Protein AF-A0A1Q7KC51-F1 (afdb_monomer)

Secondary structure (DSSP, 8-state):
-HHHHHHHHTT-S-HHHHHHHHHHHS-SSSS-SSSSHHHHHHHHHHHTT-S-TT-SS--TTSHHHHHHHHHHHHHHHHHHHTT--GGGT--HHHHHHHHHHHHHHT--SHHHHHHHHHHHHHT----GGGGHHHHHH--B-B-BTTTSSB-HHHHHHTTHHHHHHHHHGGGS-TT-B-TTSSBHHHHHTT---S-TTTB--TTS-SBSS-S-EEEEETTEEEEEEE-GGGS-GGGSEEEEEEEEESSHHHHHHHTT-TT----TTSEEEE-S-STTTTTS--SB-SPPPPHHHHHTT----EEEESS-B-TT--SSEEEEEES-GGGT-GGGG--PPP---GGGTTS----PPP-------SS-----EEEEE--SS-S------------TTTTTS--S-----

Radius of gyration: 24.47 Å; Cα contacts (8 Å, |Δi|>4): 737; chains: 1; bounding box: 83×43×61 Å

Mean predicted aligned error: 9.71 Å

pLDDT: mean 83.63, std 23.63, range [21.94, 98.75]

Sequence (405 aa):
MWKFWDEQGAGRLGDCEWQELEGCYARSTGHCNTMGTASTMTSLAEALGLMLPGTASVPAPDSRRLAAAEATGRRIVEMVQEDFRPSRILTPDAFENAIKVLLALGGSTNAVIHLIAIAGRRGIALPLKKFDDPSRKVPVVVNLQPSGKYLMEDFFHAGGVPAVLKETLPLLEGNALTVTGKTLGENVRGTGCYNRDVIRPLGEPLQSEGALAILYGNLAPNGAVIKTFAATPRLVQHTGRAIVFESYEEMLGRVDDPNLEVEASDVLVLKNAGSVGVPGMPEWGMIPIPSKLLKQGVGDIVRISDSRMSRTSFGTVVLHISPEAAVGGPLAAVQTAAACSKRARLRGWGRPKPMGIAPLNPNGPIANVVALHFDLATPNFLIQEDRLGDVPWRFDVVKTNVRSE

Nearest PDB structures (foldseek):
  8epz-assembly1_B  TM=9.869E-01  e=5.871E-40  Paralcaligenes ureilyticus
  5j84-assembly2_H  TM=9.850E-01  e=1.917E-39  Rhizobium leguminosarum bv. trifolii WSM2304
  9evv-assembly1_D  TM=9.863E-01  e=4.658E-39  Rhizobium leguminosarum bv. trifolii
  5j85-assembly1_A  TM=9.509E-01  e=3.266E-39  Rhizobium leguminosarum bv. trifolii
  6ovt-assembly1_A  TM=9.339E-01  e=1.055E-29  Mycobacterium tuberculosis

Foldseek 3Di:
DQVVVLCVLLVNADPVNVVVCVVPVQDDDDDFFFLWAQLLVLLLCVLLQNAQPLQSLDGPPDPVVVVRVVVVVVLVVVCVVVVPDSLLSRDPQSLLSSLLLCQQALHFPVVLVVSCVVCVVSVHHDAPVSNAVSQFARFHFAQTPPLHDDTSVVCSVQQHSLQSCQLCVVVGDQQRAHSNRGGNVVSSVPTGGNDCSRGPHLVGGPGRGTQKHWDDALQFPSIWMWRNSQADVVPLFAKAFEDEDAAPVSLVVALQPPPRPDDQRHEYEYALQACRSVNPQEQCQCRDHHSVVSNVVNPEHHTEACHHHTRNDGYHTIYNRPPGLVVPRSSVLEDGADDPPPVVPPDDDDDDDDDDDDDDDPVDDRPRMDGNGDDDDDDDDYPDDDDDDDDPCPPPPDPDDDDDD

Structure (mmCIF, N/CA/C/O backbone):
data_AF-A0A1Q7KC51-F1
#
_entry.id   AF-A0A1Q7KC51-F1
#
loop_
_atom_site.group_PDB
_atom_site.id
_atom_site.type_symbol
_atom_site.label_atom_id
_atom_site.label_alt_id
_atom_site.label_comp_id
_atom_site.label_asym_id
_atom_site.label_entity_id
_atom_site.label_seq_id
_atom_site.pdbx_PDB_ins_code
_atom_site.Cartn_x
_atom_site.Cartn_y
_atom_site.Cartn_z
_atom_site.occupancy
_atom_site.B_iso_or_equiv
_atom_site.auth_seq_id
_atom_site.auth_comp_id
_atom_site.auth_asym_id
_atom_site.auth_atom_id
_atom_site.pdbx_PDB_model_num
ATOM 1 N N . MET A 1 1 ? -6.810 2.541 -15.387 1.00 81.69 1 MET A N 1
ATOM 2 C CA . MET A 1 1 ? -6.017 3.520 -16.157 1.00 81.69 1 MET A CA 1
ATOM 3 C C . MET A 1 1 ? -4.775 2.879 -16.766 1.00 81.69 1 MET A C 1
ATOM 5 O O . MET A 1 1 ? -4.800 2.690 -17.965 1.00 81.69 1 MET A O 1
ATOM 9 N N . TRP A 1 2 ? -3.771 2.437 -15.990 1.00 84.88 2 TRP A N 1
ATOM 10 C CA . TRP A 1 2 ? -2.517 1.849 -16.520 1.00 84.88 2 TRP A CA 1
ATOM 11 C C . TRP A 1 2 ? -2.701 0.763 -17.585 1.00 84.88 2 TRP A C 1
ATOM 13 O O . TRP A 1 2 ? -2.115 0.856 -18.649 1.00 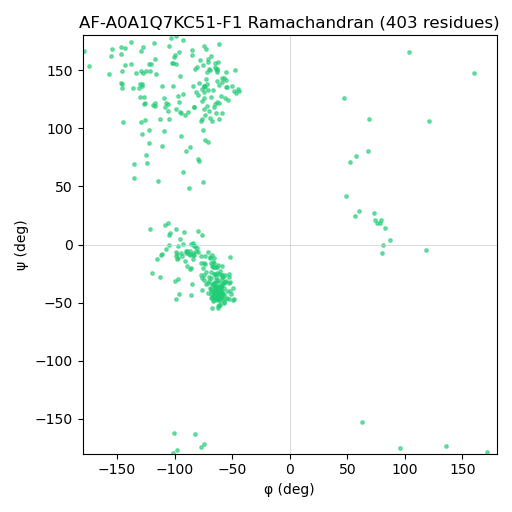84.88 2 TRP A O 1
ATOM 23 N N . LYS A 1 3 ? -3.599 -0.202 -17.351 1.00 87.31 3 LYS A N 1
ATOM 24 C CA . LYS A 1 3 ? -3.929 -1.222 -18.357 1.00 87.31 3 LYS A CA 1
ATOM 25 C C . LYS A 1 3 ? -4.395 -0.598 -19.678 1.00 87.31 3 LYS A C 1
ATOM 27 O O . LYS A 1 3 ? -3.938 -0.997 -20.732 1.00 87.31 3 LYS A O 1
ATOM 32 N N . PHE A 1 4 ? -5.305 0.372 -19.621 1.00 89.56 4 PHE A N 1
ATOM 33 C CA . PHE A 1 4 ? -5.832 1.034 -20.817 1.00 89.56 4 PHE A CA 1
ATOM 34 C C . PHE A 1 4 ? -4.785 1.921 -21.495 1.00 89.56 4 PHE A C 1
ATOM 36 O O . PHE A 1 4 ? -4.789 2.020 -22.713 1.00 89.56 4 PHE A O 1
ATOM 43 N N . TRP A 1 5 ? -3.871 2.513 -20.721 1.00 87.88 5 TRP A N 1
ATOM 44 C CA . TRP A 1 5 ? -2.719 3.239 -21.256 1.00 87.88 5 TRP A CA 1
ATOM 45 C C . TRP A 1 5 ? -1.812 2.304 -22.065 1.00 87.88 5 TRP A C 1
ATOM 47 O O . TRP A 1 5 ? -1.437 2.626 -23.188 1.00 87.88 5 TRP A O 1
ATOM 57 N N . ASP A 1 6 ? -1.524 1.109 -21.539 1.00 89.50 6 ASP A N 1
ATOM 58 C CA . ASP A 1 6 ? -0.755 0.087 -22.257 1.00 89.50 6 ASP A CA 1
ATOM 59 C C . ASP A 1 6 ? -1.497 -0.405 -23.516 1.00 89.50 6 ASP A C 1
ATOM 61 O O . ASP A 1 6 ? -0.876 -0.618 -24.557 1.00 89.50 6 ASP A O 1
ATOM 65 N N . GLU A 1 7 ? -2.827 -0.553 -23.462 1.00 90.31 7 GLU A N 1
ATOM 66 C CA . GLU A 1 7 ? -3.647 -0.887 -24.638 1.00 90.31 7 GLU A CA 1
ATOM 67 C C . GLU A 1 7 ? -3.608 0.218 -25.707 1.00 90.31 7 GLU A C 1
ATOM 69 O O . GLU A 1 7 ? -3.492 -0.089 -26.896 1.00 90.31 7 GLU A O 1
ATOM 74 N N . GLN A 1 8 ? -3.641 1.492 -25.303 1.00 88.75 8 GLN A N 1
ATOM 75 C CA . GLN A 1 8 ? -3.506 2.631 -26.214 1.00 88.75 8 GLN A CA 1
ATOM 76 C C . GLN A 1 8 ? -2.103 2.680 -26.833 1.00 88.75 8 GLN A C 1
ATOM 78 O O . GLN A 1 8 ? -1.975 2.763 -28.053 1.00 88.75 8 GLN A O 1
ATOM 83 N N . GLY A 1 9 ? -1.044 2.517 -26.031 1.00 85.25 9 GLY A N 1
ATOM 84 C CA . GLY A 1 9 ? 0.342 2.437 -26.517 1.00 85.25 9 GLY A CA 1
ATOM 85 C C . GLY A 1 9 ? 0.590 1.242 -27.449 1.00 85.25 9 GLY A C 1
ATOM 86 O O . GLY A 1 9 ? 1.376 1.312 -28.401 1.00 85.25 9 GLY A O 1
ATOM 87 N N . ALA A 1 10 ? -0.144 0.147 -27.244 1.00 89.06 10 ALA A N 1
ATOM 88 C CA . ALA A 1 10 ? -0.145 -0.995 -28.147 1.00 89.06 10 ALA A CA 1
ATOM 89 C C . ALA A 1 10 ? -0.966 -0.781 -29.433 1.00 89.06 10 ALA A C 1
ATOM 91 O O . ALA A 1 10 ? -0.881 -1.612 -30.340 1.00 89.06 10 ALA A O 1
ATOM 92 N N . GLY A 1 11 ? -1.746 0.300 -29.529 1.00 89.25 11 GLY A N 1
ATOM 93 C CA . GLY A 1 11 ? -2.648 0.586 -30.646 1.00 89.25 11 GLY A CA 1
ATOM 94 C C . GLY A 1 11 ? -3.915 -0.276 -30.668 1.00 89.25 11 GLY A C 1
ATOM 95 O O . GLY A 1 11 ? -4.511 -0.442 -31.728 1.00 89.25 11 GLY A O 1
ATOM 96 N N . ARG A 1 12 ? -4.302 -0.864 -29.527 1.00 91.38 12 ARG A N 1
ATOM 97 C CA . ARG A 1 12 ? -5.514 -1.693 -29.370 1.00 91.38 12 ARG A CA 1
ATOM 98 C C . ARG A 1 12 ? -6.707 -0.928 -28.790 1.00 91.38 12 ARG A C 1
ATOM 100 O O . ARG A 1 12 ? -7.799 -1.482 -28.754 1.00 91.38 12 ARG A O 1
ATOM 107 N N . LEU A 1 13 ? -6.487 0.310 -28.352 1.00 91.88 13 LEU A N 1
ATOM 108 C CA . LEU A 1 13 ? -7.505 1.237 -27.865 1.00 91.88 13 LEU A CA 1
ATOM 109 C C . LEU A 1 13 ? -7.371 2.552 -28.641 1.00 91.88 13 LEU A C 1
ATOM 111 O O . LEU A 1 13 ? -6.293 3.149 -28.646 1.00 91.88 13 LEU A O 1
ATOM 115 N N . GLY A 1 14 ? -8.434 2.968 -29.328 1.00 93.81 14 GLY A N 1
ATOM 116 C CA . GLY A 1 14 ? -8.457 4.191 -30.132 1.00 93.81 14 GLY A CA 1
ATOM 117 C C . GLY A 1 14 ? -8.785 5.450 -29.325 1.00 93.81 14 GLY A C 1
ATOM 118 O O . GLY A 1 14 ? -9.273 5.380 -28.198 1.00 93.81 14 GLY A O 1
ATOM 119 N N . ASP A 1 15 ? -8.577 6.621 -29.929 1.00 91.94 15 ASP A N 1
ATOM 120 C CA . ASP A 1 15 ? -8.782 7.914 -29.257 1.00 91.94 15 ASP A CA 1
ATOM 121 C C . ASP A 1 15 ? -10.236 8.146 -28.815 1.00 91.94 15 ASP A C 1
ATOM 123 O O . ASP A 1 15 ? -10.472 8.706 -27.746 1.00 91.94 15 ASP A O 1
ATOM 127 N N . CYS A 1 16 ? -11.224 7.685 -29.593 1.00 93.62 16 CYS A N 1
ATOM 128 C CA . CYS A 1 16 ? -12.635 7.779 -29.202 1.00 93.62 16 CYS A CA 1
ATOM 129 C C . CYS A 1 16 ? -12.937 6.933 -27.956 1.00 93.62 16 CYS A C 1
ATOM 131 O O . CYS A 1 16 ? -13.567 7.418 -27.021 1.00 93.62 16 CYS A O 1
ATOM 133 N N . GLU A 1 17 ? -12.440 5.694 -27.913 1.00 93.12 17 GLU A N 1
ATOM 134 C CA . GLU A 1 17 ? -12.611 4.804 -26.758 1.00 93.12 17 GLU A CA 1
ATOM 135 C C . GLU A 1 17 ? -11.886 5.359 -25.522 1.00 93.12 17 GLU A C 1
ATOM 137 O O . GLU A 1 17 ? -12.384 5.250 -24.402 1.00 93.12 17 GLU A O 1
ATOM 142 N N . TRP A 1 18 ? -10.729 6.004 -25.718 1.00 92.38 18 TRP A N 1
ATOM 143 C CA . TRP A 1 18 ? -10.004 6.700 -24.657 1.00 92.38 18 TRP A CA 1
ATOM 144 C C . TRP A 1 18 ? -10.807 7.873 -24.076 1.00 92.38 18 TRP A C 1
ATOM 146 O O . TRP A 1 18 ? -10.932 7.990 -22.858 1.00 92.38 18 TRP A O 1
ATOM 156 N N . GLN A 1 19 ? -11.406 8.710 -24.927 1.00 92.25 19 GLN A N 1
ATOM 157 C CA . GLN A 1 19 ? -12.255 9.823 -24.484 1.00 92.25 19 GLN A CA 1
ATOM 158 C C . GLN A 1 19 ? -13.492 9.337 -23.713 1.00 92.25 19 GLN A C 1
ATOM 160 O O . GLN A 1 19 ? -13.849 9.903 -22.677 1.00 92.25 19 GLN A O 1
ATOM 165 N N . GLU A 1 20 ? -14.137 8.264 -24.175 1.00 92.69 20 GLU A N 1
ATOM 166 C CA . GLU A 1 20 ? -15.264 7.651 -23.462 1.00 92.69 20 GLU A CA 1
ATOM 167 C C . GLU A 1 20 ? -14.842 7.077 -22.103 1.00 92.69 20 GLU A C 1
ATOM 169 O O . GLU A 1 20 ? -15.544 7.258 -21.100 1.00 92.69 20 GLU A O 1
ATOM 174 N N . LEU A 1 21 ? -13.672 6.430 -22.042 1.00 91.75 21 LEU A N 1
ATOM 175 C CA . LEU A 1 21 ? -13.083 5.954 -20.794 1.00 91.75 21 LEU A CA 1
ATOM 176 C C . LEU A 1 21 ? -12.890 7.114 -19.811 1.00 91.75 21 LEU A C 1
ATOM 178 O O . LEU A 1 21 ? -13.321 7.002 -18.664 1.00 91.75 21 LEU A O 1
ATOM 182 N N . GLU A 1 22 ? -12.290 8.227 -20.240 1.00 90.81 22 GLU A N 1
ATOM 183 C CA . GLU A 1 22 ? -12.086 9.411 -19.394 1.00 90.81 22 GLU A CA 1
ATOM 184 C C . GLU A 1 22 ? -13.405 9.944 -18.819 1.00 90.81 22 GLU A C 1
ATOM 186 O O . GLU A 1 22 ? -13.487 10.222 -17.619 1.00 90.81 22 GLU A O 1
ATOM 191 N N . GLY A 1 23 ? -14.456 10.005 -19.642 1.00 90.81 23 GLY A N 1
ATOM 192 C CA . GLY A 1 23 ? -15.775 10.490 -19.235 1.00 90.81 23 GLY A CA 1
ATOM 193 C C . GLY A 1 23 ? -16.478 9.620 -18.187 1.00 90.81 23 GLY A C 1
ATOM 194 O O . GLY A 1 23 ? -17.305 10.126 -17.426 1.00 90.81 23 GLY A O 1
ATOM 195 N N . CYS A 1 24 ? -16.154 8.325 -18.105 1.00 90.00 24 CYS A N 1
ATOM 196 C CA . CYS A 1 24 ? -16.807 7.391 -17.181 1.00 90.00 24 CYS A CA 1
ATOM 197 C C . CYS A 1 24 ? -15.911 6.884 -16.037 1.00 90.00 24 CYS A C 1
ATOM 199 O O . CYS A 1 24 ? -16.416 6.251 -15.105 1.00 90.00 24 CYS A O 1
ATOM 201 N N . TYR A 1 25 ? -14.607 7.184 -16.057 1.00 89.00 25 TYR A N 1
ATOM 202 C CA . TYR A 1 25 ? -13.638 6.636 -15.102 1.00 89.00 25 TYR A CA 1
ATOM 203 C C . TYR A 1 25 ? -13.853 7.126 -13.660 1.00 89.00 25 TYR A C 1
ATOM 205 O O . TYR A 1 25 ? -13.743 6.347 -12.711 1.00 89.00 25 TYR A O 1
ATOM 213 N N . ALA A 1 26 ? -14.167 8.414 -13.485 1.00 92.62 26 ALA A N 1
ATOM 214 C CA . ALA A 1 26 ? -14.315 9.075 -12.185 1.00 92.62 26 ALA A CA 1
ATOM 215 C C . ALA A 1 26 ? -15.695 9.744 -12.059 1.00 92.62 26 ALA A C 1
ATOM 217 O O . ALA A 1 26 ? -15.851 10.953 -12.190 1.00 92.62 26 ALA A O 1
ATOM 218 N N . ARG A 1 27 ? -16.716 8.921 -11.808 1.00 94.12 27 ARG A N 1
ATOM 219 C CA . ARG A 1 27 ? -18.145 9.282 -11.902 1.00 94.12 27 ARG A CA 1
ATOM 220 C C . ARG A 1 27 ? -18.843 9.627 -10.578 1.00 94.12 27 ARG A C 1
ATOM 222 O O . ARG A 1 27 ? -20.068 9.657 -10.518 1.00 94.12 27 ARG A O 1
ATOM 229 N N . SER A 1 28 ? -18.096 9.848 -9.500 1.00 96.00 28 SER A N 1
ATOM 230 C CA . SER A 1 28 ? -18.634 10.314 -8.214 1.00 96.00 28 SER A CA 1
ATOM 231 C C . SER A 1 28 ? -17.567 11.051 -7.409 1.00 96.00 28 SER A C 1
ATOM 233 O O . SER A 1 28 ? -16.376 10.962 -7.705 1.00 96.00 28 SER A O 1
ATOM 235 N N . THR A 1 29 ? -17.980 11.728 -6.337 1.00 95.69 29 THR A N 1
ATOM 236 C CA . THR A 1 29 ? -17.039 12.196 -5.315 1.00 95.69 29 THR A CA 1
ATOM 237 C C . THR A 1 29 ? -16.381 11.005 -4.611 1.00 95.69 29 THR A C 1
ATOM 239 O O . THR A 1 29 ? -16.956 9.915 -4.534 1.00 95.69 29 THR A O 1
ATOM 242 N N . GLY A 1 30 ? -15.165 11.210 -4.104 1.00 95.88 30 GLY A N 1
ATOM 243 C CA . GLY A 1 30 ? -14.398 10.195 -3.384 1.00 95.88 30 GLY A CA 1
ATOM 244 C C . GLY A 1 30 ? -12.930 10.148 -3.801 1.00 95.88 30 GLY A C 1
ATOM 245 O O . GLY A 1 30 ? -12.451 10.988 -4.559 1.00 95.88 30 GLY A O 1
ATOM 246 N N . HIS A 1 31 ? -12.213 9.155 -3.277 1.00 95.19 31 HIS A N 1
ATOM 247 C CA . HIS A 1 31 ? -10.850 8.825 -3.693 1.00 95.19 31 HIS A CA 1
ATOM 248 C C . HIS A 1 31 ? -10.841 7.612 -4.638 1.00 95.19 31 HIS A C 1
ATOM 250 O O . HIS A 1 31 ? -11.885 7.029 -4.924 1.00 95.19 31 HIS A O 1
ATOM 256 N N . CYS A 1 32 ? -9.652 7.196 -5.095 1.00 94.50 32 CYS A N 1
ATOM 257 C CA . CYS A 1 32 ? -9.474 5.997 -5.924 1.00 94.50 32 CYS A CA 1
ATOM 258 C C . CYS A 1 32 ? -10.217 4.783 -5.334 1.00 94.50 32 CYS A C 1
ATOM 260 O O . CYS A 1 32 ? -10.068 4.489 -4.148 1.00 94.50 32 CYS A O 1
ATOM 262 N N . ASN A 1 33 ? -10.976 4.070 -6.166 1.00 95.25 33 ASN A N 1
ATOM 263 C CA . ASN A 1 33 ? -11.870 2.970 -5.777 1.00 95.25 33 ASN A CA 1
ATOM 264 C C . ASN A 1 33 ? -11.214 1.577 -5.823 1.00 95.25 33 ASN A C 1
ATOM 266 O O . ASN A 1 33 ? -11.898 0.565 -5.710 1.00 95.25 33 ASN A O 1
ATOM 270 N N . THR A 1 34 ? -9.897 1.512 -5.979 1.00 95.19 34 THR A N 1
ATOM 271 C CA . THR A 1 34 ? -9.095 0.286 -5.885 1.00 95.19 34 THR A CA 1
ATOM 272 C C . THR A 1 34 ? -8.438 0.186 -4.504 1.00 95.19 34 THR A C 1
ATOM 274 O O . THR A 1 34 ? -8.544 1.113 -3.693 1.00 95.19 34 THR A O 1
ATOM 277 N N . MET A 1 35 ? -7.679 -0.882 -4.233 1.00 95.62 35 MET A N 1
ATOM 278 C CA . MET A 1 35 ? -6.778 -0.961 -3.072 1.00 95.62 35 MET A CA 1
ATOM 279 C C . MET A 1 35 ? -5.502 -0.117 -3.292 1.00 95.62 35 MET A C 1
ATOM 281 O O . MET A 1 35 ? -4.363 -0.582 -3.216 1.00 95.62 35 MET A O 1
ATOM 285 N N . GLY A 1 36 ? -5.718 1.160 -3.622 1.00 93.62 36 GLY A N 1
ATOM 286 C CA . GLY A 1 36 ? -4.700 2.190 -3.782 1.00 93.62 36 GLY A CA 1
ATOM 287 C C . GLY A 1 36 ? -4.181 2.726 -2.444 1.00 93.62 36 GLY A C 1
ATOM 288 O O . GLY A 1 36 ? -4.569 2.259 -1.372 1.00 93.62 36 GLY A O 1
ATOM 289 N N . THR A 1 37 ? -3.330 3.757 -2.480 1.00 95.06 37 THR A N 1
ATOM 290 C CA . THR A 1 37 ? -2.774 4.370 -1.257 1.00 95.06 37 THR A CA 1
ATOM 291 C C . THR A 1 37 ? -3.858 4.968 -0.361 1.00 95.06 37 THR A C 1
ATOM 293 O O . THR A 1 37 ? -3.803 4.755 0.843 1.00 95.06 37 THR A O 1
ATOM 296 N N . ALA A 1 38 ? -4.877 5.631 -0.919 1.00 96.38 38 ALA A N 1
ATOM 297 C CA . ALA A 1 38 ? -5.979 6.191 -0.130 1.00 96.38 38 ALA A CA 1
ATOM 298 C C . ALA A 1 38 ? -6.759 5.105 0.638 1.00 96.38 38 ALA A C 1
ATOM 300 O O . ALA A 1 38 ? -6.875 5.174 1.861 1.00 96.38 38 ALA A O 1
ATOM 301 N N . SER A 1 39 ? -7.213 4.059 -0.057 1.00 97.50 39 SER A N 1
ATOM 302 C CA . SER A 1 39 ? -7.925 2.920 0.542 1.00 97.50 39 SER A CA 1
ATOM 303 C C . SER A 1 39 ? -7.056 2.134 1.523 1.00 97.50 39 SER A C 1
ATOM 305 O O . SER A 1 39 ? -7.530 1.713 2.575 1.00 97.50 39 SER A O 1
ATOM 307 N N . THR A 1 40 ? -5.761 1.980 1.221 1.00 98.00 40 THR A N 1
ATOM 308 C CA . THR A 1 40 ? -4.809 1.356 2.148 1.00 98.00 40 THR A CA 1
ATOM 309 C C . THR A 1 40 ? -4.698 2.187 3.421 1.00 98.00 40 THR A C 1
ATOM 311 O O . THR A 1 40 ? -4.908 1.665 4.505 1.00 98.00 40 THR A O 1
ATOM 314 N N . MET A 1 41 ? -4.386 3.481 3.315 1.00 98.38 41 MET A N 1
ATOM 315 C CA . MET A 1 41 ? -4.123 4.320 4.486 1.00 98.38 41 MET A CA 1
ATOM 316 C C . MET A 1 41 ? -5.367 4.548 5.345 1.00 98.38 41 MET A C 1
ATOM 318 O O . MET A 1 41 ? -5.242 4.587 6.563 1.00 98.38 41 MET A O 1
ATOM 322 N N . THR A 1 42 ? -6.557 4.638 4.749 1.00 97.56 42 THR A N 1
ATOM 323 C CA . THR A 1 42 ? -7.821 4.672 5.508 1.00 97.56 42 THR A CA 1
ATOM 324 C C . THR A 1 42 ? -8.071 3.349 6.231 1.00 97.56 42 THR A C 1
ATOM 326 O O . THR A 1 42 ? -8.371 3.356 7.422 1.00 97.56 42 THR A O 1
ATOM 329 N N . SER A 1 43 ? -7.846 2.208 5.572 1.00 98.50 43 SER A N 1
ATOM 330 C CA . SER A 1 43 ? -7.957 0.893 6.220 1.00 98.50 43 SER A CA 1
ATOM 331 C C . SER A 1 43 ? -6.946 0.715 7.353 1.00 98.50 43 SER A C 1
ATOM 333 O O . SER A 1 43 ? -7.278 0.178 8.406 1.00 98.50 43 SER A O 1
ATOM 335 N N . LEU A 1 44 ? -5.719 1.207 7.170 1.00 98.62 44 LEU A N 1
ATOM 336 C CA . LEU A 1 44 ? -4.688 1.182 8.203 1.00 98.62 44 LEU A CA 1
ATOM 337 C C . LEU A 1 44 ? -4.977 2.146 9.348 1.00 98.62 44 LEU A C 1
ATOM 339 O O . LEU A 1 44 ? -4.654 1.822 10.482 1.00 98.62 44 LEU A O 1
ATOM 343 N N . ALA A 1 45 ? -5.599 3.297 9.095 1.00 98.56 45 ALA A N 1
ATOM 344 C CA . ALA A 1 45 ? -6.040 4.186 10.163 1.00 98.56 45 ALA A CA 1
ATOM 345 C C . ALA A 1 45 ? -7.101 3.509 11.047 1.00 98.56 45 ALA A C 1
ATOM 347 O O . ALA A 1 45 ? -7.045 3.633 12.268 1.00 98.56 45 ALA A O 1
ATOM 348 N N . GLU A 1 46 ? -8.015 2.730 10.464 1.00 98.50 46 GLU A N 1
ATOM 349 C CA . GLU A 1 46 ? -8.953 1.908 11.234 1.00 98.50 46 GLU A CA 1
ATOM 350 C C . GLU A 1 46 ? -8.252 0.750 11.967 1.00 98.50 46 GLU A C 1
ATOM 352 O O . GLU A 1 46 ? -8.503 0.547 13.152 1.00 98.50 46 GLU A O 1
ATOM 357 N N . ALA A 1 47 ? -7.305 0.057 11.324 1.00 98.38 47 ALA A N 1
ATOM 358 C CA . ALA A 1 47 ? -6.520 -1.020 11.944 1.00 98.38 47 ALA A CA 1
ATOM 359 C C . ALA A 1 47 ? -5.614 -0.545 13.096 1.00 98.38 47 ALA A C 1
ATOM 361 O O . ALA A 1 47 ? -5.453 -1.250 14.089 1.00 98.38 47 ALA A O 1
ATOM 362 N N . LEU A 1 48 ? -5.055 0.665 12.984 1.00 98.50 48 LEU A N 1
ATOM 363 C CA . LEU A 1 48 ? -4.336 1.361 14.056 1.00 98.50 48 LEU A CA 1
ATOM 364 C C . LEU A 1 48 ? -5.266 1.773 15.203 1.00 98.50 48 LEU A C 1
ATOM 366 O O . LEU A 1 48 ? -4.789 2.256 16.223 1.00 98.50 48 LEU A O 1
ATOM 370 N N . GLY A 1 49 ? -6.582 1.643 15.026 1.00 98.19 49 GLY A N 1
ATOM 371 C CA . GLY A 1 49 ? -7.576 2.044 16.004 1.00 98.19 49 GLY A CA 1
ATOM 372 C C . GLY A 1 49 ? -7.843 3.545 16.027 1.00 98.19 49 GLY A C 1
ATOM 373 O O . GLY A 1 49 ? -8.376 4.013 17.020 1.00 98.19 49 GLY A O 1
ATOM 374 N N . LEU A 1 50 ? -7.490 4.309 14.986 1.00 98.25 50 LEU A N 1
ATOM 375 C CA . LEU A 1 50 ? -7.705 5.764 14.902 1.00 98.25 50 LEU A CA 1
ATOM 376 C C . LEU A 1 50 ? -9.049 6.168 14.275 1.00 98.25 50 LEU A C 1
ATOM 378 O O . LEU A 1 50 ? -9.390 7.350 14.273 1.00 98.25 50 LEU A O 1
ATOM 382 N N . MET A 1 51 ? -9.806 5.214 13.735 1.00 97.88 51 MET A N 1
ATOM 383 C CA . MET A 1 51 ? -11.127 5.445 13.146 1.00 97.88 51 MET A CA 1
ATOM 384 C C . MET A 1 51 ? -12.191 4.621 13.866 1.00 97.88 51 MET A C 1
ATOM 386 O O . MET A 1 51 ? -11.897 3.574 14.444 1.00 97.88 51 MET A O 1
ATOM 390 N N . LEU A 1 52 ? -13.442 5.084 13.812 1.00 98.38 52 LEU A N 1
ATOM 391 C CA . LEU A 1 52 ? -14.571 4.268 14.251 1.00 98.38 52 LEU A CA 1
ATOM 392 C C . LEU A 1 52 ? -14.693 3.019 13.352 1.00 98.38 52 LEU A C 1
ATOM 394 O O . LEU A 1 52 ? -14.510 3.144 12.134 1.00 98.38 52 LEU A O 1
ATOM 398 N N . PRO A 1 53 ? -15.021 1.839 13.912 1.00 97.75 53 PRO A N 1
ATOM 399 C CA . PRO A 1 53 ? -15.119 0.601 13.143 1.00 97.75 53 PRO A CA 1
ATOM 400 C C . PRO A 1 53 ? -16.091 0.706 11.961 1.00 97.75 53 PRO A C 1
ATOM 402 O O . PRO A 1 53 ? -17.201 1.221 12.093 1.00 97.75 53 PRO A O 1
ATOM 405 N N . GLY A 1 54 ? -15.677 0.195 10.804 1.00 96.75 54 GLY A N 1
ATOM 406 C CA . GLY A 1 54 ? -16.461 0.130 9.572 1.00 96.75 54 GLY A CA 1
ATOM 407 C C . GLY A 1 54 ? -16.493 1.417 8.760 1.00 96.75 54 GLY A C 1
ATOM 408 O O . GLY A 1 54 ? -17.116 1.439 7.699 1.00 96.75 54 GLY A O 1
ATOM 409 N N . THR A 1 55 ? -15.831 2.483 9.215 1.00 97.75 55 THR A N 1
ATOM 410 C CA . THR A 1 55 ? -15.905 3.795 8.561 1.00 97.75 55 THR A CA 1
ATOM 411 C C . THR A 1 55 ? -14.851 3.998 7.477 1.00 97.75 55 THR A C 1
ATOM 413 O O . THR A 1 55 ? -15.042 4.859 6.615 1.00 97.75 55 THR A O 1
ATOM 416 N N . ALA A 1 56 ? -13.767 3.216 7.440 1.00 97.25 56 ALA A N 1
ATOM 417 C CA . ALA A 1 56 ? -12.752 3.338 6.393 1.00 97.25 56 ALA A CA 1
ATOM 418 C C . ALA A 1 56 ? -13.303 2.978 5.007 1.00 97.25 56 ALA A C 1
ATOM 420 O O . ALA A 1 56 ? -13.051 3.690 4.039 1.00 97.25 56 ALA A O 1
ATOM 421 N N . SER A 1 57 ? -14.115 1.923 4.916 1.00 96.75 57 SER A N 1
ATOM 422 C CA . SER A 1 57 ? -14.596 1.380 3.640 1.00 96.75 57 SER A CA 1
ATOM 423 C C . SER A 1 57 ? -15.864 2.035 3.082 1.00 96.75 57 SER A C 1
ATOM 425 O O . SER A 1 57 ? -16.218 1.739 1.951 1.00 96.75 57 SER A O 1
ATOM 427 N N . VAL A 1 58 ? -16.560 2.910 3.819 1.00 98.12 58 VAL A N 1
ATOM 428 C CA . VAL A 1 58 ? -17.841 3.488 3.358 1.00 98.12 58 VAL A CA 1
ATOM 429 C C . VAL A 1 58 ? -17.639 4.332 2.084 1.00 98.12 58 VAL A C 1
ATOM 431 O O . VAL A 1 58 ? -16.875 5.300 2.131 1.00 98.12 58 VAL A O 1
ATOM 434 N N . PRO A 1 59 ? -18.314 4.054 0.956 1.00 98.19 59 PRO A N 1
ATOM 435 C CA . PRO A 1 59 ? -18.226 4.900 -0.229 1.00 98.19 59 PRO A CA 1
ATOM 436 C C . PRO A 1 59 ? -18.587 6.354 0.093 1.00 98.19 59 PRO A C 1
ATOM 438 O O . PRO A 1 59 ? -19.486 6.621 0.887 1.00 98.19 59 PRO A O 1
ATOM 441 N N . ALA A 1 60 ? -17.886 7.310 -0.514 1.00 97.81 60 ALA A N 1
ATOM 442 C CA . ALA A 1 60 ? -18.133 8.732 -0.273 1.00 97.81 60 ALA A CA 1
ATOM 443 C C . ALA A 1 60 ? -19.596 9.181 -0.507 1.00 97.81 60 ALA A C 1
ATOM 445 O O . ALA A 1 60 ? -20.080 9.955 0.318 1.00 97.81 60 ALA A O 1
ATOM 446 N N . PRO A 1 61 ? -20.317 8.709 -1.549 1.00 97.38 61 PRO A N 1
ATOM 447 C CA . PRO A 1 61 ? -21.717 9.089 -1.755 1.00 97.38 61 PRO A CA 1
ATOM 448 C C . PRO A 1 61 ? -22.723 8.303 -0.892 1.00 97.38 61 PRO A C 1
ATOM 450 O O . PRO A 1 61 ? -23.917 8.581 -0.961 1.00 97.38 61 PRO A O 1
ATOM 453 N N . ASP A 1 62 ? -22.287 7.322 -0.092 1.00 98.50 62 ASP A N 1
ATOM 454 C CA . ASP A 1 62 ? -23.185 6.545 0.768 1.00 98.50 62 ASP A CA 1
ATOM 455 C C . ASP A 1 62 ? -23.639 7.379 1.980 1.00 98.50 62 ASP A C 1
ATOM 457 O O . ASP A 1 62 ? -22.832 8.032 2.645 1.00 98.50 62 ASP A O 1
ATOM 461 N N . SER A 1 63 ? -24.930 7.330 2.320 1.00 98.00 63 SER A N 1
ATOM 462 C CA . SER A 1 63 ? -25.504 8.096 3.439 1.00 98.00 63 SER A CA 1
ATOM 463 C C . SER A 1 63 ? -24.846 7.780 4.787 1.00 98.00 63 SER A C 1
ATOM 465 O O . SER A 1 63 ? -24.731 8.657 5.650 1.00 98.00 63 SER A O 1
ATOM 467 N N . ARG A 1 64 ? -24.324 6.559 4.963 1.00 98.12 64 ARG A N 1
ATOM 468 C CA . ARG A 1 64 ? -23.590 6.150 6.169 1.00 98.12 64 ARG A CA 1
ATOM 469 C C . ARG A 1 64 ? -22.281 6.911 6.342 1.00 98.12 64 ARG A C 1
ATOM 471 O O . ARG A 1 64 ? -21.783 6.967 7.462 1.00 98.12 64 ARG A O 1
ATOM 478 N N . ARG A 1 65 ? -21.728 7.535 5.293 1.00 98.06 65 ARG A N 1
ATOM 479 C CA . ARG A 1 65 ? -20.530 8.379 5.411 1.00 98.06 65 ARG A CA 1
ATOM 480 C C . ARG A 1 65 ? -20.817 9.625 6.250 1.00 98.06 65 ARG A C 1
ATOM 482 O O . ARG A 1 65 ? -19.989 9.986 7.083 1.00 98.06 65 ARG A O 1
ATOM 489 N N . LEU A 1 66 ? -21.994 10.234 6.084 1.00 98.00 66 LEU A N 1
ATOM 490 C CA . LEU A 1 66 ? -22.429 11.373 6.901 1.00 98.00 66 LEU A CA 1
ATOM 491 C C . LEU A 1 66 ? -22.754 10.941 8.335 1.00 98.00 66 LEU A C 1
ATOM 493 O O . LEU A 1 66 ? -22.312 11.591 9.280 1.00 98.00 66 LEU A O 1
ATOM 497 N N . ALA A 1 67 ? -23.425 9.798 8.508 1.00 98.25 67 ALA A N 1
ATOM 498 C CA . ALA A 1 67 ? -23.675 9.234 9.838 1.00 98.25 67 ALA A CA 1
ATOM 499 C C . ALA A 1 67 ? -22.365 8.913 10.589 1.00 98.25 67 ALA A C 1
ATOM 501 O O . ALA A 1 67 ? -22.237 9.196 11.779 1.00 98.25 67 ALA A O 1
ATOM 502 N N . ALA A 1 68 ? -21.360 8.375 9.890 1.00 98.19 68 ALA A N 1
ATOM 503 C CA . ALA A 1 68 ? -20.031 8.128 10.443 1.00 98.19 68 ALA A CA 1
ATOM 504 C C . ALA A 1 68 ? -19.320 9.427 10.856 1.00 98.19 68 ALA A C 1
ATOM 506 O O . ALA A 1 68 ? -18.651 9.455 11.892 1.00 98.19 68 ALA A O 1
ATOM 507 N N . ALA A 1 69 ? -19.473 10.505 10.080 1.00 98.44 69 ALA A N 1
ATOM 508 C CA . ALA A 1 69 ? -18.921 11.814 10.420 1.00 98.44 69 ALA A CA 1
ATOM 509 C C . ALA A 1 69 ? -19.566 12.384 11.694 1.00 98.44 69 ALA A C 1
ATOM 511 O O . ALA A 1 69 ? -18.854 12.825 12.596 1.00 98.44 69 ALA A O 1
ATOM 512 N N . GLU A 1 70 ? -20.892 12.297 11.817 1.00 98.75 70 GLU A N 1
ATOM 513 C CA . GLU A 1 70 ? -21.610 12.719 13.024 1.00 98.75 70 GLU A CA 1
ATOM 514 C C . GLU A 1 70 ? -21.191 11.897 14.254 1.00 98.75 70 GLU A C 1
ATOM 516 O O . GLU A 1 70 ? -20.865 12.460 15.301 1.00 98.75 70 GLU A O 1
ATOM 521 N N . ALA A 1 71 ? -21.124 10.568 14.124 1.00 98.56 71 ALA A N 1
ATOM 522 C CA . ALA A 1 71 ? -20.673 9.683 15.198 1.00 98.56 71 ALA A CA 1
ATOM 523 C C . ALA A 1 71 ? -19.226 9.980 15.625 1.00 98.56 71 ALA A C 1
ATOM 525 O O . ALA A 1 71 ? -18.919 9.982 16.817 1.00 98.56 71 ALA A O 1
ATOM 526 N N . THR A 1 72 ? -18.347 10.291 14.667 1.00 98.69 72 THR A N 1
ATOM 527 C CA . THR A 1 72 ? -16.970 10.725 14.950 1.00 98.69 72 THR A CA 1
ATOM 528 C C . THR A 1 72 ? -16.962 12.033 15.743 1.00 98.69 72 THR A C 1
ATOM 530 O O . THR A 1 72 ? -16.208 12.150 16.707 1.00 98.69 72 THR A O 1
ATOM 533 N N . GLY A 1 73 ? -17.839 12.982 15.395 1.00 98.69 73 GLY A N 1
ATOM 534 C CA . GLY A 1 73 ? -18.020 14.241 16.124 1.00 98.69 73 GLY A CA 1
ATOM 535 C C . GLY A 1 73 ? -18.470 14.045 17.574 1.00 98.69 73 GLY A C 1
ATOM 536 O O . GLY A 1 73 ? -17.970 14.720 18.471 1.00 98.69 73 GLY A O 1
ATOM 537 N N . ARG A 1 74 ? -19.355 13.076 17.834 1.00 98.69 74 ARG A N 1
ATOM 538 C CA . ARG A 1 74 ? -19.732 12.704 19.208 1.00 98.69 74 ARG A CA 1
ATOM 539 C C . ARG A 1 74 ? -18.553 12.078 19.950 1.00 98.69 74 ARG A C 1
ATOM 541 O O . ARG A 1 74 ? -18.218 12.518 21.047 1.00 98.69 74 ARG A O 1
ATOM 548 N N . ARG A 1 75 ? -17.870 11.111 19.324 1.00 98.50 75 ARG A N 1
ATOM 549 C CA . ARG A 1 75 ? -16.783 10.381 19.986 1.00 98.50 75 ARG A CA 1
ATOM 550 C C . ARG A 1 75 ? -15.598 11.276 20.346 1.00 98.50 75 ARG A C 1
ATOM 552 O O . ARG A 1 75 ? -15.003 11.093 21.403 1.00 98.50 75 ARG A O 1
ATOM 559 N N . ILE A 1 76 ? -15.249 12.253 19.509 1.00 98.56 76 ILE A N 1
ATOM 560 C CA . ILE A 1 76 ? -14.114 13.132 19.815 1.00 98.56 76 ILE A CA 1
ATOM 561 C C . ILE A 1 76 ? -14.367 14.007 21.054 1.00 98.56 76 ILE A C 1
ATOM 563 O O . ILE A 1 76 ? -13.429 14.255 21.808 1.00 98.56 76 ILE A O 1
ATOM 567 N N . VAL A 1 77 ? -15.614 14.423 21.317 1.00 98.69 77 VAL A N 1
ATOM 568 C CA . VAL A 1 77 ? -15.967 15.171 22.540 1.00 98.69 77 VAL A CA 1
ATOM 569 C C . VAL A 1 77 ? -15.727 14.315 23.785 1.00 98.69 77 VAL A C 1
ATOM 571 O O . VAL A 1 77 ? -15.108 14.785 24.738 1.00 98.69 77 VAL A O 1
ATOM 574 N N . GLU A 1 78 ? -16.147 13.049 23.754 1.00 98.44 78 GLU A N 1
ATOM 575 C CA . GLU A 1 78 ? -15.904 12.092 24.842 1.00 98.44 78 GLU A CA 1
ATOM 576 C C . GLU A 1 78 ? -14.400 11.863 25.054 1.00 98.44 78 GLU A C 1
ATOM 578 O O . GLU A 1 78 ? -13.905 11.954 26.173 1.00 98.44 78 GLU A O 1
ATOM 583 N N . MET A 1 79 ? -13.635 11.666 23.973 1.00 98.50 79 MET A N 1
ATOM 584 C CA . MET A 1 79 ? -12.180 11.485 24.058 1.00 98.50 79 MET A CA 1
ATOM 585 C C . MET A 1 79 ? -11.463 12.687 24.687 1.00 98.50 79 MET A C 1
ATOM 587 O O . MET A 1 79 ? -10.481 12.500 25.405 1.00 98.50 79 MET A O 1
ATOM 591 N N . VAL A 1 80 ? -11.933 13.915 24.435 1.00 98.56 80 VAL A N 1
ATOM 592 C CA . VAL A 1 80 ? -11.392 15.123 25.082 1.00 98.56 80 VAL A CA 1
ATOM 593 C C . VAL A 1 80 ? -11.671 15.104 26.585 1.00 98.56 80 VAL A C 1
ATOM 595 O O . VAL A 1 80 ? -10.775 15.413 27.366 1.00 98.56 80 VAL A O 1
ATOM 598 N N . GLN A 1 81 ? -12.875 14.705 27.000 1.00 98.25 81 GLN A N 1
ATOM 599 C CA . GLN A 1 81 ? -13.241 14.596 28.418 1.00 98.25 81 GLN A CA 1
ATOM 600 C C . GLN A 1 81 ? -12.452 13.492 29.143 1.00 98.25 81 GLN A C 1
ATOM 602 O O . GLN A 1 81 ? -12.090 13.656 30.304 1.00 98.25 81 GLN A O 1
ATOM 607 N N . GLU A 1 82 ? -12.146 12.394 28.450 1.00 97.88 82 GLU A N 1
ATOM 608 C CA . GLU A 1 82 ? -11.369 11.253 28.957 1.00 97.88 82 GLU A CA 1
ATOM 609 C C . GLU A 1 82 ? -9.839 11.485 28.961 1.00 97.88 82 GLU A C 1
ATOM 611 O O . GLU A 1 82 ? -9.088 10.627 29.434 1.00 97.88 82 GLU A O 1
ATOM 616 N N . ASP A 1 83 ? -9.351 12.599 28.394 1.00 97.31 83 ASP A N 1
ATOM 617 C CA . ASP A 1 83 ? -7.935 12.803 28.029 1.00 97.31 83 ASP A CA 1
ATOM 618 C C . ASP A 1 83 ? -7.365 11.602 27.232 1.00 97.31 83 ASP A C 1
ATOM 620 O O . ASP A 1 83 ? -6.243 11.115 27.445 1.00 97.31 83 ASP A O 1
ATOM 624 N N . PHE A 1 84 ? -8.173 11.075 26.304 1.00 97.75 84 PHE A N 1
ATOM 625 C CA . PHE A 1 84 ? -7.870 9.870 25.538 1.00 97.75 84 PHE A CA 1
ATOM 626 C C . PHE A 1 84 ? -7.058 10.197 24.281 1.00 97.75 84 PHE A C 1
ATOM 628 O O . PHE A 1 84 ? -7.565 10.393 23.177 1.00 97.75 84 PHE A O 1
ATOM 635 N N . ARG A 1 85 ? -5.742 10.299 24.476 1.00 96.62 85 ARG A N 1
ATOM 636 C CA . ARG A 1 85 ? -4.791 10.763 23.456 1.00 96.62 85 ARG A CA 1
ATOM 637 C C . ARG A 1 85 ? -4.404 9.667 22.454 1.00 96.62 85 ARG A C 1
ATOM 639 O O . ARG A 1 85 ? -4.273 8.507 22.852 1.00 96.62 85 ARG A O 1
ATOM 646 N N . PRO A 1 86 ? -4.028 10.029 21.207 1.00 96.19 86 PRO A N 1
ATOM 647 C CA . PRO A 1 86 ? -3.463 9.087 20.234 1.00 96.19 86 PRO A CA 1
ATOM 648 C C . PRO A 1 86 ? -2.272 8.288 20.771 1.00 96.19 86 PRO A C 1
ATOM 650 O O . PRO A 1 86 ? -2.046 7.159 20.358 1.00 96.19 86 PRO A O 1
ATOM 653 N N . SER A 1 87 ? -1.522 8.840 21.728 1.00 96.25 87 SER A N 1
ATOM 654 C CA . SER A 1 87 ? -0.391 8.173 22.371 1.00 96.25 87 SER A CA 1
ATOM 655 C C . SER A 1 87 ? -0.748 6.910 23.161 1.00 96.25 87 SER A C 1
ATOM 657 O O . SER A 1 87 ? 0.169 6.127 23.414 1.00 96.25 87 SER A O 1
ATOM 659 N N . ARG A 1 88 ? -2.025 6.732 23.537 1.00 96.69 88 ARG A N 1
ATOM 660 C CA . ARG A 1 88 ? -2.573 5.523 24.177 1.00 96.69 88 ARG A CA 1
ATOM 661 C C . ARG A 1 88 ? -3.010 4.453 23.168 1.00 96.69 88 ARG A C 1
ATOM 663 O O . ARG A 1 88 ? -3.147 3.298 23.544 1.00 96.69 88 ARG A O 1
ATOM 670 N N . ILE A 1 89 ? -3.237 4.849 21.916 1.00 98.00 89 ILE A N 1
ATOM 671 C CA . ILE A 1 89 ? -3.732 3.996 20.823 1.00 98.00 89 ILE A CA 1
ATOM 672 C C . ILE A 1 89 ? -2.560 3.536 19.945 1.00 98.00 89 ILE A C 1
ATOM 674 O O . ILE A 1 89 ? -2.411 2.358 19.645 1.00 98.00 89 ILE A O 1
ATOM 678 N N . LEU A 1 90 ? -1.681 4.470 19.574 1.00 98.19 90 LEU A N 1
ATOM 679 C CA . LEU A 1 90 ? -0.511 4.240 18.727 1.00 98.19 90 LEU A CA 1
ATOM 680 C C . LEU A 1 90 ? 0.640 3.623 19.529 1.00 98.19 90 LEU A C 1
ATOM 682 O O . LEU A 1 90 ? 1.618 4.297 19.866 1.00 98.19 90 LEU A O 1
ATOM 686 N N . THR A 1 91 ? 0.494 2.341 19.851 1.00 98.06 91 THR A N 1
ATOM 687 C CA . THR A 1 91 ? 1.493 1.495 20.518 1.00 98.06 91 THR A CA 1
ATOM 688 C C . THR A 1 91 ? 2.299 0.681 19.497 1.00 98.06 91 THR A C 1
ATOM 690 O O . THR A 1 91 ? 1.885 0.573 18.340 1.00 98.06 91 THR A O 1
ATOM 693 N N . PRO A 1 92 ? 3.442 0.078 19.886 1.00 97.69 92 PRO A N 1
ATOM 694 C CA . PRO A 1 92 ? 4.155 -0.865 19.024 1.00 97.69 92 PRO A CA 1
ATOM 695 C C . PRO A 1 92 ? 3.247 -1.969 18.459 1.00 97.69 92 PRO A C 1
ATOM 697 O O . PRO A 1 92 ? 3.292 -2.217 17.256 1.00 97.69 92 PRO A O 1
ATOM 700 N N . ASP A 1 93 ? 2.358 -2.532 19.281 1.00 97.31 93 ASP A N 1
ATOM 701 C CA . ASP A 1 93 ? 1.420 -3.586 18.870 1.00 97.31 93 ASP A CA 1
ATOM 702 C C . ASP A 1 93 ? 0.426 -3.099 17.807 1.00 97.31 93 ASP A C 1
ATOM 704 O O . ASP A 1 93 ? 0.139 -3.812 16.846 1.00 97.31 93 ASP A O 1
ATOM 708 N N . ALA A 1 94 ? -0.053 -1.854 17.915 1.00 98.25 94 ALA A N 1
ATOM 709 C CA . ALA A 1 94 ? -0.922 -1.259 16.901 1.00 98.25 94 ALA A CA 1
ATOM 710 C C . ALA A 1 94 ? -0.205 -1.129 15.545 1.00 98.25 94 ALA A C 1
ATOM 712 O O . ALA A 1 94 ? -0.794 -1.413 14.500 1.00 98.25 94 ALA A O 1
ATOM 713 N N . PHE A 1 95 ? 1.081 -0.756 15.541 1.00 98.50 95 PHE A N 1
ATOM 714 C CA . PHE A 1 95 ? 1.876 -0.719 14.310 1.00 98.50 95 PHE A CA 1
ATOM 715 C C . PHE A 1 95 ? 2.155 -2.117 13.751 1.00 98.50 95 PHE A C 1
ATOM 717 O O . PHE A 1 95 ? 2.117 -2.295 12.535 1.00 98.50 95 PHE A O 1
ATOM 724 N N . GLU A 1 96 ? 2.390 -3.117 14.601 1.00 97.81 96 GLU A N 1
ATOM 725 C CA . GLU A 1 96 ? 2.541 -4.506 14.152 1.00 97.81 96 GLU A CA 1
ATOM 726 C C . GLU A 1 96 ? 1.239 -5.050 13.549 1.00 97.81 96 GLU A C 1
ATOM 728 O O . GLU A 1 96 ? 1.274 -5.691 12.495 1.00 97.81 96 GLU A O 1
ATOM 733 N N . ASN A 1 97 ? 0.086 -4.710 14.131 1.00 98.44 97 ASN A N 1
ATOM 734 C CA . ASN A 1 97 ? -1.219 -4.987 13.533 1.00 98.44 97 ASN A CA 1
ATOM 735 C C . ASN A 1 97 ? -1.371 -4.302 12.174 1.00 98.44 97 ASN A C 1
ATOM 737 O O . ASN A 1 97 ? -1.752 -4.951 11.202 1.00 98.44 97 ASN A O 1
ATOM 741 N N . ALA A 1 98 ? -1.019 -3.019 12.071 1.00 98.50 98 ALA A N 1
ATOM 742 C CA . ALA A 1 98 ? -1.099 -2.279 10.815 1.00 98.50 98 ALA A CA 1
ATOM 743 C C . ALA A 1 98 ? -0.218 -2.894 9.712 1.00 98.50 98 ALA A C 1
ATOM 745 O O . ALA A 1 98 ? -0.649 -2.964 8.564 1.00 98.50 98 ALA A O 1
ATOM 746 N N . ILE A 1 99 ? 0.978 -3.398 10.038 1.00 98.38 99 ILE A N 1
ATOM 747 C CA . ILE A 1 99 ? 1.839 -4.109 9.076 1.00 98.38 99 ILE A CA 1
ATOM 748 C C . ILE A 1 99 ? 1.159 -5.388 8.576 1.00 98.38 99 ILE A C 1
ATOM 750 O O . ILE A 1 99 ? 1.105 -5.631 7.371 1.00 98.38 99 ILE A O 1
ATOM 754 N N . LYS A 1 100 ? 0.620 -6.207 9.482 1.00 98.31 100 LYS A N 1
ATOM 755 C CA . LYS A 1 100 ? -0.053 -7.460 9.109 1.00 98.31 100 LYS A CA 1
ATOM 756 C C . LYS A 1 100 ? -1.297 -7.179 8.264 1.00 98.31 100 LYS A C 1
ATOM 758 O O . LYS A 1 100 ? -1.483 -7.790 7.217 1.00 98.31 100 LYS A O 1
ATOM 763 N N . VAL A 1 101 ? -2.097 -6.187 8.644 1.00 98.38 101 VAL A N 1
ATOM 764 C CA . VAL A 1 101 ? -3.271 -5.771 7.867 1.00 98.38 101 VAL A CA 1
ATOM 765 C C . VAL A 1 101 ? -2.865 -5.227 6.497 1.00 98.38 101 VAL A C 1
ATOM 767 O O . VAL A 1 101 ? -3.479 -5.595 5.501 1.00 98.38 101 VAL A O 1
ATOM 770 N N . LEU A 1 102 ? -1.798 -4.427 6.399 1.00 98.06 102 LEU A N 1
ATOM 771 C CA . LEU A 1 102 ? -1.271 -3.947 5.116 1.00 98.06 102 LEU A CA 1
ATOM 772 C C . LEU A 1 102 ? -1.007 -5.105 4.140 1.00 98.06 102 LEU A C 1
ATOM 774 O O . LEU A 1 102 ? -1.400 -5.039 2.971 1.00 98.06 102 LEU A O 1
ATOM 778 N N . LEU A 1 103 ? -0.356 -6.159 4.630 1.00 96.69 103 LEU A N 1
ATOM 779 C CA . LEU A 1 103 ? -0.027 -7.346 3.846 1.00 96.69 103 LEU A CA 1
ATOM 780 C C . LEU A 1 103 ? -1.284 -8.131 3.461 1.00 96.69 103 LEU A C 1
ATOM 782 O O . LEU A 1 103 ? -1.444 -8.463 2.287 1.00 96.69 103 LEU A O 1
ATOM 786 N N . ALA A 1 104 ? -2.199 -8.341 4.410 1.00 97.38 104 ALA A N 1
ATOM 787 C CA . ALA A 1 104 ? -3.446 -9.069 4.190 1.00 97.38 104 ALA A CA 1
ATOM 788 C C . ALA A 1 104 ? -4.382 -8.387 3.177 1.00 97.38 104 ALA A C 1
ATOM 790 O O . ALA A 1 104 ? -5.095 -9.058 2.428 1.00 97.38 104 ALA A O 1
ATOM 791 N N . LEU A 1 105 ? -4.359 -7.052 3.123 1.00 96.81 105 LEU A N 1
ATOM 792 C CA . LEU A 1 105 ? -5.148 -6.256 2.183 1.00 96.81 105 LEU A CA 1
ATOM 793 C C . LEU A 1 105 ? -4.607 -6.278 0.749 1.00 96.81 105 LEU A C 1
ATOM 795 O O . LEU A 1 105 ? -5.325 -5.894 -0.171 1.00 96.81 105 LEU A O 1
ATOM 799 N N . GLY A 1 106 ? -3.337 -6.625 0.531 1.00 93.44 106 GLY A N 1
ATOM 800 C CA . GLY A 1 106 ? -2.702 -6.318 -0.753 1.00 93.44 106 GLY A CA 1
ATOM 801 C C . GLY A 1 106 ? -2.376 -4.831 -0.936 1.00 93.44 106 GLY A C 1
ATOM 802 O O . GLY A 1 106 ? -2.360 -4.337 -2.070 1.00 93.44 106 GLY A O 1
ATOM 803 N N . GLY A 1 107 ? -2.163 -4.109 0.169 1.00 93.25 107 GLY A N 1
ATOM 804 C CA . GLY A 1 107 ? -2.132 -2.649 0.203 1.00 93.25 107 GLY A CA 1
ATOM 805 C C . GLY A 1 107 ? -0.875 -1.990 -0.375 1.00 93.25 107 GLY A C 1
ATOM 806 O O . GLY A 1 107 ? -0.022 -2.605 -1.014 1.00 93.25 107 GLY A O 1
ATOM 807 N N . SER A 1 108 ? -0.778 -0.677 -0.178 1.00 94.94 108 SER A N 1
ATOM 808 C CA . SER A 1 108 ? 0.251 0.225 -0.713 1.00 94.94 108 SER A CA 1
ATOM 809 C C . SER A 1 108 ? 1.685 0.050 -0.144 1.00 94.94 108 SER A C 1
ATOM 811 O O . SER A 1 108 ? 1.879 -0.266 1.012 1.00 94.94 108 SER A O 1
ATOM 813 N N . THR A 1 109 ? 2.718 0.339 -0.935 1.00 94.94 109 THR A N 1
ATOM 814 C CA . THR A 1 109 ? 4.159 0.343 -0.641 1.00 94.94 109 THR A CA 1
ATOM 815 C C . THR A 1 109 ? 4.462 1.693 -0.049 1.00 94.94 109 THR A C 1
ATOM 817 O O . THR A 1 109 ? 5.222 1.779 0.901 1.00 94.94 109 THR A O 1
ATOM 820 N N . ASN A 1 110 ? 3.761 2.735 -0.512 1.00 96.31 110 ASN A N 1
ATOM 821 C CA . ASN A 1 110 ? 3.761 4.035 0.137 1.00 96.31 110 ASN A CA 1
ATOM 822 C C . ASN A 1 110 ? 3.284 3.913 1.593 1.00 96.31 110 ASN A C 1
ATOM 824 O O . ASN A 1 110 ? 3.721 4.693 2.431 1.00 96.31 110 ASN A O 1
ATOM 828 N N . ALA A 1 111 ? 2.448 2.918 1.932 1.00 96.88 111 ALA A N 1
ATOM 829 C CA . ALA A 1 111 ? 2.073 2.683 3.325 1.00 96.88 111 ALA A CA 1
ATOM 830 C C . ALA A 1 111 ? 3.266 2.276 4.201 1.00 96.88 111 ALA A C 1
ATOM 832 O O . ALA A 1 111 ? 3.263 2.605 5.380 1.00 96.88 111 ALA A O 1
ATOM 833 N N . VAL A 1 112 ? 4.310 1.648 3.645 1.00 96.81 112 VAL A N 1
ATOM 834 C CA . VAL A 1 112 ? 5.568 1.397 4.367 1.00 96.81 112 VAL A CA 1
ATOM 835 C C . VAL A 1 112 ? 6.191 2.729 4.787 1.00 96.81 112 VAL A C 1
ATOM 837 O O . VAL A 1 112 ? 6.428 2.945 5.972 1.00 96.81 112 VAL A O 1
ATOM 840 N N . ILE A 1 113 ? 6.357 3.667 3.849 1.00 97.00 113 ILE A N 1
ATOM 841 C CA . ILE A 1 113 ? 6.889 5.013 4.130 1.00 97.00 113 ILE A CA 1
ATOM 842 C C . ILE A 1 113 ? 6.009 5.739 5.159 1.00 97.00 113 ILE A C 1
ATOM 844 O O . ILE A 1 113 ? 6.516 6.299 6.132 1.00 97.00 113 ILE A O 1
ATOM 848 N N . HIS A 1 114 ? 4.685 5.706 4.983 1.00 98.06 114 HIS A N 1
ATOM 849 C CA . HIS A 1 114 ? 3.754 6.393 5.878 1.00 98.06 114 HIS A CA 1
ATOM 850 C C . HIS A 1 114 ? 3.738 5.803 7.292 1.00 98.06 114 HIS A C 1
ATOM 852 O O . HIS A 1 114 ? 3.781 6.566 8.253 1.00 98.06 114 HIS A O 1
ATOM 858 N N . LEU A 1 115 ? 3.718 4.476 7.448 1.00 98.31 115 LEU A N 1
ATOM 859 C CA . LEU A 1 115 ? 3.750 3.836 8.765 1.00 98.31 115 LEU A CA 1
ATOM 860 C C . LEU A 1 115 ? 5.051 4.152 9.506 1.00 98.31 115 LEU A C 1
ATOM 862 O O . LEU A 1 115 ? 4.998 4.503 10.683 1.00 98.31 115 LEU A O 1
ATOM 866 N N . ILE A 1 116 ? 6.197 4.102 8.816 1.00 97.81 116 ILE A N 1
ATOM 867 C CA . ILE A 1 116 ? 7.497 4.472 9.395 1.00 97.81 116 ILE A CA 1
ATOM 868 C C . ILE A 1 116 ? 7.482 5.936 9.851 1.00 97.81 116 ILE A C 1
ATOM 870 O O . ILE A 1 116 ? 7.894 6.238 10.972 1.00 97.81 116 ILE A O 1
ATOM 874 N N . ALA A 1 117 ? 6.953 6.846 9.029 1.00 97.88 117 ALA A N 1
ATOM 875 C CA . ALA A 1 117 ? 6.857 8.261 9.375 1.00 97.88 117 ALA A CA 1
ATOM 876 C C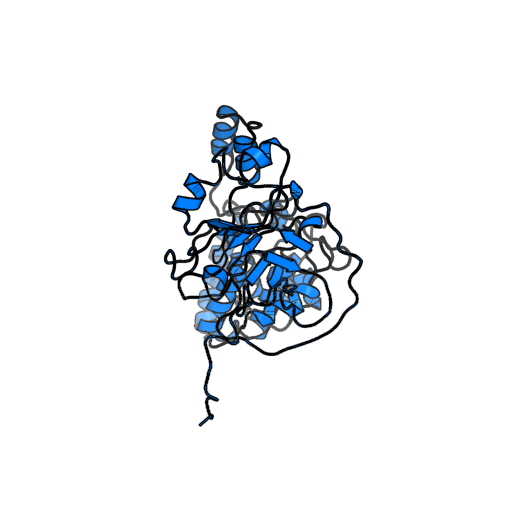 . ALA A 1 117 ? 5.938 8.512 10.586 1.00 97.88 117 ALA A C 1
ATOM 878 O O . ALA A 1 117 ? 6.317 9.244 11.502 1.00 97.88 117 ALA A O 1
ATOM 879 N N . ILE A 1 118 ? 4.751 7.893 10.624 1.00 98.31 118 ILE A N 1
ATOM 880 C CA . ILE A 1 118 ? 3.789 8.037 11.730 1.00 98.31 118 ILE A CA 1
ATOM 881 C C . ILE A 1 118 ? 4.378 7.459 13.027 1.00 98.31 118 ILE A C 1
ATOM 883 O O . ILE A 1 118 ? 4.315 8.114 14.069 1.00 98.31 118 ILE A O 1
ATOM 887 N N . ALA A 1 119 ? 5.009 6.282 12.968 1.00 98.06 119 ALA A N 1
ATOM 888 C CA . ALA A 1 119 ? 5.701 5.680 14.109 1.00 98.06 119 ALA A CA 1
ATOM 889 C C . ALA A 1 119 ? 6.834 6.581 14.625 1.00 98.06 119 ALA A C 1
ATOM 891 O O . ALA A 1 119 ? 6.927 6.833 15.829 1.00 98.06 119 ALA A O 1
ATOM 892 N N . GLY A 1 120 ? 7.626 7.161 13.716 1.00 97.81 120 GLY A N 1
ATOM 893 C CA . GLY A 1 120 ? 8.696 8.101 14.046 1.00 97.81 120 GLY A CA 1
ATOM 894 C C . GLY A 1 120 ? 8.201 9.338 14.801 1.00 97.81 120 GLY A C 1
ATOM 895 O O . GLY A 1 120 ? 8.813 9.732 15.792 1.00 97.81 120 GLY A O 1
ATOM 896 N N . ARG A 1 121 ? 7.038 9.901 14.433 1.00 97.69 121 ARG A N 1
ATOM 897 C CA . ARG A 1 121 ? 6.410 11.008 15.189 1.00 97.69 121 ARG A CA 1
ATOM 898 C C . ARG A 1 121 ? 6.008 10.617 16.608 1.00 97.69 121 ARG A C 1
ATOM 900 O O . ARG A 1 121 ? 5.916 11.486 17.471 1.00 97.69 121 ARG A O 1
ATOM 907 N N . ARG A 1 122 ? 5.775 9.327 16.856 1.00 96.56 122 ARG A N 1
ATOM 908 C CA . ARG A 1 122 ? 5.458 8.792 18.182 1.00 96.56 122 ARG A CA 1
ATOM 909 C C . ARG A 1 122 ? 6.699 8.370 18.979 1.00 96.56 122 ARG A C 1
ATOM 911 O O . ARG A 1 122 ? 6.558 8.040 20.157 1.00 96.56 122 ARG A O 1
ATOM 918 N N . GLY A 1 123 ? 7.886 8.417 18.367 1.00 96.94 123 GLY A N 1
ATOM 919 C CA . GLY A 1 123 ? 9.134 7.913 18.943 1.00 96.94 123 GLY A CA 1
ATOM 920 C C . GLY A 1 123 ? 9.245 6.386 18.908 1.00 96.94 123 GLY A C 1
ATOM 921 O O . GLY A 1 123 ? 10.018 5.814 19.669 1.00 96.94 123 GLY A O 1
ATOM 922 N N . ILE A 1 124 ? 8.457 5.714 18.062 1.00 97.44 124 ILE A N 1
ATOM 923 C CA . ILE A 1 124 ? 8.473 4.257 17.908 1.00 97.44 124 ILE A CA 1
ATOM 924 C C . ILE A 1 124 ? 9.371 3.901 16.724 1.00 97.44 124 ILE A C 1
ATOM 926 O O . ILE A 1 124 ? 9.137 4.332 15.595 1.00 97.44 124 ILE A O 1
ATOM 930 N N . ALA A 1 125 ? 10.395 3.085 16.977 1.00 96.75 125 ALA A N 1
ATOM 931 C CA . ALA A 1 125 ? 11.265 2.571 15.929 1.00 96.75 125 ALA A CA 1
ATOM 932 C C . ALA A 1 125 ? 10.545 1.479 15.121 1.00 96.75 125 ALA A C 1
ATOM 934 O O . ALA A 1 125 ? 10.220 0.410 15.640 1.00 96.75 125 ALA A O 1
ATOM 935 N N . LEU A 1 126 ? 10.339 1.741 13.831 1.00 96.81 126 LEU A N 1
ATOM 936 C CA . LEU A 1 126 ? 9.730 0.808 12.885 1.00 96.81 126 LEU A CA 1
ATOM 937 C C . LEU A 1 126 ? 10.681 0.592 11.695 1.00 96.81 126 LEU A C 1
ATOM 939 O O . LEU A 1 126 ? 10.431 1.106 10.611 1.00 96.81 126 LEU A O 1
ATOM 943 N N . PRO A 1 127 ? 11.828 -0.091 11.877 1.00 94.94 127 PRO A N 1
ATOM 944 C CA . PRO A 1 127 ? 12.775 -0.290 10.784 1.00 94.94 127 PRO A CA 1
ATOM 945 C C . PRO A 1 127 ? 12.143 -1.135 9.672 1.00 94.94 127 PRO A C 1
ATOM 947 O O . PRO A 1 127 ? 11.329 -2.013 9.951 1.00 94.94 127 PRO A O 1
ATOM 950 N N . LEU A 1 128 ? 12.576 -0.938 8.423 1.00 92.12 128 LEU A N 1
ATOM 951 C CA . LEU A 1 128 ? 12.047 -1.659 7.255 1.00 92.12 128 LEU A CA 1
ATOM 952 C C . LEU A 1 128 ? 12.072 -3.191 7.431 1.00 92.12 128 LEU A C 1
ATOM 954 O O . LEU A 1 128 ? 11.152 -3.887 7.014 1.00 92.12 128 LEU A O 1
ATOM 958 N N . LYS A 1 129 ? 13.070 -3.714 8.153 1.00 89.94 129 LYS A N 1
ATOM 959 C CA . LYS A 1 129 ? 13.189 -5.140 8.487 1.00 89.94 129 LYS A CA 1
ATOM 960 C C . LYS A 1 129 ? 11.985 -5.697 9.266 1.00 89.94 129 LYS A C 1
ATOM 962 O O . LYS A 1 129 ? 11.705 -6.884 9.158 1.00 89.94 129 LYS A O 1
ATOM 967 N N . LYS A 1 130 ? 11.236 -4.872 10.015 1.00 93.75 130 LYS A N 1
ATOM 968 C CA . LYS A 1 130 ? 10.010 -5.313 10.712 1.00 93.75 130 LYS A CA 1
ATOM 969 C C . LYS A 1 130 ? 8.883 -5.732 9.758 1.00 93.75 130 LYS A C 1
ATOM 971 O O . LYS A 1 130 ? 7.951 -6.395 10.198 1.00 93.75 130 LYS A O 1
ATOM 976 N N . PHE A 1 131 ? 8.963 -5.379 8.476 1.00 93.25 131 PHE A N 1
ATOM 977 C CA . PHE A 1 131 ? 7.993 -5.790 7.461 1.00 93.25 131 PHE A CA 1
ATOM 978 C C . PHE A 1 131 ? 8.332 -7.154 6.833 1.00 93.25 131 PHE A C 1
ATOM 980 O O . PHE A 1 131 ? 7.436 -7.801 6.298 1.00 93.25 131 PHE A O 1
ATOM 987 N N . ASP A 1 132 ? 9.591 -7.606 6.914 1.00 85.44 132 ASP A N 1
ATOM 988 C CA . ASP A 1 132 ? 10.066 -8.828 6.243 1.00 85.44 132 ASP A CA 1
ATOM 989 C C . ASP A 1 132 ? 9.436 -10.102 6.832 1.00 85.44 132 ASP A C 1
ATOM 991 O O . ASP A 1 132 ? 8.792 -10.854 6.106 1.00 85.44 132 ASP A O 1
ATOM 995 N N . ASP A 1 133 ? 9.524 -10.338 8.145 1.00 85.81 133 ASP A N 1
ATOM 996 C CA . ASP A 1 133 ? 8.960 -11.566 8.737 1.00 85.81 133 ASP A CA 1
ATOM 997 C C . ASP A 1 133 ? 7.430 -11.698 8.543 1.00 85.81 133 ASP A C 1
ATOM 999 O O . ASP A 1 133 ? 6.983 -12.746 8.066 1.00 85.81 133 ASP A O 1
ATOM 1003 N N . PRO A 1 134 ? 6.610 -10.650 8.783 1.00 89.75 134 PRO A N 1
ATOM 1004 C CA . PRO A 1 134 ? 5.186 -10.697 8.462 1.00 89.75 134 PRO A CA 1
ATOM 1005 C C . PRO A 1 134 ? 4.910 -10.930 6.975 1.00 89.75 134 PRO A C 1
ATOM 1007 O O . PRO A 1 134 ? 3.965 -11.648 6.648 1.00 89.75 134 PRO A O 1
ATOM 1010 N N . SER A 1 135 ? 5.733 -10.383 6.069 1.00 87.81 135 SER A N 1
ATOM 1011 C CA . SER A 1 135 ? 5.529 -10.566 4.628 1.00 87.81 135 SER A CA 1
ATOM 1012 C C . SER A 1 135 ? 5.581 -12.016 4.164 1.00 87.81 135 SER A C 1
ATOM 1014 O O . SER A 1 135 ? 4.971 -12.348 3.159 1.00 87.81 135 SER A O 1
ATOM 1016 N N . ARG A 1 136 ? 6.230 -12.903 4.918 1.00 85.12 136 ARG A N 1
ATOM 1017 C CA . ARG A 1 136 ? 6.318 -14.336 4.596 1.00 85.12 136 ARG A CA 1
ATOM 1018 C C . ARG A 1 136 ? 5.193 -15.168 5.209 1.00 85.12 136 ARG A C 1
ATOM 1020 O O . ARG A 1 136 ? 5.035 -16.329 4.858 1.00 85.12 136 ARG A O 1
ATOM 1027 N N . LYS A 1 137 ? 4.450 -14.606 6.166 1.00 87.94 137 LYS A N 1
ATOM 1028 C CA . LYS A 1 137 ? 3.517 -15.356 7.027 1.00 87.94 137 LYS A CA 1
ATOM 1029 C C . LYS A 1 137 ? 2.070 -14.903 6.914 1.00 87.94 137 LYS A C 1
ATOM 1031 O O . LYS A 1 137 ? 1.174 -15.666 7.261 1.00 87.94 137 LYS A O 1
ATOM 1036 N N . VAL A 1 138 ? 1.837 -13.656 6.512 1.00 93.88 138 VAL A N 1
ATOM 1037 C CA . VAL A 1 138 ? 0.490 -13.088 6.456 1.00 93.88 138 VAL A CA 1
ATOM 1038 C C . VAL A 1 138 ? -0.075 -13.255 5.050 1.00 93.88 138 VAL A C 1
ATOM 1040 O O . VAL A 1 138 ? 0.427 -12.603 4.140 1.00 93.88 138 VAL A O 1
ATOM 1043 N N . PRO A 1 139 ? -1.119 -14.070 4.852 1.00 95.44 139 PRO A N 1
ATOM 1044 C CA . PRO A 1 139 ? -1.684 -14.297 3.532 1.00 95.44 139 PRO A CA 1
ATOM 1045 C C . PRO A 1 139 ? -2.519 -13.107 3.047 1.00 95.44 139 PRO A C 1
ATOM 1047 O O . PRO A 1 139 ? -3.098 -12.367 3.845 1.00 95.44 139 PRO A O 1
ATOM 1050 N N . VAL A 1 140 ? -2.644 -12.958 1.728 1.00 96.31 140 VAL A N 1
ATOM 1051 C CA . VAL A 1 140 ? -3.504 -11.942 1.102 1.00 96.31 140 VAL A CA 1
ATOM 1052 C C . VAL A 1 140 ? -4.940 -12.450 1.025 1.00 96.31 140 VAL A C 1
ATOM 1054 O O . VAL A 1 140 ? -5.222 -13.434 0.342 1.00 96.31 140 VAL A O 1
ATOM 1057 N N . VAL A 1 141 ? -5.865 -11.754 1.684 1.00 97.88 141 VAL A N 1
ATOM 1058 C CA . VAL A 1 141 ? -7.273 -12.174 1.794 1.00 97.88 141 VAL A CA 1
ATOM 1059 C C . VAL A 1 141 ? -8.251 -11.269 1.048 1.00 97.88 141 VAL A C 1
ATOM 1061 O O . VAL A 1 141 ? -9.420 -11.613 0.922 1.00 97.88 141 VAL A O 1
ATOM 1064 N N . VAL A 1 142 ? -7.813 -10.121 0.529 1.00 98.12 142 VAL A N 1
ATOM 1065 C CA . VAL A 1 142 ? -8.706 -9.145 -0.115 1.00 98.12 142 VAL A CA 1
ATOM 1066 C C . VAL A 1 142 ? -8.560 -9.144 -1.635 1.00 98.12 142 VAL A C 1
ATOM 1068 O O . VAL A 1 142 ? -7.492 -8.865 -2.176 1.00 98.12 142 VAL A O 1
ATOM 1071 N N . ASN A 1 143 ? -9.662 -9.418 -2.337 1.00 97.75 143 ASN A N 1
ATOM 1072 C CA . ASN A 1 143 ? -9.706 -9.596 -3.790 1.00 97.75 143 ASN A CA 1
ATOM 1073 C C . ASN A 1 143 ? -10.023 -8.294 -4.529 1.00 97.75 143 ASN A C 1
ATOM 1075 O O . ASN A 1 143 ? -11.036 -8.182 -5.219 1.00 97.75 143 ASN A O 1
ATOM 1079 N N . LEU A 1 144 ? -9.149 -7.298 -4.387 1.00 96.88 144 LEU A N 1
ATOM 1080 C CA . LEU A 1 144 ? -9.337 -5.980 -4.991 1.00 96.88 144 LEU A CA 1
ATOM 1081 C C . LEU A 1 144 ? -8.274 -5.635 -6.022 1.00 96.88 144 LEU A C 1
ATOM 1083 O O . LEU A 1 144 ? -7.095 -5.971 -5.883 1.00 96.88 144 LEU A O 1
ATOM 1087 N N . GLN A 1 145 ? -8.691 -4.886 -7.038 1.00 94.81 145 GLN A N 1
ATOM 1088 C CA . GLN A 1 145 ? -7.777 -4.274 -7.994 1.00 94.81 145 GLN A CA 1
ATOM 1089 C C . GLN A 1 145 ? -6.720 -3.411 -7.270 1.00 94.81 145 GLN A C 1
ATOM 1091 O O . GLN A 1 145 ? -7.013 -2.827 -6.221 1.00 94.81 145 GLN A O 1
ATOM 1096 N N . PRO A 1 146 ? -5.488 -3.305 -7.805 1.00 88.50 146 PRO A N 1
ATOM 1097 C CA . PRO A 1 146 ? -5.071 -3.717 -9.155 1.00 88.50 146 PRO A CA 1
ATOM 1098 C C . PRO A 1 146 ? -4.701 -5.201 -9.322 1.00 88.50 146 PRO A C 1
ATOM 1100 O O . PRO A 1 146 ? -4.498 -5.631 -10.449 1.00 88.50 146 PRO A O 1
ATOM 1103 N N . SER A 1 147 ? -4.593 -5.969 -8.235 1.00 85.19 147 SER A N 1
ATOM 1104 C CA . SER A 1 147 ? -4.138 -7.371 -8.279 1.00 85.19 147 SER A CA 1
ATOM 1105 C C . SER A 1 147 ? -5.288 -8.383 -8.298 1.00 85.19 147 SER A C 1
ATOM 1107 O O . SER A 1 147 ? -5.143 -9.475 -8.834 1.00 85.19 147 SER A O 1
ATOM 1109 N N . GLY A 1 148 ? -6.421 -8.028 -7.692 1.00 92.31 148 GLY A N 1
ATOM 1110 C CA . GLY A 1 148 ? -7.643 -8.824 -7.670 1.00 92.31 148 GLY A CA 1
ATOM 1111 C C . GLY A 1 148 ? -8.692 -8.344 -8.672 1.00 92.31 148 GLY A C 1
ATOM 1112 O O . GLY A 1 148 ? -8.411 -7.587 -9.601 1.00 92.31 148 GLY A O 1
ATOM 1113 N N . LYS A 1 149 ? -9.932 -8.781 -8.454 1.00 95.88 149 LYS A N 1
ATOM 1114 C CA . LYS A 1 149 ? -11.063 -8.601 -9.374 1.00 95.88 149 LYS A CA 1
ATOM 1115 C C . LYS A 1 149 ? -11.944 -7.393 -9.039 1.00 95.88 149 LYS A C 1
ATOM 1117 O O . LYS A 1 149 ? -12.349 -6.668 -9.947 1.00 95.88 149 LYS A O 1
ATOM 1122 N N . TYR A 1 150 ? -12.239 -7.187 -7.758 1.00 98.06 150 TYR A N 1
ATOM 1123 C CA . TYR A 1 150 ? -13.296 -6.284 -7.290 1.00 98.06 150 TYR A CA 1
ATOM 1124 C C . TYR A 1 150 ? -12.800 -4.859 -6.980 1.00 98.06 150 TYR A C 1
ATOM 1126 O O . TYR A 1 150 ? -11.599 -4.571 -7.051 1.00 98.06 150 TYR A O 1
ATOM 1134 N N . LEU A 1 151 ? -13.729 -3.963 -6.627 1.00 97.56 151 LEU A N 1
ATOM 1135 C CA . LEU A 1 151 ? -13.469 -2.577 -6.219 1.00 97.56 151 LEU A CA 1
ATOM 1136 C C . LEU A 1 151 ? -13.923 -2.310 -4.770 1.00 97.56 151 LEU A C 1
ATOM 1138 O O . LEU A 1 151 ? -14.522 -3.149 -4.102 1.00 97.56 151 LEU A O 1
ATOM 1142 N N . MET A 1 152 ? -13.605 -1.125 -4.249 1.00 98.12 152 MET A N 1
ATOM 1143 C CA . MET A 1 152 ? -13.859 -0.750 -2.851 1.00 98.12 152 MET A CA 1
ATOM 1144 C C . MET A 1 152 ? -15.344 -0.749 -2.458 1.00 98.12 152 MET A C 1
ATOM 1146 O O . MET A 1 152 ? -15.653 -0.927 -1.282 1.00 98.12 152 MET A O 1
ATOM 1150 N N . GLU A 1 153 ? -16.261 -0.569 -3.410 1.00 98.06 153 GLU A N 1
ATOM 1151 C CA . GLU A 1 153 ? -17.704 -0.674 -3.153 1.00 98.06 153 GLU A CA 1
ATOM 1152 C C . GLU A 1 153 ? -18.101 -2.123 -2.832 1.00 98.06 153 GLU A C 1
ATOM 1154 O O . GLU A 1 153 ? -18.736 -2.377 -1.807 1.00 98.06 153 GLU A O 1
ATOM 1159 N N . ASP A 1 154 ? -17.614 -3.093 -3.613 1.00 98.56 154 ASP A N 1
ATOM 1160 C CA . ASP A 1 154 ? -17.789 -4.520 -3.318 1.00 98.56 154 ASP A CA 1
ATOM 1161 C C . ASP A 1 154 ? -17.186 -4.881 -1.955 1.00 98.56 154 ASP A C 1
ATOM 1163 O O . ASP A 1 154 ? -17.787 -5.619 -1.174 1.00 98.56 154 ASP A O 1
ATOM 1167 N N . PHE A 1 155 ? -16.006 -4.331 -1.645 1.00 98.62 155 PHE A N 1
ATOM 1168 C CA . PHE A 1 155 ? -15.328 -4.532 -0.363 1.00 98.62 155 PHE A CA 1
ATOM 1169 C C . PHE A 1 155 ? -16.160 -4.049 0.815 1.00 98.62 155 PHE A C 1
ATOM 1171 O O . PHE A 1 155 ? -16.301 -4.761 1.809 1.00 98.62 155 PHE A O 1
ATOM 1178 N N . PHE A 1 156 ? -16.745 -2.861 0.697 1.00 98.50 156 PHE A N 1
ATOM 1179 C CA . PHE A 1 156 ? -17.644 -2.331 1.705 1.00 98.50 156 PHE A CA 1
ATOM 1180 C C . PHE A 1 156 ? -18.862 -3.231 1.915 1.00 98.50 156 PHE A C 1
ATOM 1182 O O . PHE A 1 156 ? -19.163 -3.599 3.052 1.00 98.50 156 PHE A O 1
ATOM 1189 N N . HIS A 1 157 ? -19.526 -3.638 0.831 1.00 98.38 157 HIS A N 1
ATOM 1190 C CA . HIS A 1 157 ? -20.685 -4.526 0.898 1.00 98.38 157 HIS A CA 1
ATOM 1191 C C . HIS A 1 157 ? -20.341 -5.913 1.455 1.00 98.38 157 HIS A C 1
ATOM 1193 O O . HIS A 1 157 ? -21.159 -6.515 2.149 1.00 98.38 157 HIS A O 1
ATOM 1199 N N . ALA A 1 158 ? -19.118 -6.398 1.231 1.00 98.56 158 ALA A N 1
ATOM 1200 C CA . ALA A 1 158 ? -18.626 -7.652 1.789 1.00 98.56 158 ALA A CA 1
ATOM 1201 C C . ALA A 1 158 ? -18.399 -7.610 3.312 1.00 98.56 158 ALA A C 1
ATOM 1203 O O . ALA A 1 158 ? -18.227 -8.666 3.916 1.00 98.56 158 ALA A O 1
ATOM 1204 N N . GLY A 1 159 ? -18.423 -6.431 3.943 1.00 98.06 159 GLY A N 1
ATOM 1205 C CA . GLY A 1 159 ? -18.168 -6.235 5.376 1.00 98.06 159 GLY A CA 1
ATOM 1206 C C . GLY A 1 159 ? -16.955 -5.346 5.678 1.00 98.06 159 GLY A C 1
ATOM 1207 O O . GLY A 1 159 ? -16.715 -5.012 6.838 1.00 98.06 159 GLY A O 1
ATOM 1208 N N . GLY A 1 160 ? -16.215 -4.931 4.647 1.00 98.25 160 GLY A N 1
ATOM 1209 C CA . GLY A 1 160 ? -15.171 -3.917 4.728 1.00 98.25 160 GLY A CA 1
ATOM 1210 C C . GLY A 1 160 ? -13.996 -4.275 5.633 1.00 98.25 160 GLY A C 1
ATOM 1211 O O . GLY A 1 160 ? -13.663 -5.441 5.859 1.00 98.25 160 GLY A O 1
ATOM 1212 N N . VAL A 1 161 ? -13.357 -3.235 6.168 1.00 98.44 161 VAL A N 1
ATOM 1213 C CA . VAL A 1 161 ? -12.184 -3.368 7.043 1.00 98.44 161 VAL A CA 1
ATOM 1214 C C . VAL A 1 161 ? -12.475 -4.202 8.298 1.00 98.44 161 VAL A C 1
ATOM 1216 O O . VAL A 1 161 ? -11.668 -5.087 8.588 1.00 98.44 161 VAL A O 1
ATOM 1219 N N . PRO A 1 162 ? -13.620 -4.055 8.996 1.00 98.50 162 PRO A N 1
ATOM 1220 C CA . PRO A 1 162 ? -13.940 -4.903 10.143 1.00 98.50 162 PRO A CA 1
ATOM 1221 C C . PRO A 1 162 ? -13.943 -6.399 9.821 1.00 98.50 162 PRO A C 1
ATOM 1223 O O . PRO A 1 162 ? -13.502 -7.201 10.644 1.00 98.50 162 PRO A O 1
ATOM 1226 N N . ALA A 1 163 ? -14.420 -6.794 8.635 1.00 98.56 163 ALA A N 1
ATOM 1227 C CA . ALA A 1 163 ? -14.453 -8.200 8.240 1.00 98.56 163 ALA A CA 1
ATOM 1228 C C . ALA A 1 163 ? -13.035 -8.750 8.025 1.00 98.56 163 ALA A C 1
ATOM 1230 O O . ALA A 1 163 ? -12.739 -9.855 8.476 1.00 98.56 163 ALA A O 1
ATOM 1231 N N . VAL A 1 164 ? -12.135 -7.954 7.436 1.00 98.38 164 VAL A N 1
ATOM 1232 C CA . VAL A 1 164 ? -10.708 -8.305 7.308 1.00 98.38 164 VAL A CA 1
ATOM 1233 C C . VAL A 1 164 ? -10.035 -8.392 8.673 1.00 98.38 164 VAL A C 1
ATOM 1235 O O . VAL A 1 164 ? -9.310 -9.347 8.938 1.00 98.38 164 VAL A O 1
ATOM 1238 N N . LEU A 1 165 ? -10.274 -7.419 9.554 1.00 98.56 165 LEU A N 1
ATOM 1239 C CA . LEU A 1 165 ? -9.701 -7.404 10.900 1.00 98.56 165 LEU A CA 1
ATOM 1240 C C . LEU A 1 165 ? -10.172 -8.607 11.719 1.00 98.56 165 LEU A C 1
ATOM 1242 O O . LEU A 1 165 ? -9.377 -9.194 12.443 1.00 98.56 165 LEU A O 1
ATOM 1246 N N . LYS A 1 166 ? -11.439 -9.013 11.574 1.00 98.31 166 LYS A N 1
ATOM 1247 C CA . LYS A 1 166 ? -11.968 -10.223 12.210 1.00 98.31 166 LYS A CA 1
ATOM 1248 C C . LYS A 1 166 ? -11.313 -11.486 11.659 1.00 98.31 166 LYS A C 1
ATOM 1250 O O . LYS A 1 166 ? -10.910 -12.341 12.439 1.00 98.31 166 LYS A O 1
ATOM 1255 N N . GLU A 1 167 ? -11.219 -11.601 10.337 1.00 98.06 167 GLU A N 1
ATOM 1256 C CA . GLU A 1 167 ? -10.620 -12.759 9.668 1.00 98.06 167 GLU A CA 1
ATOM 1257 C C . GLU A 1 167 ? -9.135 -12.904 10.028 1.00 98.06 167 GLU A C 1
ATOM 1259 O O . GLU A 1 167 ? -8.668 -14.002 10.304 1.00 98.06 167 GLU A O 1
ATOM 1264 N N . THR A 1 168 ? -8.408 -11.788 10.103 1.00 97.50 168 THR A N 1
ATOM 1265 C CA . THR A 1 168 ? -6.973 -11.763 10.423 1.00 97.50 168 THR A CA 1
ATOM 1266 C C . THR A 1 168 ? -6.677 -11.720 11.921 1.00 97.50 168 THR A C 1
ATOM 1268 O O . THR A 1 168 ? -5.518 -11.878 12.292 1.00 97.50 168 THR A O 1
ATOM 1271 N N . LEU A 1 169 ? -7.689 -11.588 12.791 1.00 97.81 169 LEU A N 1
ATOM 1272 C CA . LEU A 1 169 ? -7.538 -11.462 14.248 1.00 97.81 169 LEU A CA 1
ATOM 1273 C C . LEU A 1 169 ? -6.624 -12.523 14.894 1.00 97.81 169 LEU A C 1
ATOM 1275 O O . LEU A 1 169 ? -5.858 -12.136 15.770 1.00 97.81 169 LEU A O 1
ATOM 1279 N N . PRO A 1 170 ? -6.610 -13.809 14.472 1.00 97.38 170 PRO A N 1
ATOM 1280 C CA . PRO A 1 170 ? -5.665 -14.801 15.004 1.00 97.38 170 PRO A CA 1
ATOM 1281 C C . PRO A 1 170 ? -4.181 -14.449 14.808 1.00 97.38 170 PRO A C 1
ATOM 1283 O O . PRO A 1 170 ? -3.321 -15.017 15.474 1.00 97.38 170 PRO A O 1
ATOM 1286 N N . LEU A 1 171 ? -3.871 -13.536 13.883 1.00 96.94 171 LEU A N 1
ATOM 1287 C CA . LEU A 1 171 ? -2.525 -13.035 13.611 1.00 96.94 171 LEU A CA 1
ATOM 1288 C C . LEU A 1 171 ? -2.249 -11.694 14.310 1.00 96.94 171 LEU A C 1
ATOM 1290 O O . LEU A 1 171 ? -1.097 -11.255 14.332 1.00 96.94 171 LEU A O 1
ATOM 1294 N N . LEU A 1 172 ? -3.273 -11.020 14.837 1.00 97.94 172 LEU A N 1
ATOM 1295 C CA . LEU A 1 172 ? -3.207 -9.659 15.376 1.00 97.94 172 LEU A CA 1
ATOM 1296 C C . LEU A 1 172 ? -3.176 -9.656 16.911 1.00 97.94 172 LEU A C 1
ATOM 1298 O O . LEU A 1 172 ? -3.687 -10.561 17.563 1.00 97.94 172 LEU A O 1
ATOM 1302 N N . GLU A 1 173 ? -2.636 -8.587 17.492 1.00 97.94 173 GLU A N 1
ATOM 1303 C CA . GLU A 1 173 ? -2.817 -8.278 18.908 1.00 97.94 173 GLU A CA 1
ATOM 1304 C C . GLU A 1 173 ? -4.233 -7.732 19.128 1.00 97.94 173 GLU A C 1
ATOM 1306 O O . GLU A 1 173 ? -4.524 -6.561 18.863 1.00 97.94 173 GLU A O 1
ATOM 1311 N N . GLY A 1 174 ? -5.134 -8.607 19.575 1.00 97.50 174 GLY A N 1
ATOM 1312 C CA . GLY A 1 174 ? -6.549 -8.295 19.748 1.00 97.50 174 GLY A CA 1
ATOM 1313 C C . GLY A 1 174 ? -6.842 -7.294 20.866 1.00 97.50 174 GLY A C 1
ATOM 1314 O O . GLY A 1 174 ? -7.874 -6.629 20.792 1.00 97.50 174 GLY A O 1
ATOM 1315 N N . ASN A 1 175 ? -5.957 -7.148 21.862 1.00 98.12 175 ASN A N 1
ATOM 1316 C CA . ASN A 1 175 ? -6.151 -6.238 22.997 1.00 98.12 175 ASN A CA 1
ATOM 1317 C C . ASN A 1 175 ? -5.692 -4.800 22.717 1.00 98.12 175 ASN A C 1
ATOM 1319 O O . ASN A 1 175 ? -5.818 -3.940 23.590 1.00 98.12 175 ASN A O 1
ATOM 1323 N N . ALA A 1 176 ? -5.181 -4.512 21.516 1.00 98.00 176 ALA A N 1
ATOM 1324 C CA . ALA A 1 176 ? -4.819 -3.155 21.124 1.00 98.00 176 ALA A CA 1
ATOM 1325 C C . ALA A 1 176 ? -6.029 -2.213 21.268 1.00 98.00 176 ALA A C 1
ATOM 1327 O O . ALA A 1 176 ? -7.109 -2.487 20.739 1.00 98.00 176 ALA A O 1
ATOM 1328 N N . LEU A 1 177 ? -5.856 -1.113 22.006 1.00 98.12 177 LEU A N 1
ATOM 1329 C CA . LEU A 1 177 ? -6.908 -0.120 22.225 1.00 98.12 177 LEU A CA 1
ATOM 1330 C C . LEU A 1 177 ? -7.212 0.661 20.945 1.00 98.12 177 LEU A C 1
ATOM 1332 O O . LEU A 1 177 ? -6.342 0.893 20.111 1.00 98.12 177 LEU A O 1
ATOM 1336 N N . THR A 1 178 ? -8.452 1.125 20.825 1.00 98.62 178 THR A N 1
ATOM 1337 C CA . THR A 1 178 ? -8.928 1.941 19.699 1.00 98.62 178 THR A CA 1
ATOM 1338 C C . THR A 1 178 ? -9.592 3.220 20.198 1.00 98.62 178 THR A C 1
ATOM 1340 O O . THR A 1 178 ? -9.921 3.326 21.380 1.00 98.62 178 THR A O 1
ATOM 1343 N N . VAL A 1 179 ? -9.886 4.166 19.299 1.00 98.38 179 VAL A N 1
ATOM 1344 C CA . VAL A 1 179 ? -10.602 5.419 19.599 1.00 98.38 179 VAL A CA 1
ATOM 1345 C C . VAL A 1 179 ? -11.927 5.194 20.312 1.00 98.38 179 VAL A C 1
ATOM 1347 O O . VAL A 1 179 ? -12.348 6.071 21.048 1.00 98.38 179 VAL A O 1
ATOM 1350 N N . THR A 1 180 ? -12.561 4.029 20.158 1.00 97.88 180 THR A N 1
ATOM 1351 C CA . THR A 1 180 ? -13.822 3.677 20.837 1.00 97.88 180 THR A CA 1
ATOM 1352 C C . THR A 1 180 ? -13.686 3.458 22.349 1.00 97.88 180 THR A C 1
ATOM 1354 O O . THR A 1 180 ? -14.697 3.286 23.021 1.00 97.88 180 THR A O 1
ATOM 1357 N N . GLY A 1 181 ? -12.459 3.386 22.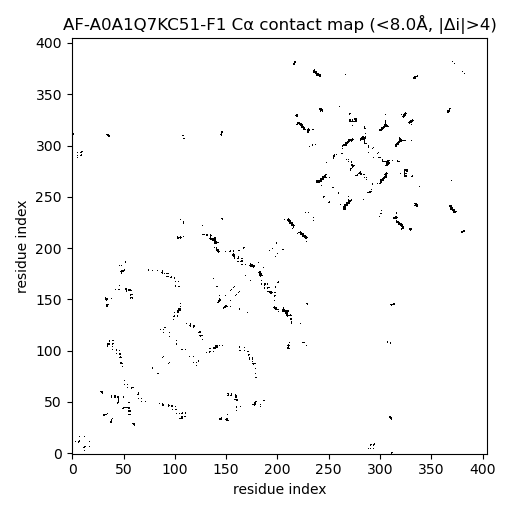877 1.00 96.56 181 GLY A N 1
ATOM 1358 C CA . GLY A 1 181 ? -12.182 2.958 24.252 1.00 96.56 181 GLY A CA 1
ATOM 1359 C C . GLY A 1 181 ? -12.187 1.434 24.446 1.00 96.56 181 GLY A C 1
ATOM 1360 O O . GLY A 1 181 ? -11.792 0.958 25.505 1.00 96.56 181 GLY A O 1
ATOM 1361 N N . LYS A 1 182 ? -12.584 0.663 23.425 1.00 98.25 182 LYS A N 1
ATOM 1362 C CA . LYS A 1 182 ? -12.556 -0.807 23.407 1.00 98.25 182 LYS A CA 1
ATOM 1363 C C . LYS A 1 182 ? -11.339 -1.336 22.658 1.00 98.25 182 LYS A C 1
ATOM 1365 O O . LYS A 1 182 ? -10.717 -0.622 21.859 1.00 98.25 182 LYS A O 1
ATOM 1370 N N . THR A 1 183 ? -11.038 -2.608 22.887 1.00 98.56 183 THR A N 1
ATOM 1371 C CA . THR A 1 183 ? -9.999 -3.337 22.159 1.00 98.56 183 THR A CA 1
ATOM 1372 C C . THR A 1 183 ? -10.408 -3.625 20.709 1.00 98.56 183 THR A C 1
ATOM 1374 O O . THR A 1 183 ? -11.595 -3.680 20.366 1.00 98.56 183 THR A O 1
ATOM 1377 N N . LEU A 1 184 ? -9.419 -3.842 19.841 1.00 98.44 184 LEU A N 1
ATOM 1378 C CA . LEU A 1 184 ? -9.620 -4.225 18.443 1.00 98.44 184 LEU A CA 1
ATOM 1379 C C . LEU A 1 184 ? -10.506 -5.478 18.325 1.00 98.44 184 LEU A C 1
ATOM 1381 O O . LEU A 1 184 ? -11.460 -5.491 17.546 1.00 98.44 184 LEU A O 1
ATOM 1385 N N . GLY A 1 185 ? -10.234 -6.502 19.138 1.00 98.38 185 GLY A N 1
ATOM 1386 C CA . GLY A 1 185 ? -10.980 -7.761 19.151 1.00 98.38 185 GLY A CA 1
ATOM 1387 C C . GLY A 1 185 ? -12.440 -7.601 19.585 1.00 98.38 185 GLY A C 1
ATOM 1388 O O . GLY A 1 185 ? -13.331 -8.247 19.028 1.00 98.38 185 GLY A O 1
ATOM 1389 N N . GLU A 1 186 ? -12.724 -6.717 20.545 1.00 98.50 186 GLU A N 1
ATOM 1390 C CA . GLU A 1 186 ? -14.100 -6.403 20.949 1.00 98.50 186 GLU A CA 1
ATOM 1391 C C . GLU A 1 186 ? -14.886 -5.723 19.831 1.00 98.50 186 GLU A C 1
ATOM 1393 O O . GLU A 1 186 ? -16.029 -6.106 19.576 1.00 98.50 186 GLU A O 1
ATOM 1398 N N . ASN A 1 187 ? -14.267 -4.768 19.134 1.00 98.25 187 ASN A N 1
ATOM 1399 C CA . ASN A 1 187 ? -14.916 -4.032 18.052 1.00 98.25 187 ASN A CA 1
ATOM 1400 C C . ASN A 1 187 ? -15.339 -4.933 16.892 1.00 98.25 187 ASN A C 1
ATOM 1402 O O . ASN A 1 187 ? -16.396 -4.723 16.300 1.00 98.25 187 ASN A O 1
ATOM 1406 N N . VAL A 1 188 ? -14.540 -5.953 16.571 1.00 97.94 188 VAL A N 1
ATOM 1407 C CA . VAL A 1 188 ? -14.795 -6.802 15.400 1.00 97.94 188 VAL A CA 1
ATOM 1408 C C . VAL A 1 188 ? -15.605 -8.058 15.718 1.00 97.94 188 VAL A C 1
ATOM 1410 O O . VAL A 1 188 ? -16.085 -8.711 14.794 1.00 97.94 188 VAL A O 1
ATOM 1413 N N . ARG A 1 189 ? -15.835 -8.388 16.997 1.00 96.56 189 ARG A N 1
ATOM 1414 C CA . ARG A 1 189 ? -16.489 -9.638 17.437 1.00 96.56 189 ARG A CA 1
ATOM 1415 C C . ARG A 1 189 ? -17.798 -9.938 16.697 1.00 96.56 189 ARG A C 1
ATOM 1417 O O . ARG A 1 189 ? -17.985 -11.048 16.195 1.00 96.56 189 ARG A O 1
ATOM 1424 N N . GLY A 1 190 ? -18.676 -8.941 16.585 1.00 94.12 190 GLY A N 1
ATOM 1425 C CA . GLY A 1 190 ? -19.990 -9.054 15.936 1.00 94.12 190 GLY A CA 1
ATOM 1426 C C . GLY A 1 190 ? -19.983 -8.914 14.410 1.00 94.12 190 GLY A C 1
ATOM 1427 O O . GLY A 1 190 ? -21.035 -9.017 13.790 1.00 94.12 190 GLY A O 1
ATOM 1428 N N . THR A 1 191 ? -18.827 -8.680 13.789 1.00 95.50 191 THR A N 1
ATOM 1429 C CA . THR A 1 191 ? -18.750 -8.400 12.350 1.00 95.50 191 THR A CA 1
ATOM 1430 C C . THR A 1 191 ? -18.973 -9.661 11.514 1.00 95.50 191 THR A C 1
ATOM 1432 O O . THR A 1 191 ? -18.416 -10.718 11.815 1.00 95.50 191 THR A O 1
ATOM 1435 N N . GLY A 1 192 ? -19.763 -9.552 10.446 1.00 94.69 192 GLY A N 1
ATOM 1436 C CA . GLY A 1 192 ? -19.926 -10.589 9.426 1.00 94.69 192 GLY A CA 1
ATOM 1437 C C . GLY A 1 192 ? -19.117 -10.296 8.160 1.00 94.69 192 GLY A C 1
ATOM 1438 O O . GLY A 1 192 ? -18.820 -9.141 7.863 1.00 94.69 192 GLY A O 1
ATOM 1439 N N . CYS A 1 193 ? -18.796 -11.348 7.406 1.00 97.94 193 CYS A N 1
ATOM 1440 C CA . CYS A 1 193 ? -18.332 -11.244 6.025 1.00 97.94 193 CYS A CA 1
ATOM 1441 C C . CYS A 1 193 ? -19.447 -11.745 5.102 1.00 97.94 193 CYS A C 1
ATOM 1443 O O . CYS A 1 193 ? -19.827 -12.913 5.180 1.00 97.94 193 CYS A O 1
ATOM 1445 N N . TYR A 1 194 ? -19.958 -10.877 4.233 1.00 98.06 194 TYR A N 1
ATOM 1446 C CA . TYR A 1 194 ? -21.141 -11.136 3.405 1.00 98.06 194 TYR A CA 1
ATOM 1447 C C . TYR A 1 194 ? -20.809 -11.562 1.972 1.00 98.06 194 TYR A C 1
ATOM 1449 O O . TYR A 1 194 ? -21.689 -12.017 1.248 1.00 98.06 194 TYR A O 1
ATOM 1457 N N . ASN A 1 195 ? -19.542 -11.454 1.561 1.00 98.38 195 ASN A N 1
ATOM 1458 C CA . ASN A 1 195 ? -19.080 -11.968 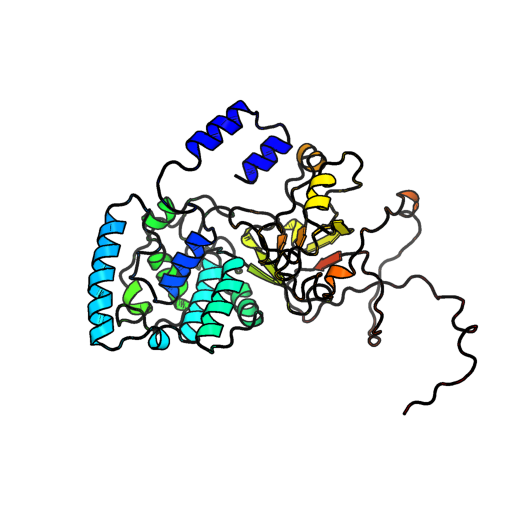0.276 1.00 98.38 195 ASN A CA 1
ATOM 1459 C C . ASN A 1 195 ? -17.651 -12.515 0.391 1.00 98.38 195 ASN A C 1
ATOM 1461 O O . ASN A 1 195 ? -16.679 -11.760 0.458 1.00 98.38 195 ASN A O 1
ATOM 1465 N N . ARG A 1 196 ? -17.534 -13.848 0.396 1.00 97.94 196 ARG A N 1
ATOM 1466 C CA . ARG A 1 196 ? -16.251 -14.545 0.544 1.00 97.94 196 ARG A CA 1
ATOM 1467 C C . ARG A 1 196 ? -15.373 -14.512 -0.704 1.00 97.94 196 ARG A C 1
ATOM 1469 O O . ARG A 1 196 ? -14.182 -14.743 -0.564 1.00 97.94 196 ARG A O 1
ATOM 1476 N N . ASP A 1 197 ? -15.899 -14.176 -1.883 1.00 98.00 197 ASP A N 1
ATOM 1477 C CA . ASP A 1 197 ? -15.051 -13.969 -3.070 1.00 98.00 197 ASP A CA 1
ATOM 1478 C C . ASP A 1 197 ? -14.289 -12.632 -2.992 1.00 98.00 197 ASP A C 1
ATOM 1480 O O . ASP A 1 197 ? -13.194 -12.493 -3.536 1.00 98.00 197 ASP A O 1
ATOM 1484 N N . VAL A 1 198 ? -14.834 -11.656 -2.253 1.00 98.56 198 VAL A N 1
ATOM 1485 C CA . VAL A 1 198 ? -14.196 -10.352 -2.014 1.00 98.56 198 VAL A CA 1
ATOM 1486 C C . VAL A 1 198 ? -13.241 -10.404 -0.817 1.00 98.56 198 VAL A C 1
ATOM 1488 O O . VAL A 1 198 ? -12.133 -9.874 -0.901 1.00 98.56 198 VAL A O 1
ATOM 1491 N N . ILE A 1 199 ? -13.652 -11.048 0.284 1.00 98.62 199 ILE A N 1
ATOM 1492 C CA . ILE A 1 199 ? -12.839 -11.234 1.498 1.00 98.62 199 ILE A CA 1
ATOM 1493 C C . ILE A 1 199 ? -12.706 -12.732 1.791 1.00 98.62 199 ILE A C 1
ATOM 1495 O O . ILE A 1 199 ? -13.595 -13.374 2.362 1.00 98.62 199 ILE A O 1
ATOM 1499 N N . ARG A 1 200 ? -11.570 -13.286 1.381 1.00 98.19 200 ARG A N 1
ATOM 1500 C CA . ARG A 1 200 ? -11.244 -14.707 1.449 1.00 98.19 200 ARG A CA 1
ATOM 1501 C C . ARG A 1 200 ? -10.984 -15.167 2.888 1.00 98.19 200 ARG A C 1
ATOM 1503 O O . ARG A 1 200 ? -10.469 -14.389 3.688 1.00 98.19 200 ARG A O 1
ATOM 1510 N N . PRO A 1 201 ? -11.303 -16.425 3.231 1.00 97.19 201 PRO A N 1
ATOM 1511 C CA . PRO A 1 201 ? -10.865 -17.020 4.491 1.00 97.19 201 PRO A CA 1
ATOM 1512 C C . PRO A 1 201 ? -9.335 -17.141 4.571 1.00 97.19 201 PRO A C 1
ATOM 1514 O O . PRO A 1 201 ? -8.691 -17.374 3.547 1.00 97.19 201 PRO A O 1
ATOM 1517 N N . LEU A 1 202 ? -8.755 -17.097 5.777 1.00 94.50 202 LEU A N 1
ATOM 1518 C CA . LEU A 1 202 ? -7.312 -17.327 5.987 1.00 94.50 202 LEU A CA 1
ATOM 1519 C C . LEU A 1 202 ? -6.833 -18.689 5.459 1.00 94.50 202 LEU A C 1
ATOM 1521 O O . LEU A 1 202 ? -5.688 -18.805 5.034 1.00 94.50 202 LEU A O 1
ATOM 1525 N N . GLY A 1 203 ? -7.695 -19.711 5.498 1.00 95.00 203 GLY A N 1
ATOM 1526 C CA . GLY A 1 203 ? -7.388 -21.055 4.994 1.00 95.00 203 GLY A CA 1
ATOM 1527 C C . GLY A 1 203 ? -7.449 -21.188 3.469 1.00 95.00 203 GLY A C 1
ATOM 1528 O O . GLY A 1 203 ? -6.916 -22.149 2.927 1.00 95.00 203 GLY A O 1
ATOM 1529 N N . GLU A 1 204 ? -8.063 -20.226 2.773 1.00 96.44 204 GLU A N 1
ATOM 1530 C CA . GLU A 1 204 ? -8.195 -20.216 1.309 1.00 96.44 204 GLU A CA 1
ATOM 1531 C C . GLU A 1 204 ? -7.883 -18.823 0.724 1.00 96.44 204 GLU A C 1
ATOM 1533 O O . GLU A 1 204 ? -8.738 -18.223 0.051 1.00 96.44 204 GLU A O 1
ATOM 1538 N N . PRO A 1 205 ? -6.680 -18.278 0.987 1.00 96.38 205 PRO A N 1
ATOM 1539 C CA . PRO A 1 205 ? -6.325 -16.922 0.597 1.00 96.38 205 PRO A CA 1
ATOM 1540 C C . PRO A 1 205 ? -6.054 -16.813 -0.910 1.00 96.38 205 PRO A C 1
ATOM 1542 O O . PRO A 1 205 ? -5.947 -17.811 -1.620 1.00 96.38 205 PRO A O 1
ATOM 1545 N N . LEU A 1 206 ? -5.904 -15.584 -1.407 1.00 93.25 206 LEU A N 1
ATOM 1546 C CA . LEU A 1 206 ? -5.479 -15.326 -2.791 1.00 93.25 206 LEU A CA 1
ATOM 1547 C C . LEU A 1 206 ? -3.999 -15.648 -2.998 1.00 93.25 206 LEU A C 1
ATOM 1549 O O . LEU A 1 206 ? -3.603 -16.091 -4.071 1.00 93.25 206 LEU A O 1
ATOM 1553 N N . GLN A 1 207 ? -3.195 -15.408 -1.965 1.00 89.38 207 GLN A N 1
ATOM 1554 C CA . GLN A 1 207 ? -1.773 -15.715 -1.915 1.00 89.38 207 GLN A CA 1
ATOM 1555 C C . GLN A 1 207 ? -1.419 -16.110 -0.479 1.00 89.38 207 GLN A C 1
ATOM 1557 O O . GLN A 1 207 ? -1.853 -15.449 0.464 1.00 89.38 207 GLN A O 1
ATOM 1562 N N . SER A 1 208 ? -0.657 -17.192 -0.310 1.00 87.19 208 SER A N 1
ATOM 1563 C CA . SER A 1 208 ? -0.257 -17.712 1.007 1.00 87.19 208 SER A CA 1
ATOM 1564 C C . SER A 1 208 ? 0.755 -16.818 1.723 1.00 87.19 208 SER A C 1
ATOM 1566 O O . SER A 1 208 ? 0.786 -16.778 2.948 1.00 87.19 208 SER A O 1
ATOM 1568 N N . GLU A 1 209 ? 1.561 -16.089 0.956 1.00 83.38 209 GLU A N 1
ATOM 1569 C CA . GLU A 1 209 ? 2.505 -15.089 1.449 1.00 83.38 209 GLU A CA 1
ATOM 1570 C C . GLU A 1 209 ? 1.944 -13.677 1.283 1.00 83.38 209 GLU A C 1
ATOM 1572 O O . GLU A 1 209 ? 1.045 -13.432 0.475 1.00 83.38 209 GLU A O 1
ATOM 1577 N N . GLY A 1 210 ? 2.519 -12.733 2.018 1.00 77.06 210 GLY A N 1
ATOM 1578 C CA . GLY A 1 210 ? 2.119 -11.338 2.028 1.00 77.06 210 GLY A CA 1
ATOM 1579 C C . GLY A 1 210 ? 2.341 -10.642 0.696 1.00 77.06 210 GLY A C 1
ATOM 1580 O O . GLY A 1 210 ? 3.172 -11.016 -0.129 1.00 77.06 210 GLY A O 1
ATOM 1581 N N . ALA A 1 211 ? 1.574 -9.574 0.491 1.00 84.00 211 ALA A N 1
ATOM 1582 C CA . ALA A 1 211 ? 1.531 -8.892 -0.795 1.00 84.00 211 ALA A CA 1
ATOM 1583 C C . ALA A 1 211 ? 2.760 -8.047 -1.142 1.00 84.00 211 ALA A C 1
ATOM 1585 O O . ALA A 1 211 ? 2.838 -7.526 -2.257 1.00 84.00 211 ALA A O 1
ATOM 1586 N N . LEU A 1 212 ? 3.665 -7.841 -0.187 1.00 89.25 212 LEU A N 1
ATOM 1587 C CA . LEU A 1 212 ? 4.875 -7.040 -0.329 1.00 89.25 212 LEU A CA 1
ATOM 1588 C C . LEU A 1 212 ? 6.072 -7.897 0.051 1.00 89.25 212 LEU A C 1
ATOM 1590 O O . LEU A 1 212 ? 5.934 -8.713 0.945 1.00 89.25 212 LEU A O 1
ATOM 1594 N N . ALA A 1 213 ? 7.238 -7.658 -0.536 1.00 89.56 213 ALA A N 1
ATOM 1595 C CA . ALA A 1 213 ? 8.497 -8.203 -0.035 1.00 89.56 213 ALA A CA 1
ATOM 1596 C C . ALA A 1 213 ? 9.517 -7.082 0.157 1.00 89.56 213 ALA A C 1
ATOM 1598 O O . ALA A 1 213 ? 9.519 -6.092 -0.584 1.00 89.56 213 ALA A O 1
ATOM 1599 N N . ILE A 1 214 ? 10.376 -7.253 1.162 1.00 89.62 214 ILE A N 1
ATOM 1600 C CA . ILE A 1 214 ? 11.501 -6.361 1.434 1.00 89.62 214 ILE A CA 1
ATOM 1601 C C . ILE A 1 214 ? 12.755 -6.965 0.819 1.00 89.62 214 ILE A C 1
ATOM 1603 O O . ILE A 1 214 ? 13.076 -8.127 1.061 1.00 89.62 214 ILE A O 1
ATOM 1607 N N . LEU A 1 215 ? 13.465 -6.171 0.027 1.00 88.25 215 LEU A N 1
ATOM 1608 C CA . LEU A 1 215 ? 14.644 -6.612 -0.707 1.00 88.25 215 LEU A CA 1
ATOM 1609 C C . LEU A 1 215 ? 15.880 -5.958 -0.134 1.00 88.25 215 LEU A C 1
ATOM 1611 O O . LEU A 1 215 ? 15.884 -4.753 0.092 1.00 88.25 215 LEU A O 1
ATOM 1615 N N . TYR A 1 216 ? 16.929 -6.751 0.029 1.00 85.44 216 TYR A N 1
ATOM 1616 C CA . TYR A 1 216 ? 18.252 -6.291 0.418 1.00 85.44 216 TYR A CA 1
ATOM 1617 C C . TYR A 1 216 ? 19.280 -6.848 -0.556 1.00 85.44 216 TYR A C 1
ATOM 1619 O O . TYR A 1 216 ? 19.121 -7.946 -1.088 1.00 85.44 216 TYR A O 1
ATOM 1627 N N . GLY A 1 217 ? 20.349 -6.094 -0.768 1.00 81.75 217 GLY A N 1
ATOM 1628 C CA . GLY A 1 217 ? 21.455 -6.494 -1.626 1.00 81.75 217 GLY A CA 1
ATOM 1629 C C . GLY A 1 217 ? 22.423 -5.341 -1.827 1.00 81.75 217 GLY A C 1
ATOM 1630 O O . GLY A 1 217 ? 22.214 -4.246 -1.306 1.00 81.75 217 GLY A O 1
ATOM 1631 N N . ASN A 1 218 ? 23.466 -5.569 -2.618 1.00 80.38 218 ASN A N 1
ATOM 1632 C CA . ASN A 1 218 ? 24.439 -4.528 -2.955 1.00 80.38 218 ASN A CA 1
ATOM 1633 C C . ASN A 1 218 ? 23.791 -3.296 -3.614 1.00 80.38 218 ASN A C 1
ATOM 1635 O O . ASN A 1 218 ? 24.250 -2.189 -3.371 1.00 80.38 218 ASN A O 1
ATOM 1639 N N . LEU A 1 219 ? 22.721 -3.473 -4.398 1.00 84.19 219 LEU A N 1
ATOM 1640 C CA . LEU A 1 219 ? 22.008 -2.373 -5.049 1.00 84.19 219 LEU A CA 1
ATOM 1641 C C . LEU A 1 219 ? 21.111 -1.575 -4.085 1.00 84.19 219 LEU A C 1
ATOM 1643 O O . LEU A 1 219 ? 20.889 -0.386 -4.291 1.00 84.19 219 LEU A O 1
ATOM 1647 N N . ALA A 1 220 ? 20.610 -2.223 -3.031 1.00 89.94 220 ALA A N 1
ATOM 1648 C CA . ALA A 1 220 ? 19.690 -1.650 -2.051 1.00 89.94 220 ALA A CA 1
ATOM 1649 C C . ALA A 1 220 ? 20.128 -2.020 -0.622 1.00 89.94 220 ALA A C 1
ATOM 1651 O O . ALA A 1 220 ? 19.467 -2.825 0.044 1.00 89.94 220 ALA A O 1
ATOM 1652 N N . PRO A 1 221 ? 21.258 -1.478 -0.130 1.00 88.00 221 PRO A N 1
ATOM 1653 C CA . PRO A 1 221 ? 21.822 -1.892 1.153 1.00 88.00 221 PRO A CA 1
ATOM 1654 C C . PRO A 1 221 ? 20.950 -1.473 2.345 1.00 88.00 221 PRO A C 1
ATOM 1656 O O . PRO A 1 221 ? 20.906 -2.192 3.341 1.00 88.00 221 PRO A O 1
ATOM 1659 N N . ASN A 1 222 ? 20.190 -0.375 2.230 1.00 92.19 222 ASN A N 1
ATOM 1660 C CA . ASN A 1 222 ? 19.198 0.028 3.240 1.00 92.19 222 ASN A CA 1
ATOM 1661 C C . ASN A 1 222 ? 17.793 -0.519 2.942 1.00 92.19 222 ASN A C 1
ATOM 1663 O O . ASN A 1 222 ? 16.855 -0.293 3.708 1.00 92.19 222 ASN A O 1
ATOM 1667 N N . GLY A 1 223 ? 17.669 -1.274 1.855 1.00 91.81 223 GLY A N 1
ATOM 1668 C CA . GLY A 1 223 ? 16.474 -1.984 1.454 1.00 91.81 223 GLY A CA 1
ATOM 1669 C C . GLY A 1 223 ? 15.699 -1.327 0.314 1.00 91.81 223 GLY A C 1
ATOM 1670 O O . GLY A 1 223 ? 15.926 -0.175 -0.059 1.00 91.81 223 GLY A O 1
ATOM 1671 N N . ALA A 1 224 ? 14.786 -2.110 -0.245 1.00 94.62 224 ALA A N 1
ATOM 1672 C CA . ALA A 1 224 ? 13.817 -1.733 -1.265 1.00 94.62 224 ALA A CA 1
ATOM 1673 C C . ALA A 1 224 ? 12.524 -2.533 -1.055 1.00 94.62 224 ALA A C 1
ATOM 1675 O O . ALA A 1 224 ? 12.490 -3.477 -0.260 1.00 94.62 224 ALA A O 1
ATOM 1676 N N . VAL A 1 225 ? 11.454 -2.175 -1.764 1.00 93.25 225 VAL A N 1
ATOM 1677 C CA . VAL A 1 225 ? 10.157 -2.853 -1.641 1.00 93.25 225 VAL A CA 1
ATOM 1678 C C . VAL A 1 225 ? 9.614 -3.231 -3.013 1.00 93.25 225 VAL A C 1
ATOM 1680 O O . VAL A 1 225 ? 9.642 -2.430 -3.944 1.00 93.25 225 VAL A O 1
ATOM 1683 N N . ILE A 1 226 ? 9.057 -4.434 -3.118 1.00 92.12 226 ILE A N 1
ATOM 1684 C CA . ILE A 1 226 ? 8.261 -4.889 -4.265 1.00 92.12 226 ILE A CA 1
ATOM 1685 C C . ILE A 1 226 ? 6.858 -5.282 -3.794 1.00 92.12 226 ILE A C 1
ATOM 1687 O O . ILE A 1 226 ? 6.685 -5.744 -2.667 1.00 92.12 226 ILE A O 1
ATOM 1691 N N . LYS A 1 227 ? 5.843 -5.118 -4.650 1.00 91.00 227 LYS A N 1
ATOM 1692 C CA . LYS A 1 227 ? 4.514 -5.713 -4.437 1.00 91.00 227 LYS A CA 1
ATOM 1693 C C . LYS A 1 227 ? 4.436 -7.052 -5.171 1.00 91.00 227 LYS A C 1
ATOM 1695 O O . LYS A 1 227 ? 4.088 -7.083 -6.347 1.00 91.00 227 LYS A O 1
ATOM 1700 N N . THR A 1 228 ? 4.745 -8.143 -4.477 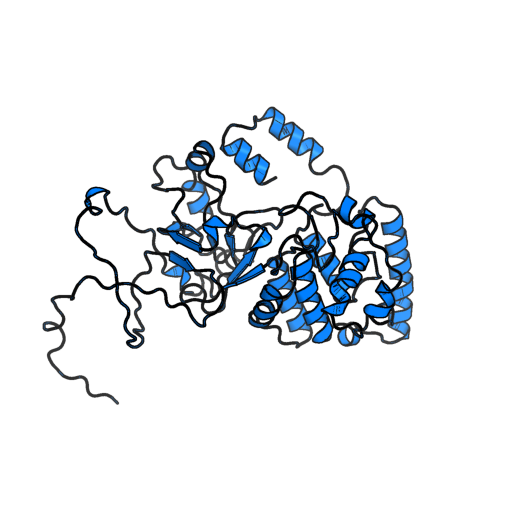1.00 87.38 228 THR A N 1
ATOM 1701 C CA . THR A 1 228 ? 4.747 -9.510 -5.030 1.00 87.38 228 THR A CA 1
ATOM 1702 C C . THR A 1 228 ? 3.375 -9.922 -5.557 1.00 87.38 228 THR A C 1
ATOM 1704 O O . THR A 1 228 ? 3.292 -10.508 -6.628 1.00 87.38 228 THR A O 1
ATOM 1707 N N . PHE A 1 229 ? 2.292 -9.501 -4.895 1.00 86.12 229 PHE A N 1
ATOM 1708 C CA . PHE A 1 229 ? 0.921 -9.807 -5.325 1.00 86.12 229 PHE A CA 1
ATOM 1709 C C . PHE A 1 229 ? 0.520 -9.153 -6.661 1.00 86.12 229 PHE A C 1
ATOM 1711 O O . PHE A 1 229 ? -0.507 -9.484 -7.245 1.00 86.12 229 PHE A O 1
ATOM 1718 N N . ALA A 1 230 ? 1.284 -8.171 -7.142 1.00 87.19 230 ALA A N 1
ATOM 1719 C CA . ALA A 1 230 ? 1.076 -7.560 -8.454 1.00 87.19 230 ALA A CA 1
ATOM 1720 C C . ALA A 1 230 ? 2.143 -7.974 -9.479 1.00 87.19 230 ALA A C 1
ATOM 1722 O O . ALA A 1 230 ? 2.046 -7.555 -10.630 1.00 87.19 230 ALA A O 1
ATOM 1723 N N . ALA A 1 231 ? 3.153 -8.748 -9.072 1.00 88.88 231 ALA A N 1
ATOM 1724 C CA . ALA A 1 231 ? 4.268 -9.142 -9.919 1.00 88.88 231 ALA A CA 1
ATOM 1725 C C . ALA A 1 231 ? 3.905 -10.345 -10.797 1.00 88.88 231 ALA A C 1
ATOM 1727 O O . ALA A 1 231 ? 3.105 -11.202 -10.419 1.00 88.88 231 ALA A O 1
ATOM 1728 N N . THR A 1 232 ? 4.531 -10.438 -11.968 1.00 90.00 232 THR A N 1
ATOM 1729 C CA . THR A 1 232 ? 4.374 -11.609 -12.832 1.00 90.00 232 THR A CA 1
ATOM 1730 C C . THR A 1 232 ? 5.211 -12.758 -12.259 1.00 90.00 232 THR A C 1
ATOM 1732 O O . THR A 1 232 ? 6.428 -12.599 -12.170 1.00 90.00 232 THR A O 1
ATOM 1735 N N . PRO A 1 233 ? 4.638 -13.941 -11.950 1.00 85.88 233 PRO A N 1
ATOM 1736 C CA . PRO A 1 233 ? 5.356 -15.015 -11.251 1.00 85.88 233 PRO A CA 1
ATOM 1737 C C . PRO A 1 233 ? 6.698 -15.411 -11.882 1.00 85.88 233 PRO A C 1
ATOM 1739 O O . PRO A 1 233 ? 7.687 -15.580 -11.181 1.00 85.88 233 PRO A O 1
ATOM 1742 N N . ARG A 1 234 ? 6.773 -15.477 -13.219 1.00 87.56 234 ARG A N 1
ATOM 1743 C CA . ARG A 1 234 ? 8.014 -15.827 -13.938 1.00 87.56 234 ARG A CA 1
ATOM 1744 C C . ARG A 1 234 ? 9.130 -14.778 -13.830 1.00 87.56 234 ARG A C 1
ATOM 1746 O O . ARG A 1 234 ? 10.261 -15.090 -14.165 1.00 87.56 234 ARG A O 1
ATOM 1753 N N . LEU A 1 235 ? 8.799 -13.541 -13.455 1.00 87.62 235 LEU A N 1
ATOM 1754 C CA . LEU A 1 235 ? 9.740 -12.425 -13.315 1.00 87.62 235 LEU A CA 1
ATOM 1755 C C . LEU A 1 235 ? 10.160 -12.201 -11.856 1.00 87.62 235 LEU A C 1
ATOM 1757 O O . LEU A 1 235 ? 11.050 -11.396 -11.595 1.00 87.62 235 LEU A O 1
ATOM 1761 N N . VAL A 1 236 ? 9.547 -12.925 -10.911 1.00 81.88 236 VAL A N 1
ATOM 1762 C CA . VAL A 1 236 ? 9.949 -12.912 -9.499 1.00 81.88 236 VAL A CA 1
ATOM 1763 C C . VAL A 1 236 ? 11.335 -13.529 -9.325 1.00 81.88 236 VAL A C 1
ATOM 1765 O O . VAL A 1 236 ? 12.008 -13.214 -8.369 1.00 81.88 236 VAL A O 1
ATOM 1768 N N . GLN A 1 237 ? 11.844 -14.326 -10.260 1.00 83.00 237 GLN A N 1
ATOM 1769 C CA . GLN A 1 237 ? 13.264 -14.667 -10.302 1.00 83.00 237 GLN A CA 1
ATOM 1770 C C . GLN A 1 237 ? 13.799 -14.315 -11.681 1.00 83.00 237 GLN A C 1
ATOM 1772 O O . GLN A 1 237 ? 13.482 -14.986 -12.662 1.00 83.00 237 GLN A O 1
ATOM 1777 N N . HIS A 1 238 ? 14.586 -13.243 -11.765 1.00 83.12 238 HIS A N 1
ATOM 1778 C CA . HIS A 1 238 ? 14.965 -12.674 -13.053 1.00 83.12 238 HIS A CA 1
ATOM 1779 C C . HIS A 1 238 ? 16.364 -12.068 -13.038 1.00 83.12 238 HIS A C 1
ATOM 1781 O O . HIS A 1 238 ? 16.749 -11.343 -12.120 1.00 83.12 238 HIS A O 1
ATOM 1787 N N . THR A 1 239 ? 17.096 -12.309 -14.121 1.00 85.25 239 THR A N 1
ATOM 1788 C CA . THR A 1 239 ? 18.385 -11.674 -14.392 1.00 85.25 239 THR A CA 1
ATOM 1789 C C . THR A 1 239 ? 18.347 -11.116 -15.799 1.00 85.25 239 THR A C 1
ATOM 1791 O O . THR A 1 239 ? 18.054 -11.838 -16.752 1.00 85.25 239 THR A O 1
ATOM 1794 N N . GLY A 1 240 ? 18.665 -9.832 -15.924 1.00 83.44 240 GLY A N 1
ATOM 1795 C CA . GLY A 1 240 ? 18.624 -9.127 -17.194 1.00 83.44 240 GLY A CA 1
ATOM 1796 C C . GLY A 1 240 ? 19.703 -8.065 -17.294 1.00 83.44 240 GLY A C 1
ATOM 1797 O O . GLY A 1 240 ? 20.313 -7.651 -16.303 1.00 83.44 240 GLY A O 1
ATOM 1798 N N . ARG A 1 241 ? 19.948 -7.619 -18.523 1.00 88.00 241 ARG A N 1
ATOM 1799 C CA . ARG A 1 241 ? 20.807 -6.466 -18.772 1.00 88.00 241 ARG A CA 1
ATOM 1800 C C . ARG A 1 241 ? 20.074 -5.198 -18.332 1.00 88.00 241 ARG A C 1
ATOM 1802 O O . ARG A 1 241 ? 18.885 -5.046 -18.595 1.00 88.00 241 ARG A O 1
ATOM 1809 N N . ALA A 1 242 ? 20.792 -4.290 -17.676 1.00 88.81 242 ALA A N 1
ATOM 1810 C CA . ALA A 1 242 ? 20.238 -3.005 -17.272 1.00 88.81 242 ALA A CA 1
ATOM 1811 C C . ALA A 1 242 ? 20.093 -2.065 -18.477 1.00 88.81 242 ALA A C 1
ATOM 1813 O O . ALA A 1 242 ? 21.045 -1.878 -19.237 1.00 88.81 242 ALA A O 1
ATOM 1814 N N . ILE A 1 243 ? 18.918 -1.452 -18.609 1.00 93.19 243 ILE A N 1
ATOM 1815 C CA . ILE A 1 243 ? 18.644 -0.313 -19.487 1.00 93.19 243 ILE A CA 1
ATOM 1816 C C . ILE A 1 243 ? 18.352 0.875 -18.579 1.00 93.19 243 ILE A C 1
ATOM 1818 O O . ILE A 1 243 ? 17.328 0.907 -17.896 1.00 93.19 243 ILE A O 1
ATOM 1822 N N . VAL A 1 244 ? 19.293 1.813 -18.527 1.00 92.50 244 VAL A N 1
ATOM 1823 C CA . VAL A 1 244 ? 19.308 2.891 -17.537 1.00 92.50 244 VAL A CA 1
ATOM 1824 C C . VAL A 1 244 ? 18.794 4.195 -18.138 1.00 92.50 244 VAL A C 1
ATOM 1826 O O . VAL A 1 244 ? 19.201 4.587 -19.238 1.00 92.50 244 VAL A O 1
ATOM 1829 N N . PHE A 1 245 ? 17.949 4.869 -17.363 1.00 96.12 245 PHE A N 1
ATOM 1830 C CA . PHE A 1 245 ? 17.530 6.252 -17.533 1.00 96.12 245 PHE A CA 1
ATOM 1831 C C . PHE A 1 245 ? 18.008 7.058 -16.312 1.00 96.12 245 PHE A C 1
ATOM 1833 O O . PHE A 1 245 ? 17.680 6.715 -15.171 1.00 96.12 245 PHE A O 1
ATOM 1840 N N . GLU A 1 246 ? 18.809 8.101 -16.534 1.00 94.00 246 GLU A N 1
ATOM 1841 C CA . GLU A 1 246 ? 19.383 8.947 -15.479 1.00 94.00 246 GLU A CA 1
ATOM 1842 C C . GLU A 1 246 ? 18.366 9.942 -14.912 1.00 94.00 246 GLU A C 1
ATOM 1844 O O . GLU A 1 246 ? 18.493 10.344 -13.755 1.00 94.00 246 GLU A O 1
ATOM 1849 N N . SER A 1 247 ? 17.358 10.330 -15.701 1.00 93.94 247 SER A N 1
ATOM 1850 C CA . SER A 1 247 ? 16.256 11.191 -15.263 1.00 93.94 247 SER A CA 1
ATOM 1851 C C . SER A 1 247 ? 14.917 10.790 -15.884 1.00 93.94 247 SER A C 1
ATOM 1853 O O . SER A 1 247 ? 14.838 9.976 -16.810 1.00 93.94 247 SER A O 1
ATOM 1855 N N . TYR A 1 248 ? 13.836 11.379 -15.372 1.00 94.19 248 TYR A N 1
ATOM 1856 C CA . TYR A 1 248 ? 12.495 11.160 -15.906 1.00 94.19 248 TYR A CA 1
ATOM 1857 C C . TYR A 1 248 ? 12.322 11.757 -17.307 1.00 94.19 248 TYR A C 1
ATOM 1859 O O . TYR A 1 248 ? 11.703 11.135 -18.166 1.00 94.19 248 TYR A O 1
ATOM 1867 N N . GLU A 1 249 ? 12.911 12.925 -17.566 1.00 94.69 249 GLU A N 1
ATOM 1868 C CA . GLU A 1 249 ? 12.906 13.560 -18.887 1.00 94.69 249 GLU A CA 1
ATOM 1869 C C . GLU A 1 249 ? 13.635 12.695 -19.918 1.00 94.69 249 GLU A C 1
ATOM 1871 O O . GLU A 1 249 ? 13.137 12.497 -21.026 1.00 94.69 249 GLU A O 1
ATOM 1876 N N . GLU A 1 250 ? 14.786 12.129 -19.542 1.00 95.44 250 GLU A N 1
ATOM 1877 C CA . GLU A 1 250 ? 15.506 11.183 -20.392 1.00 95.44 250 GLU A CA 1
ATOM 1878 C C . GLU A 1 250 ? 14.670 9.927 -20.663 1.00 95.44 250 GLU A C 1
ATOM 1880 O O . GLU A 1 250 ? 14.602 9.465 -21.804 1.00 95.44 250 GLU A O 1
ATOM 1885 N N . MET A 1 251 ? 14.021 9.381 -19.630 1.00 96.25 251 MET A N 1
ATOM 1886 C CA . MET A 1 251 ? 13.147 8.219 -19.769 1.00 96.25 251 MET A CA 1
ATOM 1887 C C . MET A 1 251 ? 12.031 8.488 -20.781 1.00 96.25 251 MET A C 1
ATOM 1889 O O . MET A 1 251 ? 11.890 7.720 -21.730 1.00 96.25 251 MET A O 1
ATOM 1893 N N . LEU A 1 252 ? 11.310 9.607 -20.652 1.00 94.12 252 LEU A N 1
ATOM 1894 C CA . LEU A 1 252 ? 10.253 9.983 -21.596 1.00 94.12 252 LEU A CA 1
ATOM 1895 C C . LEU A 1 252 ? 10.775 10.161 -23.028 1.00 94.12 252 LEU A C 1
ATOM 1897 O O . LEU A 1 252 ? 10.102 9.766 -23.976 1.00 94.12 252 LEU A O 1
ATOM 1901 N N . GLY A 1 253 ? 11.975 10.725 -23.194 1.00 95.25 253 GLY A N 1
ATOM 1902 C CA . GLY A 1 253 ? 12.584 10.925 -24.510 1.00 95.25 253 GLY A CA 1
ATOM 1903 C C . GLY A 1 253 ? 13.088 9.642 -25.180 1.00 95.25 253 GLY A C 1
ATOM 1904 O O . GLY A 1 253 ? 13.218 9.615 -26.402 1.00 95.25 253 GLY A O 1
ATOM 1905 N N . ARG A 1 254 ? 13.383 8.586 -24.407 1.00 95.31 254 ARG A N 1
ATOM 1906 C CA . ARG A 1 254 ? 14.036 7.362 -24.909 1.00 95.31 254 ARG A CA 1
ATOM 1907 C C . ARG A 1 254 ? 13.161 6.113 -24.884 1.00 95.31 254 ARG A C 1
ATOM 1909 O O . ARG A 1 254 ? 13.409 5.219 -25.687 1.00 95.31 254 ARG A O 1
ATOM 1916 N N . VAL A 1 255 ? 12.186 6.004 -23.978 1.00 94.62 255 VAL A N 1
ATOM 1917 C CA . VAL A 1 255 ? 11.446 4.747 -23.727 1.00 94.62 255 VAL A CA 1
ATOM 1918 C C . VAL A 1 255 ? 10.733 4.213 -24.973 1.00 94.62 255 VAL A C 1
ATOM 1920 O O . VAL A 1 255 ? 10.707 3.002 -25.190 1.00 94.62 255 VAL A O 1
ATOM 1923 N N . ASP A 1 256 ? 10.239 5.111 -25.827 1.00 94.50 256 ASP A N 1
ATOM 1924 C CA . ASP A 1 256 ? 9.556 4.783 -27.081 1.00 94.50 256 ASP A CA 1
ATOM 1925 C C . ASP A 1 256 ? 10.408 5.028 -28.339 1.00 94.50 256 ASP A C 1
ATOM 1927 O O . ASP A 1 256 ? 9.903 4.890 -29.455 1.00 94.50 256 ASP A O 1
ATOM 1931 N N . ASP A 1 257 ? 11.704 5.336 -28.194 1.00 94.56 257 ASP A N 1
ATOM 1932 C CA . ASP A 1 257 ? 12.616 5.437 -29.337 1.00 94.56 257 ASP A CA 1
ATOM 1933 C C . ASP A 1 257 ? 12.693 4.071 -30.054 1.00 94.56 257 ASP A C 1
ATOM 1935 O O . ASP A 1 257 ? 13.084 3.062 -29.445 1.00 94.56 257 ASP A O 1
ATOM 1939 N N . PRO A 1 258 ? 12.361 3.993 -31.359 1.00 91.62 258 PRO A N 1
ATOM 1940 C CA . PRO A 1 258 ? 12.494 2.763 -32.134 1.00 91.62 258 PRO A CA 1
ATOM 1941 C C . PRO A 1 258 ? 13.894 2.139 -32.036 1.00 91.62 258 PRO A C 1
ATOM 1943 O O . PRO A 1 258 ? 14.012 0.907 -32.016 1.00 91.62 258 PRO A O 1
ATOM 1946 N N . ASN A 1 259 ? 14.930 2.972 -31.895 1.00 93.31 259 ASN A N 1
ATOM 1947 C CA . ASN A 1 259 ? 16.335 2.578 -31.837 1.00 93.31 259 ASN A CA 1
ATOM 1948 C C . ASN A 1 259 ? 16.810 2.150 -30.441 1.00 93.31 259 ASN A C 1
ATOM 1950 O O . ASN A 1 259 ? 17.924 1.642 -30.322 1.00 93.31 259 ASN A O 1
ATOM 1954 N N . LEU A 1 260 ? 16.001 2.306 -29.385 1.00 93.44 260 LEU A N 1
ATOM 1955 C CA . LEU A 1 260 ? 16.373 1.858 -28.041 1.00 93.44 260 LEU A CA 1
ATOM 1956 C C . LEU A 1 260 ? 16.585 0.338 -28.033 1.00 93.44 260 LEU A C 1
ATOM 1958 O O . LEU A 1 260 ? 15.621 -0.411 -28.114 1.00 93.44 260 LEU A O 1
ATOM 1962 N N . GLU A 1 261 ? 17.805 -0.174 -27.920 1.00 91.94 261 GLU A N 1
ATOM 1963 C CA . GLU A 1 261 ? 18.036 -1.626 -27.895 1.00 91.94 261 GLU A CA 1
ATOM 1964 C C . GLU A 1 261 ? 17.549 -2.271 -26.585 1.00 91.94 261 GLU A C 1
ATOM 1966 O O . GLU A 1 261 ? 18.320 -2.434 -25.640 1.00 91.94 261 GLU A O 1
ATOM 1971 N N . VAL A 1 262 ? 16.276 -2.670 -26.542 1.00 92.75 262 VAL A N 1
ATOM 1972 C CA . VAL A 1 262 ? 15.610 -3.273 -25.379 1.00 92.75 262 VAL A CA 1
ATOM 1973 C C . VAL A 1 262 ? 14.868 -4.554 -25.762 1.00 92.75 262 VAL A C 1
ATOM 1975 O O . VAL A 1 262 ? 14.145 -4.597 -26.761 1.00 92.75 262 VAL A O 1
ATOM 1978 N N . GLU A 1 263 ? 15.042 -5.592 -24.949 1.00 93.62 263 GLU A N 1
ATOM 1979 C CA . GLU A 1 263 ? 14.372 -6.890 -25.044 1.00 93.62 263 GLU A CA 1
ATOM 1980 C C . GLU A 1 263 ? 13.506 -7.147 -23.795 1.00 93.62 263 GLU A C 1
ATOM 1982 O O . GLU A 1 263 ? 13.729 -6.576 -22.731 1.00 93.62 263 GLU A O 1
ATOM 1987 N N . ALA A 1 264 ? 12.527 -8.055 -23.887 1.00 93.62 264 ALA A N 1
ATOM 1988 C CA . ALA A 1 264 ? 11.628 -8.384 -22.769 1.00 93.62 264 ALA A CA 1
ATOM 1989 C C . ALA A 1 264 ? 12.340 -8.977 -21.534 1.00 93.62 264 ALA A C 1
ATOM 1991 O O . ALA A 1 264 ? 11.763 -9.019 -20.450 1.00 93.62 264 ALA A O 1
ATOM 1992 N N . SER A 1 265 ? 13.570 -9.471 -21.705 1.00 90.69 265 SER A N 1
ATOM 1993 C CA . SER A 1 265 ? 14.414 -9.985 -20.624 1.00 90.69 265 SER A CA 1
ATOM 1994 C C . SER A 1 265 ? 15.295 -8.923 -19.968 1.00 90.69 265 SER A C 1
ATOM 1996 O O . SER A 1 265 ? 15.988 -9.238 -19.004 1.00 90.69 265 SER A O 1
ATOM 1998 N N . ASP A 1 266 ? 15.331 -7.699 -20.489 1.00 92.62 266 ASP A N 1
ATOM 1999 C CA . ASP A 1 266 ? 16.109 -6.621 -19.885 1.00 92.62 266 ASP A CA 1
ATOM 2000 C C . ASP A 1 266 ? 15.447 -6.116 -18.585 1.00 92.62 266 ASP A C 1
ATOM 2002 O O . ASP A 1 266 ? 14.316 -6.471 -18.246 1.00 92.62 266 ASP A O 1
ATOM 2006 N N . VAL A 1 267 ? 16.182 -5.307 -17.825 1.00 93.94 267 VAL A N 1
ATOM 2007 C CA . VAL A 1 267 ? 15.719 -4.649 -16.598 1.00 93.94 267 VAL A CA 1
ATOM 2008 C C . VAL A 1 267 ? 15.755 -3.146 -16.825 1.00 93.94 267 VAL A C 1
ATOM 2010 O O . VAL A 1 267 ? 16.824 -2.584 -17.064 1.00 93.94 267 VAL A O 1
ATOM 2013 N N . LEU A 1 268 ? 14.604 -2.484 -16.734 1.00 95.94 268 LEU A N 1
ATOM 2014 C CA . LEU A 1 268 ? 14.539 -1.027 -16.845 1.00 95.94 268 LEU A CA 1
ATOM 2015 C C . LEU A 1 268 ? 14.899 -0.393 -15.500 1.00 95.94 268 LEU A C 1
ATOM 2017 O O . LEU A 1 268 ? 14.353 -0.779 -14.465 1.00 95.94 268 LEU A O 1
ATOM 2021 N N . VAL A 1 269 ? 15.794 0.589 -15.513 1.00 96.44 269 VAL A N 1
ATOM 2022 C CA . VAL A 1 269 ? 16.290 1.258 -14.307 1.00 96.44 269 VAL A CA 1
ATOM 2023 C C . VAL A 1 269 ? 16.098 2.763 -14.447 1.00 96.44 269 VAL A C 1
ATOM 2025 O O . VAL A 1 269 ? 16.640 3.361 -15.370 1.00 96.44 269 VAL A O 1
ATOM 2028 N N . LEU A 1 270 ? 15.360 3.375 -13.521 1.00 97.44 270 LEU A N 1
ATOM 2029 C CA . LEU A 1 270 ? 15.239 4.829 -13.395 1.00 97.44 270 LEU A CA 1
ATOM 2030 C C . LEU A 1 270 ? 15.976 5.287 -12.135 1.00 97.44 270 LEU A C 1
ATOM 2032 O O . LEU A 1 270 ? 15.704 4.791 -11.039 1.00 97.44 270 LEU A O 1
ATOM 2036 N N . LYS A 1 271 ? 16.894 6.235 -12.302 1.00 93.88 271 LYS A N 1
ATOM 2037 C CA . LYS A 1 271 ? 17.665 6.841 -11.214 1.00 93.88 271 LYS A CA 1
ATOM 2038 C C . LYS A 1 271 ? 17.175 8.247 -10.896 1.00 93.88 271 LYS A C 1
ATOM 2040 O O . LYS A 1 271 ? 16.397 8.834 -11.646 1.00 93.88 271 LYS A O 1
ATOM 2045 N N . ASN A 1 272 ? 17.701 8.793 -9.799 1.00 96.19 272 ASN A N 1
ATOM 2046 C CA . ASN A 1 272 ? 17.541 10.187 -9.393 1.00 96.19 272 ASN A CA 1
ATOM 2047 C C . ASN A 1 272 ? 16.072 10.594 -9.240 1.00 96.19 272 ASN A C 1
ATOM 2049 O O . ASN A 1 272 ? 15.751 11.771 -9.323 1.00 96.19 272 ASN A O 1
ATOM 2053 N N . ALA A 1 273 ? 15.181 9.638 -8.977 1.00 96.38 273 ALA A N 1
ATOM 2054 C CA . ALA A 1 273 ? 13.747 9.855 -8.815 1.00 96.38 273 ALA A CA 1
ATOM 2055 C C . ALA A 1 273 ? 13.309 9.691 -7.347 1.00 96.38 273 ALA A C 1
ATOM 2057 O O . ALA A 1 273 ? 12.120 9.504 -7.053 1.00 96.38 273 ALA A O 1
ATOM 2058 N N . GLY A 1 274 ? 14.289 9.742 -6.438 1.00 95.75 274 GLY A N 1
ATOM 2059 C CA . GLY A 1 274 ? 14.137 9.648 -4.997 1.00 95.75 274 GLY A CA 1
ATOM 2060 C C . GLY A 1 274 ? 13.749 10.965 -4.315 1.00 95.75 274 GLY A C 1
ATOM 2061 O O . GLY A 1 274 ? 13.228 11.899 -4.930 1.00 95.75 274 GLY A O 1
ATOM 2062 N N . SER A 1 275 ? 13.946 11.020 -2.997 1.00 94.88 275 SER A N 1
ATOM 2063 C CA . SER A 1 275 ? 13.506 12.146 -2.163 1.00 94.88 275 SER A CA 1
ATOM 2064 C C . SER A 1 275 ? 14.367 13.393 -2.337 1.00 94.88 275 SER A C 1
ATOM 2066 O O . SER A 1 275 ? 13.839 14.490 -2.179 1.00 94.88 275 SER A O 1
ATOM 2068 N N . VAL A 1 276 ? 15.655 13.228 -2.640 1.00 95.44 276 VAL A N 1
ATOM 2069 C CA . VAL A 1 276 ? 16.640 14.292 -2.877 1.00 95.44 276 VAL A CA 1
ATOM 2070 C C . VAL A 1 276 ? 16.852 14.529 -4.372 1.00 95.44 276 VAL A C 1
ATOM 2072 O O . VAL A 1 276 ? 17.116 15.662 -4.755 1.00 95.44 276 VAL A O 1
ATOM 2075 N N . GLY A 1 277 ? 16.718 13.500 -5.215 1.00 92.25 277 GLY A N 1
ATOM 2076 C CA . GLY A 1 277 ? 16.925 13.628 -6.663 1.00 92.25 277 GLY A CA 1
ATOM 2077 C C . GLY A 1 277 ? 15.947 14.585 -7.354 1.00 92.25 277 GLY A C 1
ATOM 2078 O O . GLY A 1 277 ? 16.377 15.521 -8.021 1.00 92.25 277 GLY A O 1
ATOM 2079 N N . VAL A 1 278 ? 14.637 14.391 -7.156 1.00 91.56 278 VAL A N 1
ATOM 2080 C CA . VAL A 1 278 ? 13.567 15.222 -7.765 1.00 91.56 278 VAL A CA 1
ATOM 2081 C C . VAL A 1 278 ? 12.913 16.198 -6.774 1.00 91.56 278 VAL A C 1
ATOM 2083 O O . VAL A 1 278 ? 12.155 17.084 -7.166 1.00 91.56 278 VAL A O 1
ATOM 2086 N N . PRO A 1 279 ? 13.352 16.203 -5.510 1.00 88.12 279 PRO A N 1
ATOM 2087 C CA . PRO A 1 279 ? 12.509 16.495 -4.354 1.00 88.12 279 PRO A CA 1
ATOM 2088 C C . PRO A 1 279 ? 11.146 15.788 -4.274 1.00 88.12 279 PRO A C 1
ATOM 2090 O O . PRO A 1 279 ? 10.299 15.871 -5.156 1.00 88.12 279 PRO A O 1
ATOM 2093 N N . GLY A 1 280 ? 10.896 15.113 -3.147 1.00 88.50 280 GLY A N 1
ATOM 2094 C CA . GLY A 1 280 ? 9.567 14.584 -2.805 1.00 88.50 280 GLY A CA 1
ATOM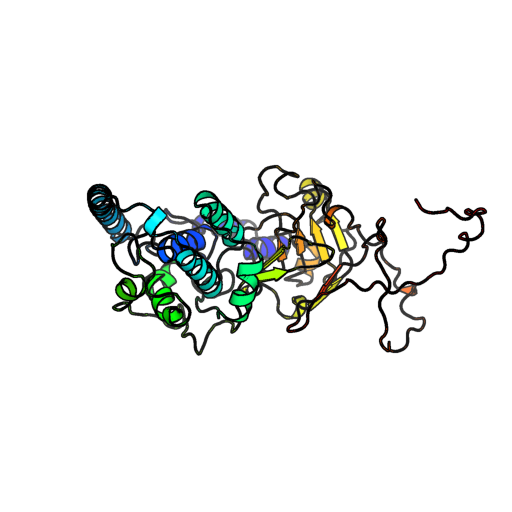 2095 C C . GLY A 1 280 ? 9.231 13.191 -3.350 1.00 88.50 280 GLY A C 1
ATOM 2096 O O . GLY A 1 280 ? 8.122 12.712 -3.098 1.00 88.50 280 GLY A O 1
ATOM 2097 N N . MET A 1 281 ? 10.177 12.517 -4.022 1.00 95.88 281 MET A N 1
ATOM 2098 C CA . MET A 1 281 ? 10.077 11.107 -4.429 1.00 95.88 281 MET A CA 1
ATOM 2099 C C . MET A 1 281 ? 8.775 10.826 -5.205 1.00 95.88 281 MET A C 1
ATOM 2101 O O . MET A 1 281 ? 7.850 10.231 -4.643 1.00 95.88 281 MET A O 1
ATOM 2105 N N . PRO A 1 282 ? 8.624 11.312 -6.449 1.00 94.69 282 PRO A N 1
ATOM 2106 C CA . PRO A 1 282 ? 7.389 11.175 -7.229 1.00 94.69 282 PRO A CA 1
ATOM 2107 C C . PRO A 1 282 ? 7.001 9.709 -7.502 1.00 94.69 282 PRO A C 1
ATOM 2109 O O . PRO A 1 282 ? 7.722 8.772 -7.178 1.00 94.69 282 PRO A O 1
ATOM 2112 N N . GLU A 1 283 ? 5.821 9.477 -8.077 1.00 94.81 283 GLU A N 1
ATOM 2113 C CA . GLU A 1 283 ? 5.342 8.126 -8.418 1.00 94.81 283 GLU A CA 1
ATOM 2114 C C . GLU A 1 283 ? 5.804 7.666 -9.813 1.00 94.81 283 GLU A C 1
ATOM 2116 O O . GLU A 1 283 ? 4.997 7.199 -10.614 1.00 94.81 283 GLU A O 1
ATOM 2121 N N . TRP A 1 284 ? 7.099 7.803 -10.111 1.00 94.94 284 TRP A N 1
ATOM 2122 C CA . TRP A 1 284 ? 7.683 7.543 -11.439 1.00 94.94 284 TRP A CA 1
ATOM 2123 C C . TRP A 1 284 ? 8.319 6.158 -11.601 1.00 94.94 284 TRP A C 1
ATOM 2125 O O . TRP A 1 284 ? 8.779 5.804 -12.681 1.00 94.94 284 TRP A O 1
ATOM 2135 N N . GLY A 1 285 ? 8.320 5.341 -10.549 1.00 93.94 285 GLY A N 1
ATOM 2136 C CA . GLY A 1 285 ? 8.895 3.996 -10.565 1.00 93.94 285 GLY A CA 1
ATOM 2137 C C . GLY A 1 285 ? 8.142 2.995 -11.443 1.00 93.94 285 GLY A C 1
ATOM 2138 O O . GLY A 1 285 ? 8.699 1.959 -11.798 1.00 93.94 285 GLY A O 1
ATOM 2139 N N . MET A 1 286 ? 6.903 3.306 -11.840 1.00 91.94 286 MET A N 1
ATOM 2140 C CA . MET A 1 286 ? 6.187 2.575 -12.891 1.00 91.94 286 MET A CA 1
ATOM 2141 C C . MET A 1 286 ? 6.699 3.032 -14.263 1.00 91.94 286 MET A C 1
ATOM 2143 O O . MET A 1 286 ? 6.015 3.754 -14.983 1.00 91.94 286 MET A O 1
ATOM 2147 N N . ILE A 1 287 ? 7.924 2.627 -14.606 1.00 94.88 287 ILE A N 1
ATOM 2148 C CA . ILE A 1 287 ? 8.514 2.920 -15.917 1.00 94.88 287 ILE A CA 1
ATOM 2149 C C . ILE A 1 287 ? 7.600 2.305 -16.999 1.00 94.88 287 ILE A C 1
ATOM 2151 O O . ILE A 1 287 ? 7.265 1.114 -16.880 1.00 94.88 287 ILE A O 1
ATOM 2155 N N . PRO A 1 288 ? 7.173 3.075 -18.021 1.00 93.81 288 PRO A N 1
ATOM 2156 C CA . PRO A 1 288 ? 6.373 2.558 -19.124 1.00 93.81 288 PRO A CA 1
ATOM 2157 C C . PRO A 1 288 ? 7.082 1.403 -19.831 1.00 93.81 288 PRO A C 1
ATOM 2159 O O . PRO A 1 288 ? 8.304 1.407 -19.989 1.00 93.81 288 PRO A O 1
ATOM 2162 N N . ILE A 1 289 ? 6.314 0.407 -20.267 1.00 94.75 289 ILE A N 1
ATOM 2163 C CA . ILE A 1 289 ? 6.850 -0.634 -21.142 1.00 94.75 289 ILE A CA 1
ATOM 2164 C C . ILE A 1 289 ? 7.001 -0.008 -22.536 1.00 94.75 289 ILE A C 1
ATOM 2166 O O . ILE A 1 289 ? 6.009 0.508 -23.048 1.00 94.75 289 ILE A O 1
ATOM 2170 N N . PRO A 1 290 ? 8.189 -0.069 -23.171 1.00 95.25 290 PRO A N 1
ATOM 2171 C CA . PRO A 1 290 ? 8.385 0.429 -24.529 1.00 95.25 290 PRO A CA 1
ATOM 2172 C C . PRO A 1 290 ? 7.282 -0.046 -25.478 1.00 95.25 290 PRO A C 1
ATOM 2174 O O . PRO A 1 290 ? 7.017 -1.251 -25.570 1.00 95.25 290 PRO A O 1
ATOM 2177 N N . SER A 1 291 ? 6.680 0.866 -26.242 1.00 93.19 291 SER A N 1
ATOM 2178 C CA . SER A 1 291 ? 5.528 0.576 -27.112 1.00 93.19 291 SER A CA 1
ATOM 2179 C C . SER A 1 291 ? 5.798 -0.565 -28.095 1.00 93.19 291 SER A C 1
ATOM 2181 O O . SER A 1 291 ? 4.910 -1.349 -28.434 1.00 93.19 291 SER A O 1
ATOM 2183 N N . LYS A 1 292 ? 7.051 -0.723 -28.535 1.00 93.94 292 LYS A N 1
ATOM 2184 C CA . LYS A 1 292 ? 7.456 -1.843 -29.394 1.00 93.94 292 LYS A CA 1
ATOM 2185 C C . LYS A 1 292 ? 7.373 -3.210 -28.711 1.00 93.94 292 LYS A C 1
ATOM 2187 O O . LYS A 1 292 ? 7.050 -4.183 -29.383 1.00 93.94 292 LYS A O 1
ATOM 2192 N N . LEU A 1 293 ? 7.626 -3.289 -27.404 1.00 95.19 293 LEU A N 1
ATOM 2193 C CA . LEU A 1 293 ? 7.461 -4.515 -26.621 1.00 95.19 293 LEU A CA 1
ATOM 2194 C C . LEU A 1 293 ? 5.975 -4.781 -26.344 1.00 95.19 293 LEU A C 1
ATOM 2196 O O . LEU A 1 293 ? 5.526 -5.917 -26.493 1.00 95.19 293 LEU A O 1
ATOM 2200 N N . LEU A 1 294 ? 5.185 -3.739 -26.058 1.00 93.12 294 LEU A N 1
ATOM 2201 C CA . LEU A 1 294 ? 3.724 -3.853 -25.924 1.00 93.12 294 LEU A CA 1
ATOM 2202 C C . LEU A 1 294 ? 3.069 -4.414 -27.201 1.00 93.12 294 LEU A C 1
ATOM 2204 O O . LEU A 1 294 ? 2.223 -5.311 -27.131 1.00 93.12 294 LEU A O 1
ATOM 2208 N N . LYS A 1 295 ? 3.506 -3.950 -28.382 1.00 92.38 295 LYS A N 1
ATOM 2209 C CA . LYS A 1 295 ? 3.071 -4.466 -29.698 1.00 92.38 295 LYS A CA 1
ATOM 2210 C C . LYS A 1 295 ? 3.498 -5.916 -29.953 1.00 92.38 295 LYS A C 1
ATOM 2212 O O . LYS A 1 295 ? 2.833 -6.620 -30.705 1.00 92.38 295 LYS A O 1
ATOM 2217 N N . GLN A 1 296 ? 4.568 -6.380 -29.306 1.00 93.94 296 GLN A N 1
ATOM 2218 C CA . GLN A 1 296 ? 5.007 -7.783 -29.318 1.00 93.94 296 GLN A CA 1
ATOM 2219 C C . GLN A 1 296 ? 4.269 -8.653 -28.282 1.00 93.94 296 GLN A C 1
ATOM 2221 O O . GLN A 1 296 ? 4.559 -9.842 -28.164 1.00 93.94 296 GLN A O 1
ATOM 2226 N N . GLY A 1 297 ? 3.324 -8.085 -27.524 1.00 92.81 297 GLY A N 1
ATOM 2227 C CA . GLY A 1 297 ? 2.562 -8.801 -26.499 1.00 92.81 297 GLY A CA 1
ATOM 2228 C C . GLY A 1 297 ? 3.282 -8.934 -25.153 1.00 92.81 297 GLY A C 1
ATOM 2229 O O . GLY A 1 297 ? 2.861 -9.722 -24.305 1.00 92.81 297 GLY A O 1
ATOM 2230 N N . VAL A 1 298 ? 4.362 -8.181 -24.926 1.00 94.06 298 VAL A N 1
ATOM 2231 C CA . VAL A 1 298 ? 5.039 -8.129 -23.624 1.00 94.06 298 VAL A CA 1
ATOM 2232 C C . VAL A 1 298 ? 4.207 -7.274 -22.673 1.00 94.06 298 VAL A C 1
ATOM 2234 O O . VAL A 1 298 ? 4.157 -6.060 -22.819 1.00 94.06 298 VAL A O 1
ATOM 2237 N N . GLY A 1 299 ? 3.553 -7.912 -21.701 1.00 90.75 299 GLY A N 1
ATOM 2238 C CA . GLY A 1 299 ? 2.714 -7.230 -20.704 1.00 90.75 299 GLY A CA 1
ATOM 2239 C C . GLY A 1 299 ? 3.408 -6.886 -19.382 1.00 90.75 299 GLY A C 1
ATOM 2240 O O . GLY A 1 299 ? 2.803 -6.231 -18.541 1.00 90.75 299 GLY A O 1
ATOM 2241 N N . ASP A 1 300 ? 4.644 -7.345 -19.162 1.00 94.88 300 ASP A N 1
ATOM 2242 C CA . ASP A 1 300 ? 5.433 -7.009 -17.970 1.00 94.88 300 ASP A CA 1
ATOM 2243 C C . ASP A 1 300 ? 6.935 -7.185 -18.237 1.00 94.88 300 ASP A C 1
ATOM 2245 O O . ASP A 1 300 ? 7.341 -8.081 -18.984 1.00 94.88 300 ASP A O 1
ATOM 2249 N N . ILE A 1 301 ? 7.735 -6.339 -17.593 1.00 94.88 301 ILE A N 1
ATOM 2250 C CA .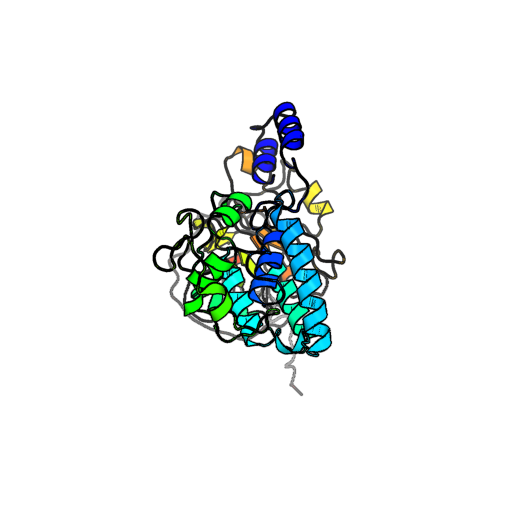 ILE A 1 301 ? 9.201 -6.337 -17.578 1.00 94.88 301 ILE A CA 1
ATOM 2251 C C . ILE A 1 301 ? 9.665 -5.876 -16.194 1.00 94.88 301 ILE A C 1
ATOM 2253 O O . ILE A 1 301 ? 8.984 -5.082 -15.534 1.00 94.88 301 ILE A O 1
ATOM 2257 N N . VAL A 1 302 ? 10.817 -6.367 -15.738 1.00 95.31 302 VAL A N 1
ATOM 2258 C CA . VAL A 1 302 ? 11.357 -5.970 -14.435 1.00 95.31 302 VAL A CA 1
ATOM 2259 C C . VAL A 1 302 ? 11.795 -4.510 -14.478 1.00 95.31 302 VAL A C 1
ATOM 2261 O O . VAL A 1 302 ? 12.555 -4.097 -15.355 1.00 95.31 302 VAL A O 1
ATOM 2264 N N . ARG A 1 303 ? 11.297 -3.725 -13.521 1.00 96.38 303 ARG A N 1
ATOM 2265 C CA . ARG A 1 303 ? 11.529 -2.278 -13.426 1.00 96.38 303 ARG A CA 1
ATOM 2266 C C . ARG A 1 303 ? 12.025 -1.918 -12.043 1.00 96.38 303 ARG A C 1
ATOM 2268 O O . ARG A 1 303 ? 11.527 -2.444 -11.051 1.00 96.38 303 ARG A O 1
ATOM 2275 N N . ILE A 1 304 ? 13.007 -1.034 -11.977 1.00 96.69 304 ILE A N 1
ATOM 2276 C CA . ILE A 1 304 ? 13.706 -0.701 -10.743 1.00 96.69 304 ILE A CA 1
ATOM 2277 C C . ILE A 1 304 ? 13.878 0.811 -10.635 1.00 96.69 304 ILE A C 1
ATOM 2279 O O . ILE A 1 304 ? 14.292 1.458 -11.596 1.00 96.69 304 ILE A O 1
ATOM 2283 N N . SER A 1 305 ? 13.606 1.374 -9.457 1.00 97.56 305 SER A N 1
ATOM 2284 C CA . SER A 1 305 ? 13.915 2.778 -9.177 1.00 97.56 305 SER A CA 1
ATOM 2285 C C . SER A 1 305 ? 14.106 3.081 -7.690 1.00 97.56 305 SER A C 1
ATOM 2287 O O . SER A 1 305 ? 13.632 2.358 -6.809 1.00 97.56 305 SER A O 1
ATOM 2289 N N . ASP A 1 306 ? 14.732 4.222 -7.414 1.00 97.06 306 ASP A N 1
ATOM 2290 C CA . ASP A 1 306 ? 14.701 4.904 -6.115 1.00 97.06 306 ASP A CA 1
ATOM 2291 C C . ASP A 1 306 ? 13.403 5.714 -5.896 1.00 97.06 306 ASP A C 1
ATOM 2293 O O . ASP A 1 306 ? 13.277 6.461 -4.929 1.00 97.06 306 ASP A O 1
ATOM 2297 N N . SER A 1 307 ? 12.397 5.522 -6.756 1.00 96.75 307 SER A N 1
ATOM 2298 C CA . SER A 1 307 ? 11.131 6.253 -6.765 1.00 96.75 307 SER A CA 1
ATOM 2299 C C . SER A 1 307 ? 9.989 5.505 -6.058 1.00 96.75 307 SER A C 1
ATOM 2301 O O . SER A 1 307 ? 10.162 4.427 -5.469 1.00 96.75 307 SER A O 1
ATOM 2303 N N . ARG A 1 308 ? 8.785 6.087 -6.090 1.00 96.06 308 ARG A N 1
ATOM 2304 C CA . ARG A 1 308 ? 7.531 5.419 -5.695 1.00 96.06 308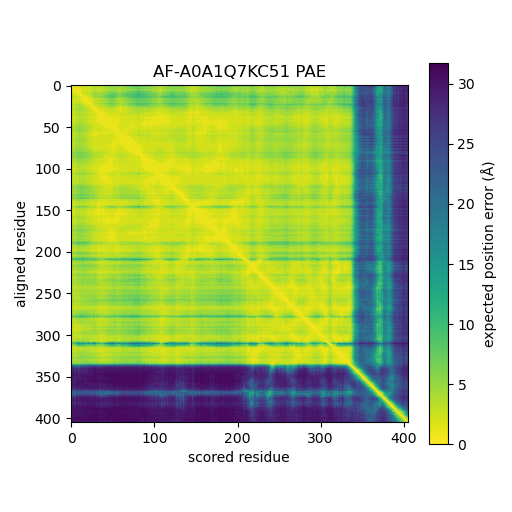 ARG A CA 1
ATOM 2305 C C . ARG A 1 308 ? 6.739 5.016 -6.933 1.00 96.06 308 ARG A C 1
ATOM 2307 O O . ARG A 1 308 ? 7.137 5.308 -8.051 1.00 96.06 308 ARG A O 1
ATOM 2314 N N . MET A 1 309 ? 5.599 4.357 -6.756 1.00 91.25 309 MET A N 1
ATOM 2315 C CA . MET A 1 309 ? 4.668 4.128 -7.863 1.00 91.25 309 MET A CA 1
ATOM 2316 C C . MET A 1 309 ? 3.230 4.346 -7.434 1.00 91.25 309 MET A C 1
ATOM 2318 O O . MET A 1 309 ? 2.884 4.147 -6.263 1.00 91.25 309 MET A O 1
ATOM 2322 N N . SER A 1 310 ? 2.395 4.669 -8.418 1.00 82.31 310 SER A N 1
ATOM 2323 C CA . SER A 1 310 ? 0.954 4.700 -8.234 1.00 82.31 310 SER A CA 1
ATOM 2324 C C . SER A 1 310 ? 0.447 3.321 -7.860 1.00 82.31 310 SER A C 1
ATOM 2326 O O . SER A 1 310 ? 0.844 2.298 -8.408 1.00 82.31 310 SER A O 1
ATOM 2328 N N . ARG A 1 311 ? -0.462 3.258 -6.892 1.00 67.81 311 ARG A N 1
ATOM 2329 C CA . ARG A 1 311 ? -0.952 1.968 -6.397 1.00 67.81 311 ARG A CA 1
ATOM 2330 C C . ARG A 1 311 ? -2.060 1.317 -7.183 1.00 67.81 311 ARG A C 1
ATOM 2332 O O . ARG A 1 311 ? -2.451 0.207 -6.846 1.00 67.81 311 ARG A O 1
ATOM 2339 N N . THR A 1 312 ? -2.520 1.974 -8.234 1.00 66.31 312 THR A N 1
ATOM 2340 C CA . THR A 1 312 ? -3.305 1.342 -9.294 1.00 66.31 312 THR A CA 1
ATOM 2341 C C . THR A 1 312 ? -2.413 0.622 -10.312 1.00 66.31 312 THR A C 1
ATOM 2343 O O . THR A 1 312 ? -2.949 -0.032 -11.203 1.00 66.31 312 THR A O 1
ATOM 2346 N N . SER A 1 313 ? -1.084 0.740 -10.202 1.00 77.38 313 SER A N 1
ATOM 2347 C CA . SER A 1 313 ? -0.120 0.067 -11.074 1.00 77.38 313 SER A CA 1
ATOM 2348 C C . SER A 1 313 ? 0.072 -1.407 -10.705 1.00 77.38 313 SER A C 1
ATOM 2350 O O . SER A 1 313 ? -0.203 -1.835 -9.579 1.00 77.38 313 SER A O 1
ATOM 2352 N N . PHE A 1 314 ? 0.566 -2.176 -11.672 1.00 82.81 314 PHE A N 1
ATOM 2353 C CA . PHE A 1 314 ? 0.820 -3.611 -11.581 1.00 82.81 314 PHE A CA 1
ATOM 2354 C C . PHE A 1 314 ? 2.160 -3.972 -12.239 1.00 82.81 314 PHE A C 1
ATOM 2356 O O . PHE A 1 314 ? 2.813 -3.138 -12.870 1.00 82.81 314 PHE A O 1
ATOM 2363 N N . GLY A 1 315 ? 2.553 -5.232 -12.104 1.00 89.19 315 GLY A N 1
ATOM 2364 C CA . GLY A 1 315 ? 3.763 -5.796 -12.679 1.00 89.19 315 GLY A CA 1
ATOM 2365 C C . GLY A 1 315 ? 4.948 -5.818 -11.718 1.00 89.19 315 GLY A C 1
ATOM 2366 O O . GLY A 1 315 ? 4.846 -5.510 -10.526 1.00 89.19 315 GLY A O 1
ATOM 2367 N N . THR A 1 316 ? 6.089 -6.239 -12.250 1.00 94.81 316 THR A N 1
ATOM 2368 C CA . THR A 1 316 ? 7.270 -6.608 -11.464 1.00 94.81 316 THR A CA 1
ATOM 2369 C C . THR A 1 316 ? 8.171 -5.394 -11.234 1.00 94.81 316 THR A C 1
ATOM 2371 O O . THR A 1 316 ? 9.152 -5.177 -11.944 1.00 94.81 316 THR A O 1
ATOM 2374 N N . VAL A 1 317 ? 7.800 -4.568 -10.249 1.00 95.88 317 VAL A N 1
ATOM 2375 C CA . VAL A 1 317 ? 8.426 -3.259 -9.993 1.00 95.88 317 VAL A CA 1
ATOM 2376 C C . VAL A 1 317 ? 9.058 -3.186 -8.599 1.00 95.88 317 VAL A C 1
ATOM 2378 O O . VAL A 1 317 ? 8.365 -3.292 -7.585 1.00 95.88 317 VAL A O 1
ATOM 2381 N N . VAL A 1 318 ? 10.371 -2.952 -8.553 1.00 96.25 318 VAL A N 1
ATOM 2382 C CA . VAL A 1 318 ? 11.147 -2.675 -7.338 1.00 96.25 318 VAL A CA 1
ATOM 2383 C C . VAL A 1 318 ? 11.235 -1.168 -7.115 1.00 96.25 318 VAL A C 1
ATOM 2385 O O . VAL A 1 318 ? 11.607 -0.405 -8.007 1.00 96.25 318 VAL A O 1
ATOM 2388 N N . LEU A 1 319 ? 10.898 -0.745 -5.903 1.00 96.69 319 LEU A N 1
ATOM 2389 C CA . LEU A 1 319 ? 10.731 0.653 -5.529 1.00 96.69 319 LEU A CA 1
ATOM 2390 C C . LEU A 1 319 ? 11.520 0.978 -4.271 1.00 96.69 319 LEU A C 1
ATOM 2392 O O . LEU A 1 319 ? 11.889 0.091 -3.501 1.00 96.69 319 LEU A O 1
ATOM 2396 N N . HIS A 1 320 ? 11.658 2.274 -4.004 1.00 96.75 320 HIS A N 1
ATOM 2397 C CA . HIS A 1 320 ? 12.189 2.787 -2.742 1.00 96.75 320 HIS A CA 1
ATOM 2398 C C . HIS A 1 320 ? 13.615 2.307 -2.458 1.00 96.75 320 HIS A C 1
ATOM 2400 O O . HIS A 1 320 ? 13.994 2.167 -1.292 1.00 96.75 320 HIS A O 1
ATOM 2406 N N . ILE A 1 321 ? 14.398 2.043 -3.512 1.00 96.38 321 ILE A N 1
ATOM 2407 C CA . ILE A 1 321 ? 15.802 1.684 -3.345 1.00 96.38 321 ILE A CA 1
ATOM 2408 C C . ILE A 1 321 ? 16.491 2.749 -2.509 1.00 96.38 321 ILE A C 1
ATOM 2410 O O . ILE A 1 321 ? 16.458 3.937 -2.826 1.00 96.38 321 ILE A O 1
ATOM 2414 N N . SER A 1 322 ? 17.091 2.281 -1.421 1.00 94.69 322 SER A N 1
ATOM 2415 C CA . SER A 1 322 ? 17.753 3.116 -0.440 1.00 94.69 322 SER A CA 1
ATOM 2416 C C . SER A 1 322 ? 19.176 2.605 -0.185 1.00 94.69 322 SER A C 1
ATOM 2418 O O . SER A 1 322 ? 19.359 1.399 0.034 1.00 94.69 322 SER A O 1
ATOM 2420 N N . PRO A 1 323 ? 20.183 3.496 -0.116 1.00 96.56 323 PRO A N 1
ATOM 2421 C CA . PRO A 1 323 ? 20.127 4.931 -0.426 1.00 96.56 323 PRO A CA 1
ATOM 2422 C C . PRO A 1 323 ? 19.780 5.220 -1.897 1.00 96.56 323 PRO A C 1
ATOM 2424 O O . PRO A 1 323 ? 20.101 4.418 -2.772 1.00 96.56 323 PRO A O 1
ATOM 2427 N N . GLU A 1 324 ? 19.132 6.359 -2.156 1.00 96.62 324 GLU A N 1
ATOM 2428 C CA . GLU A 1 324 ? 18.800 6.799 -3.520 1.00 96.62 324 GLU A CA 1
ATOM 2429 C C . GLU A 1 324 ? 20.057 7.177 -4.325 1.00 96.62 324 GLU A C 1
ATOM 2431 O O . GLU A 1 324 ? 21.120 7.444 -3.754 1.00 96.62 324 GLU A O 1
ATOM 2436 N N . ALA A 1 325 ? 19.945 7.236 -5.655 1.00 93.38 325 ALA A N 1
ATOM 2437 C CA . ALA A 1 325 ? 21.082 7.540 -6.523 1.00 93.38 325 ALA A CA 1
ATOM 2438 C C . ALA A 1 325 ? 21.657 8.946 -6.265 1.00 93.38 325 ALA A C 1
ATOM 2440 O O . ALA A 1 325 ? 22.874 9.111 -6.180 1.00 93.38 325 ALA A O 1
ATOM 2441 N N . ALA A 1 326 ? 20.791 9.938 -6.033 1.00 95.62 326 ALA A N 1
ATOM 2442 C CA . ALA A 1 326 ? 21.181 11.338 -5.852 1.00 95.62 326 ALA A CA 1
ATOM 2443 C C . ALA A 1 326 ? 22.061 11.602 -4.614 1.00 95.62 326 ALA A C 1
ATOM 2445 O O . ALA A 1 326 ? 22.745 12.620 -4.550 1.00 95.62 326 ALA A O 1
ATOM 2446 N N . VAL A 1 327 ? 22.072 10.688 -3.635 1.00 96.06 327 VAL A N 1
ATOM 2447 C CA . VAL A 1 327 ? 22.923 10.775 -2.430 1.00 96.06 327 VAL A CA 1
ATOM 2448 C C . VAL A 1 327 ? 24.102 9.797 -2.469 1.00 96.06 327 VAL A C 1
ATOM 2450 O O . VAL A 1 327 ? 24.693 9.491 -1.435 1.00 96.06 327 VAL A O 1
ATOM 2453 N N . GLY A 1 328 ? 24.444 9.287 -3.657 1.00 91.94 328 GLY A N 1
ATOM 2454 C CA . GLY A 1 328 ? 25.560 8.361 -3.854 1.00 91.94 328 GLY A CA 1
ATOM 2455 C C . GLY A 1 328 ? 25.243 6.913 -3.479 1.00 91.94 328 GLY A C 1
ATOM 2456 O O . GLY A 1 328 ? 26.157 6.136 -3.205 1.00 91.94 328 GLY A O 1
ATOM 2457 N N . GLY A 1 329 ? 23.962 6.531 -3.443 1.00 90.81 329 GLY A N 1
ATOM 2458 C CA . GLY A 1 329 ? 23.568 5.137 -3.271 1.00 90.81 329 GLY A CA 1
ATOM 2459 C C . GLY A 1 329 ? 24.066 4.246 -4.419 1.00 90.81 329 GLY A C 1
ATOM 2460 O O . GLY A 1 329 ? 24.283 4.740 -5.528 1.00 90.81 329 GLY A O 1
ATOM 2461 N N . PRO A 1 330 ? 24.200 2.921 -4.211 1.00 88.38 330 PRO A N 1
ATOM 2462 C CA . PRO A 1 330 ? 24.736 2.009 -5.228 1.00 88.38 330 PRO A CA 1
ATOM 2463 C C . PRO A 1 330 ? 23.991 2.033 -6.570 1.00 88.38 330 PRO A C 1
ATOM 2465 O O . PRO A 1 330 ? 24.594 1.779 -7.611 1.00 88.38 330 PRO A O 1
ATOM 2468 N N . LEU A 1 331 ? 22.703 2.397 -6.566 1.00 88.06 331 LEU A N 1
ATOM 2469 C CA . LEU A 1 331 ? 21.912 2.589 -7.782 1.00 88.06 331 LEU A CA 1
ATOM 2470 C C . LEU A 1 331 ? 22.535 3.608 -8.748 1.00 88.06 331 LEU A C 1
ATOM 2472 O O . LEU A 1 331 ? 22.432 3.420 -9.957 1.00 88.06 331 LEU A O 1
ATOM 2476 N N . ALA A 1 332 ? 23.233 4.635 -8.249 1.00 87.94 332 ALA A N 1
ATOM 2477 C CA . ALA A 1 332 ? 23.899 5.644 -9.076 1.00 87.94 332 ALA A CA 1
ATOM 2478 C C . ALA A 1 332 ? 24.959 5.044 -10.015 1.00 87.94 332 ALA A C 1
ATOM 2480 O O . ALA A 1 332 ? 25.147 5.535 -11.129 1.00 87.94 332 ALA A O 1
ATOM 2481 N N . ALA A 1 333 ? 25.618 3.961 -9.590 1.00 85.19 333 ALA A N 1
ATOM 2482 C CA . ALA A 1 333 ? 26.716 3.329 -10.318 1.00 85.19 333 ALA A CA 1
ATOM 2483 C C . ALA A 1 333 ? 26.263 2.357 -11.422 1.00 85.19 333 ALA A C 1
ATOM 2485 O O . ALA A 1 333 ? 27.097 1.899 -12.201 1.00 85.19 333 ALA A O 1
ATOM 2486 N N . VAL A 1 334 ? 24.969 2.025 -11.501 1.00 81.75 334 VAL A N 1
ATOM 2487 C CA . VAL A 1 334 ? 24.441 1.108 -12.526 1.00 81.75 334 VAL A CA 1
ATOM 2488 C C . VAL A 1 334 ? 24.563 1.748 -13.904 1.00 81.75 334 VAL A C 1
ATOM 2490 O O . VAL A 1 334 ? 24.174 2.896 -14.079 1.00 81.75 334 VAL A O 1
ATOM 2493 N N . GLN A 1 335 ? 25.058 1.030 -14.906 1.00 80.38 335 GLN A N 1
ATOM 2494 C CA . GLN A 1 335 ? 25.179 1.553 -16.271 1.00 80.38 335 GLN A CA 1
ATOM 2495 C C . GLN A 1 335 ? 24.407 0.683 -17.259 1.00 80.38 335 GLN A C 1
ATOM 2497 O O . GLN A 1 335 ? 24.170 -0.501 -17.016 1.00 80.38 335 GLN A O 1
ATOM 2502 N N . THR A 1 336 ? 23.999 1.278 -18.384 1.00 77.12 336 THR A N 1
ATOM 2503 C CA . THR A 1 336 ? 23.420 0.498 -19.483 1.00 77.12 336 THR A CA 1
ATOM 2504 C C . THR A 1 336 ? 24.500 -0.423 -20.040 1.00 77.12 336 THR A C 1
ATOM 2506 O O . THR A 1 336 ? 25.537 0.059 -20.497 1.00 77.12 336 THR A O 1
ATOM 2509 N N . ALA A 1 337 ? 24.277 -1.739 -20.028 1.00 65.12 337 ALA A N 1
ATOM 2510 C CA . ALA A 1 337 ? 25.265 -2.654 -20.593 1.00 65.12 337 ALA A CA 1
ATOM 2511 C C . ALA A 1 337 ? 25.279 -2.533 -22.124 1.00 65.12 337 ALA A C 1
ATOM 2513 O O . ALA A 1 337 ? 24.230 -2.593 -22.772 1.00 65.12 337 ALA A O 1
ATOM 2514 N N . ALA A 1 338 ? 26.469 -2.424 -22.718 1.00 51.38 338 ALA A N 1
ATOM 2515 C CA . ALA A 1 338 ? 26.613 -2.503 -24.167 1.00 51.38 338 ALA A CA 1
ATOM 2516 C C . ALA A 1 338 ? 26.081 -3.855 -24.678 1.00 51.38 338 ALA A C 1
ATOM 2518 O O . ALA A 1 338 ? 26.289 -4.897 -24.048 1.00 51.38 338 ALA A O 1
ATOM 2519 N N . ALA A 1 339 ? 25.388 -3.856 -25.820 1.00 43.03 339 ALA A N 1
ATOM 2520 C CA . ALA A 1 339 ? 24.906 -5.085 -26.434 1.00 43.03 339 ALA A CA 1
ATOM 2521 C C . ALA A 1 339 ? 26.082 -6.017 -26.749 1.00 43.03 339 ALA A C 1
ATOM 2523 O O . ALA A 1 339 ? 26.927 -5.745 -27.603 1.00 43.03 339 ALA A O 1
ATOM 2524 N N . CYS A 1 340 ? 26.140 -7.153 -26.059 1.00 35.03 340 CYS A N 1
ATOM 2525 C CA . CYS A 1 340 ? 27.087 -8.199 -26.396 1.00 35.03 340 CYS A CA 1
ATOM 2526 C C . CYS A 1 340 ? 26.629 -8.798 -27.734 1.00 35.03 340 CYS A C 1
ATOM 2528 O O . CYS A 1 340 ? 25.579 -9.440 -27.799 1.00 35.03 340 CYS A O 1
ATOM 2530 N N . SER A 1 341 ? 27.362 -8.532 -28.823 1.00 32.53 341 SER A N 1
ATOM 2531 C CA . SER A 1 341 ? 26.974 -8.996 -30.161 1.00 32.53 341 SER A CA 1
ATOM 2532 C C . SER A 1 341 ? 26.659 -10.501 -30.143 1.00 32.53 341 SER A C 1
ATOM 2534 O O . SER A 1 341 ? 27.400 -11.302 -29.562 1.00 32.53 341 SER A O 1
ATOM 2536 N N . LYS A 1 342 ? 25.571 -10.915 -30.809 1.00 35.22 342 LYS A N 1
ATOM 2537 C CA . LYS A 1 342 ? 25.092 -12.315 -30.880 1.00 35.22 342 LYS A CA 1
ATOM 2538 C C . LYS A 1 342 ? 26.158 -13.341 -31.325 1.00 35.22 342 LYS A C 1
ATOM 2540 O O . LYS A 1 342 ? 25.939 -14.539 -31.181 1.00 35.22 342 LYS A O 1
ATOM 2545 N N . ARG A 1 343 ? 27.330 -12.906 -31.809 1.00 31.06 343 ARG A N 1
ATOM 2546 C CA . ARG A 1 343 ? 28.477 -13.758 -32.171 1.00 31.06 343 ARG A CA 1
ATOM 2547 C C . ARG A 1 343 ? 29.256 -14.346 -30.987 1.00 31.06 343 ARG A C 1
ATOM 2549 O O . ARG A 1 343 ? 29.978 -15.316 -31.199 1.00 31.06 343 ARG A O 1
ATOM 2556 N N . ALA A 1 344 ? 29.112 -13.832 -29.764 1.00 31.47 344 ALA A N 1
ATOM 2557 C CA . ALA A 1 344 ? 29.873 -14.334 -28.611 1.00 31.47 344 ALA A CA 1
ATOM 2558 C C . ALA A 1 344 ? 29.250 -15.570 -27.918 1.00 31.47 344 ALA A C 1
ATOM 2560 O O . ALA A 1 344 ? 29.923 -16.238 -27.138 1.00 31.47 344 ALA A O 1
ATOM 2561 N N . ARG A 1 345 ? 27.995 -15.939 -28.225 1.00 32.41 345 ARG A N 1
ATOM 2562 C CA . ARG A 1 345 ? 27.242 -17.002 -27.517 1.00 32.41 345 ARG A CA 1
ATOM 2563 C C . ARG A 1 345 ? 27.622 -18.459 -27.855 1.00 32.41 345 ARG A C 1
ATOM 2565 O O . ARG A 1 345 ? 26.938 -19.366 -27.398 1.00 32.41 345 ARG A O 1
ATOM 2572 N N . LEU A 1 346 ? 28.692 -18.720 -28.614 1.00 30.36 346 LEU A N 1
ATOM 2573 C CA . LEU A 1 346 ? 29.027 -20.082 -29.082 1.00 30.36 346 LEU A CA 1
ATOM 2574 C C . LEU A 1 346 ? 30.402 -20.630 -28.670 1.00 30.36 346 LEU A C 1
ATOM 2576 O O . LEU A 1 346 ? 30.808 -21.669 -29.185 1.00 30.36 346 LEU A O 1
ATOM 2580 N N . ARG A 1 347 ? 31.126 -20.018 -27.725 1.00 30.58 347 ARG A N 1
ATOM 2581 C CA . ARG A 1 347 ? 32.384 -20.611 -27.230 1.00 30.58 347 ARG A CA 1
ATOM 2582 C C . ARG A 1 347 ? 32.370 -20.842 -25.722 1.00 30.58 347 ARG A C 1
ATOM 2584 O O . ARG A 1 347 ? 32.821 -20.017 -24.944 1.00 30.58 347 ARG A O 1
ATOM 2591 N N . GLY A 1 348 ? 31.854 -22.021 -25.375 1.00 35.94 348 GLY A N 1
ATOM 2592 C CA . GLY A 1 348 ? 32.436 -22.921 -24.381 1.00 35.94 348 GLY A CA 1
ATOM 2593 C C . GLY A 1 348 ? 32.433 -22.467 -22.932 1.00 35.94 348 GLY A C 1
ATOM 2594 O O . GLY A 1 348 ? 33.483 -22.093 -22.437 1.00 35.94 348 GLY A O 1
ATOM 2595 N N . TRP A 1 349 ? 31.310 -22.619 -22.228 1.00 28.78 349 TRP A N 1
ATOM 2596 C CA . TRP A 1 349 ? 31.305 -22.636 -20.763 1.00 28.78 349 TRP A CA 1
ATOM 2597 C C . TRP A 1 349 ? 30.542 -23.868 -20.272 1.00 28.78 349 TRP A C 1
ATOM 2599 O O . TRP A 1 349 ? 29.324 -23.980 -20.412 1.00 28.78 349 TRP A O 1
ATOM 2609 N N . GLY A 1 350 ? 31.312 -24.849 -19.793 1.00 29.47 350 GLY A N 1
ATOM 2610 C CA . GLY A 1 350 ? 30.821 -26.047 -19.122 1.00 29.47 350 GLY A CA 1
ATOM 2611 C C . GLY A 1 350 ? 30.261 -25.728 -17.734 1.00 29.47 350 GLY A C 1
ATOM 2612 O O . GLY A 1 350 ? 30.555 -24.690 -17.152 1.00 29.47 350 GLY A O 1
ATOM 2613 N N . ARG A 1 351 ? 29.429 -26.644 -17.228 1.00 28.42 351 ARG A N 1
ATOM 2614 C CA . ARG A 1 351 ? 28.696 -26.561 -15.950 1.00 28.42 351 ARG A CA 1
ATOM 2615 C C . ARG A 1 351 ? 29.571 -26.055 -14.778 1.00 28.42 351 ARG A C 1
ATOM 2617 O O . ARG A 1 351 ? 30.642 -26.630 -14.578 1.00 28.42 351 ARG A O 1
ATOM 2624 N N . PRO A 1 352 ? 29.113 -25.100 -13.943 1.00 31.31 352 PRO A N 1
ATOM 2625 C CA . PRO A 1 352 ? 29.892 -24.644 -12.795 1.00 31.31 352 PRO A CA 1
ATOM 2626 C C . PRO A 1 352 ? 29.715 -25.541 -11.555 1.00 31.31 352 PRO A C 1
ATOM 2628 O O . PRO A 1 352 ? 28.605 -25.944 -11.205 1.00 31.31 352 PRO A O 1
ATOM 2631 N N . LYS A 1 353 ? 30.840 -25.839 -10.888 1.00 22.89 353 LYS A N 1
ATOM 2632 C CA . LYS A 1 353 ? 30.956 -26.364 -9.509 1.00 22.89 353 LYS A CA 1
ATOM 2633 C C . LYS A 1 353 ? 31.276 -25.196 -8.543 1.00 22.89 353 LYS A C 1
ATOM 2635 O O . LYS A 1 353 ? 31.869 -24.225 -9.004 1.00 22.89 353 LYS A O 1
ATOM 2640 N N . PRO A 1 354 ? 30.948 -25.274 -7.234 1.00 27.61 354 PRO A N 1
ATOM 2641 C CA . PRO A 1 354 ? 30.983 -24.124 -6.318 1.00 27.61 354 PRO A CA 1
ATOM 2642 C C . PRO A 1 354 ? 32.287 -23.998 -5.500 1.00 27.61 354 PRO A C 1
ATOM 2644 O O . PRO A 1 354 ? 32.839 -25.019 -5.097 1.00 27.61 354 PRO A O 1
ATOM 2647 N N . MET A 1 355 ? 32.731 -22.755 -5.234 1.00 22.45 355 MET A N 1
ATOM 2648 C CA . MET A 1 355 ? 33.624 -22.235 -4.152 1.00 22.45 355 MET A CA 1
ATOM 2649 C C . MET A 1 355 ? 34.197 -20.870 -4.612 1.00 22.45 355 MET A C 1
ATOM 2651 O O . MET A 1 355 ? 34.437 -20.719 -5.800 1.00 22.45 355 MET A O 1
ATOM 2655 N N . GLY A 1 356 ? 34.494 -19.830 -3.821 1.00 21.94 356 GLY A N 1
ATOM 2656 C CA . GLY A 1 356 ? 34.539 -19.555 -2.379 1.00 21.94 356 GLY A CA 1
ATOM 2657 C C . GLY A 1 356 ? 34.954 -18.071 -2.166 1.00 21.94 356 GLY A C 1
ATOM 2658 O O . GLY A 1 356 ? 35.374 -17.401 -3.106 1.00 21.94 356 GLY A O 1
ATOM 2659 N N . ILE A 1 357 ? 34.783 -17.553 -0.946 1.00 22.73 357 ILE A N 1
ATOM 2660 C CA . ILE A 1 357 ? 34.767 -16.126 -0.541 1.00 22.73 357 ILE A CA 1
ATOM 2661 C C . ILE A 1 357 ? 36.156 -15.440 -0.565 1.00 22.73 357 ILE A C 1
ATOM 2663 O O . ILE A 1 357 ? 37.133 -16.025 -0.104 1.00 22.73 357 ILE A O 1
ATOM 2667 N N . ALA A 1 358 ? 36.224 -14.163 -0.983 1.00 22.80 358 ALA A N 1
ATOM 2668 C CA . ALA A 1 358 ? 37.371 -13.259 -0.774 1.00 22.80 358 ALA A CA 1
ATOM 2669 C C . ALA A 1 358 ? 36.915 -11.794 -0.495 1.00 22.80 358 ALA A C 1
ATOM 2671 O O . ALA A 1 358 ? 35.800 -11.434 -0.877 1.00 22.80 358 ALA A O 1
ATOM 2672 N N . PRO A 1 359 ? 37.723 -10.961 0.200 1.00 23.84 359 PRO A N 1
ATOM 2673 C CA . PRO A 1 359 ? 37.254 -9.782 0.945 1.00 23.84 359 PRO A CA 1
ATOM 2674 C C . PRO A 1 359 ? 37.099 -8.481 0.125 1.00 23.84 359 PRO A C 1
ATOM 2676 O O . PRO A 1 359 ? 37.635 -8.345 -0.973 1.00 23.84 359 PRO A O 1
ATOM 2679 N N . LEU A 1 360 ? 36.346 -7.534 0.716 1.00 27.27 360 LEU A N 1
ATOM 2680 C CA . LEU A 1 360 ? 35.887 -6.236 0.190 1.00 27.27 360 LEU A CA 1
ATOM 2681 C C . LEU A 1 360 ? 36.953 -5.410 -0.560 1.00 27.27 360 LEU A C 1
ATOM 2683 O O . LEU A 1 360 ? 38.022 -5.125 -0.025 1.00 27.27 360 LEU A O 1
ATOM 2687 N N . ASN A 1 361 ? 36.582 -4.906 -1.743 1.00 29.02 361 ASN A N 1
ATOM 2688 C CA . ASN A 1 361 ? 37.273 -3.826 -2.455 1.00 29.02 361 ASN A CA 1
ATOM 2689 C C . ASN A 1 361 ? 36.421 -2.534 -2.383 1.00 29.02 361 ASN A C 1
ATOM 2691 O O . ASN A 1 361 ? 35.284 -2.562 -2.857 1.00 29.02 361 ASN A O 1
ATOM 2695 N N . PRO A 1 362 ? 36.934 -1.414 -1.833 1.00 28.92 362 PRO A N 1
ATOM 2696 C CA . PRO A 1 362 ? 36.201 -0.148 -1.700 1.00 28.92 362 PRO A CA 1
ATOM 2697 C C . PRO A 1 362 ? 35.950 0.603 -3.024 1.00 28.92 362 PRO A C 1
ATOM 2699 O O . PRO A 1 362 ? 35.195 1.567 -3.025 1.00 28.92 362 PRO A O 1
ATOM 2702 N N . ASN A 1 363 ? 36.507 0.144 -4.150 1.00 30.91 363 ASN A N 1
ATOM 2703 C CA . ASN A 1 363 ? 36.242 0.675 -5.495 1.00 30.91 363 ASN A CA 1
ATOM 2704 C C . ASN A 1 363 ? 35.542 -0.380 -6.374 1.00 30.91 363 ASN A C 1
ATOM 2706 O O . ASN A 1 363 ? 36.080 -0.767 -7.409 1.00 30.91 363 ASN A O 1
ATOM 2710 N N . GLY A 1 364 ? 34.414 -0.933 -5.909 1.00 29.50 364 GLY A N 1
ATOM 2711 C CA . GLY A 1 364 ? 33.740 -2.095 -6.514 1.00 29.50 364 GLY A CA 1
ATOM 2712 C C . GLY A 1 364 ? 33.559 -2.028 -8.047 1.00 29.50 364 GLY A C 1
ATOM 2713 O O . GLY A 1 364 ? 33.461 -0.936 -8.607 1.00 29.50 364 GLY A O 1
ATOM 2714 N N . PRO A 1 365 ? 33.538 -3.181 -8.746 1.00 32.19 365 PRO A N 1
ATOM 2715 C CA . PRO A 1 365 ? 33.375 -3.223 -10.198 1.00 32.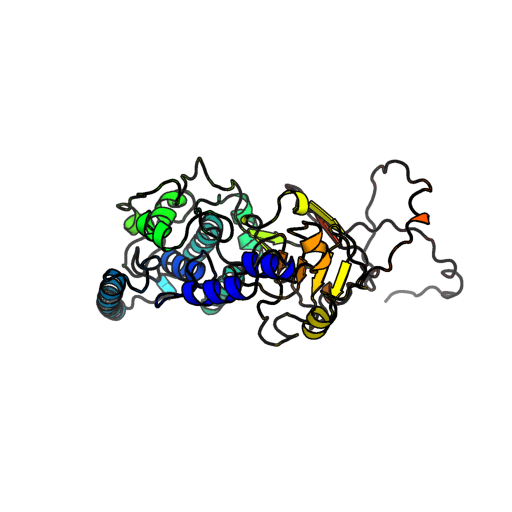19 365 PRO A CA 1
ATOM 2716 C C . PRO A 1 365 ? 32.009 -2.665 -10.635 1.00 32.19 365 PRO A C 1
ATOM 2718 O O . PRO A 1 365 ? 31.018 -2.735 -9.908 1.00 32.19 365 PRO A O 1
ATOM 2721 N N . ILE A 1 366 ? 31.995 -2.067 -11.827 1.00 36.50 366 ILE A N 1
ATOM 2722 C CA . ILE A 1 366 ? 30.848 -1.397 -12.453 1.00 36.50 366 ILE A CA 1
ATOM 2723 C C . ILE A 1 366 ? 29.742 -2.429 -12.727 1.00 36.50 366 ILE A C 1
ATOM 2725 O O . ILE A 1 366 ? 29.909 -3.307 -13.573 1.00 36.50 366 ILE A O 1
ATOM 2729 N N . ALA A 1 367 ? 28.603 -2.308 -12.038 1.00 34.81 367 ALA A N 1
ATOM 2730 C CA . ALA A 1 367 ? 27.479 -3.235 -12.153 1.00 34.81 367 ALA A CA 1
ATOM 2731 C C . ALA A 1 367 ? 26.722 -3.044 -13.483 1.00 34.81 367 ALA A C 1
ATOM 2733 O O . ALA A 1 367 ? 25.773 -2.265 -13.576 1.00 34.81 367 ALA A O 1
ATOM 2734 N N . ASN A 1 368 ? 27.144 -3.774 -14.518 1.00 32.31 368 ASN A N 1
ATOM 2735 C CA . ASN A 1 368 ? 26.480 -3.817 -15.830 1.00 32.31 368 ASN A CA 1
ATOM 2736 C C . ASN A 1 368 ? 25.395 -4.913 -15.926 1.00 32.31 368 ASN A C 1
ATOM 2738 O O . ASN A 1 368 ? 24.689 -5.010 -16.929 1.00 32.31 368 ASN A O 1
ATOM 2742 N N . VAL A 1 369 ? 25.249 -5.758 -14.900 1.00 30.20 369 VAL A N 1
ATOM 2743 C CA . VAL A 1 369 ? 24.244 -6.831 -14.832 1.00 30.20 369 VAL A CA 1
ATOM 2744 C C . VAL A 1 369 ? 23.457 -6.693 -13.536 1.00 30.20 369 VAL A C 1
ATOM 2746 O O . VAL A 1 369 ? 24.042 -6.643 -12.455 1.00 30.20 369 VAL A O 1
ATOM 2749 N N . VAL A 1 370 ? 22.127 -6.657 -13.640 1.00 36.38 370 VAL A N 1
ATOM 2750 C CA . VAL A 1 370 ? 21.234 -6.670 -12.479 1.00 36.38 370 VAL A CA 1
ATOM 2751 C C . VAL A 1 370 ? 20.618 -8.061 -12.379 1.00 36.38 370 VAL A C 1
ATOM 2753 O O . VAL A 1 370 ? 19.779 -8.451 -13.191 1.00 36.38 370 VAL A O 1
ATOM 2756 N N . ALA A 1 371 ? 21.064 -8.825 -11.384 1.00 33.03 371 ALA A N 1
ATOM 2757 C CA . ALA A 1 371 ? 20.437 -10.079 -10.989 1.00 33.03 371 ALA A CA 1
ATOM 2758 C C . ALA A 1 371 ? 19.542 -9.809 -9.776 1.00 33.03 371 ALA A C 1
ATOM 2760 O O . ALA A 1 371 ? 20.033 -9.406 -8.720 1.00 33.03 371 ALA A O 1
ATOM 2761 N N . LEU A 1 372 ? 18.235 -10.015 -9.928 1.00 37.69 372 LEU A N 1
ATOM 2762 C CA . LEU A 1 372 ? 17.289 -9.984 -8.821 1.00 37.69 372 LEU A CA 1
ATOM 2763 C C . LEU A 1 372 ? 16.806 -11.414 -8.560 1.00 37.69 372 LEU A C 1
ATOM 2765 O O . LEU A 1 372 ? 15.914 -11.936 -9.231 1.00 37.69 372 LEU A O 1
ATOM 2769 N N . HIS A 1 373 ? 17.422 -12.057 -7.572 1.00 30.47 373 HIS A N 1
ATOM 2770 C CA . HIS A 1 373 ? 16.978 -13.352 -7.071 1.00 30.47 373 HIS A CA 1
ATOM 2771 C C . HIS A 1 373 ? 15.999 -13.132 -5.920 1.00 30.47 373 HIS A C 1
ATOM 2773 O O . HIS A 1 373 ? 16.394 -12.684 -4.845 1.00 30.47 373 HIS A O 1
ATOM 2779 N N . PHE A 1 374 ? 14.727 -13.457 -6.143 1.00 42.12 374 PHE A N 1
ATOM 2780 C CA . PHE A 1 374 ? 13.737 -13.553 -5.083 1.00 42.12 374 PHE A CA 1
ATOM 2781 C C . PHE A 1 374 ? 13.377 -15.029 -4.941 1.00 42.12 374 PHE A C 1
ATOM 2783 O O . PHE A 1 374 ? 12.435 -15.508 -5.564 1.00 42.12 374 PHE A O 1
ATOM 2790 N N . ASP A 1 375 ? 14.168 -15.772 -4.171 1.00 24.11 375 ASP A N 1
ATOM 2791 C CA . ASP A 1 375 ? 13.759 -17.116 -3.781 1.00 24.11 375 ASP A CA 1
ATOM 2792 C C . ASP A 1 375 ? 13.982 -17.364 -2.287 1.00 24.11 375 ASP A C 1
ATOM 2794 O O . ASP A 1 375 ? 14.853 -16.772 -1.638 1.00 24.11 375 ASP A O 1
ATOM 2798 N N . LEU A 1 376 ? 13.084 -18.183 -1.752 1.00 30.34 376 LEU A N 1
ATOM 2799 C CA . LEU A 1 376 ? 12.875 -18.517 -0.354 1.00 30.34 376 LEU A CA 1
ATOM 2800 C C . LEU A 1 376 ? 14.114 -19.135 0.311 1.00 30.34 376 LEU A C 1
ATOM 2802 O O . LEU A 1 376 ? 14.811 -19.972 -0.248 1.00 30.34 376 LEU A O 1
ATOM 2806 N N . ALA A 1 377 ? 14.303 -18.767 1.582 1.00 26.14 377 ALA A N 1
ATOM 2807 C CA . ALA A 1 377 ? 15.148 -19.448 2.562 1.00 26.14 377 ALA A CA 1
ATOM 2808 C C . ALA A 1 377 ? 16.641 -19.623 2.201 1.00 26.14 377 ALA A C 1
ATOM 2810 O O . ALA A 1 377 ? 17.098 -20.730 1.947 1.00 26.14 377 ALA A O 1
ATOM 2811 N N . THR A 1 378 ? 17.443 -18.557 2.302 1.00 25.34 378 THR A N 1
ATOM 2812 C CA . THR A 1 378 ? 18.811 -18.564 2.888 1.00 25.34 378 THR A CA 1
ATOM 2813 C C . THR A 1 378 ? 19.379 -17.133 2.954 1.00 25.34 378 THR A C 1
ATOM 2815 O O . THR A 1 378 ? 18.919 -16.259 2.220 1.00 25.34 378 THR A O 1
ATOM 2818 N N . PRO A 1 379 ? 20.308 -16.832 3.886 1.00 29.22 379 PRO A N 1
ATOM 2819 C CA . PRO A 1 379 ? 20.741 -15.468 4.165 1.00 29.22 379 PRO A CA 1
ATOM 2820 C C . PRO A 1 379 ? 21.744 -14.965 3.118 1.00 29.22 379 PRO A C 1
ATOM 2822 O O . PRO A 1 379 ? 22.695 -15.663 2.785 1.00 29.22 379 PRO A O 1
ATOM 2825 N N . ASN A 1 380 ? 21.574 -13.699 2.727 1.00 31.58 380 ASN A N 1
ATOM 2826 C CA . ASN A 1 380 ? 22.516 -12.857 1.980 1.00 31.58 380 ASN A CA 1
ATOM 2827 C C . ASN A 1 380 ? 22.775 -13.261 0.518 1.00 31.58 380 ASN A C 1
ATOM 2829 O O . ASN A 1 380 ? 23.554 -14.167 0.238 1.00 31.58 380 ASN A O 1
ATOM 2833 N N . PHE A 1 381 ? 22.248 -12.477 -0.426 1.00 33.03 381 PHE A N 1
ATOM 2834 C CA . PHE A 1 381 ? 22.724 -12.511 -1.808 1.00 33.03 381 PHE A CA 1
ATOM 2835 C C . PHE A 1 381 ? 23.770 -11.417 -2.046 1.00 33.03 381 PHE A C 1
ATOM 2837 O O . PHE A 1 381 ? 23.489 -10.218 -1.999 1.00 33.03 381 PHE A O 1
ATOM 2844 N N . LEU A 1 382 ? 24.996 -11.876 -2.305 1.00 27.09 382 LEU A N 1
ATOM 2845 C CA . LEU A 1 382 ? 26.001 -11.184 -3.103 1.00 27.09 382 LEU A CA 1
ATOM 2846 C C . LEU A 1 382 ? 25.593 -11.350 -4.576 1.00 27.09 382 LEU A C 1
ATOM 2848 O O . LEU A 1 382 ? 25.304 -12.469 -4.999 1.00 27.09 382 LEU A O 1
ATOM 2852 N N . ILE A 1 383 ? 25.620 -10.280 -5.371 1.00 32.38 383 ILE A N 1
ATOM 2853 C CA . ILE A 1 383 ? 25.709 -10.432 -6.828 1.00 32.38 383 ILE A CA 1
ATOM 2854 C C . ILE A 1 383 ? 27.098 -11.019 -7.100 1.00 32.38 383 ILE A C 1
ATOM 2856 O O . ILE A 1 383 ? 28.109 -10.345 -6.910 1.00 32.38 383 ILE A O 1
ATOM 2860 N N . GLN A 1 384 ? 27.154 -12.305 -7.445 1.00 27.95 384 GLN A N 1
ATOM 2861 C CA . GLN A 1 384 ? 28.386 -12.979 -7.833 1.00 27.95 384 GLN A CA 1
ATOM 2862 C C . GLN A 1 384 ? 28.722 -12.579 -9.277 1.00 27.95 384 GLN A C 1
ATOM 2864 O O . GLN A 1 384 ? 28.066 -13.022 -10.217 1.00 27.95 384 GLN A O 1
ATOM 2869 N N . GLU A 1 385 ? 29.732 -11.726 -9.452 1.00 32.78 385 GLU A N 1
ATOM 2870 C CA . GLU A 1 385 ? 30.403 -11.544 -10.742 1.00 32.78 385 GLU A CA 1
ATOM 2871 C C . GLU A 1 385 ? 31.463 -12.639 -10.918 1.00 32.78 385 GLU A C 1
ATOM 2873 O O . GLU A 1 385 ? 32.432 -12.705 -10.157 1.00 32.78 385 GLU A O 1
ATOM 2878 N N . ASP A 1 386 ? 31.309 -13.478 -11.943 1.00 26.00 386 ASP A N 1
ATOM 2879 C CA . ASP A 1 386 ? 32.410 -14.300 -12.441 1.00 26.00 386 ASP A CA 1
ATOM 2880 C C . ASP A 1 386 ? 33.435 -13.387 -13.132 1.00 26.00 386 ASP A C 1
ATOM 2882 O O . ASP A 1 386 ? 33.157 -12.758 -14.157 1.00 26.00 386 ASP A O 1
ATOM 2886 N N . ARG A 1 387 ? 34.645 -13.307 -12.567 1.00 27.92 387 ARG A N 1
ATOM 2887 C CA . ARG A 1 387 ? 35.773 -12.605 -13.188 1.00 27.92 387 ARG A CA 1
ATOM 2888 C C . ARG A 1 387 ? 36.296 -13.398 -14.381 1.00 27.92 387 ARG A C 1
ATOM 2890 O O . ARG A 1 387 ? 36.855 -14.480 -14.214 1.00 27.92 387 ARG A O 1
ATOM 2897 N N . LEU A 1 388 ? 36.244 -12.792 -15.562 1.00 28.89 388 LEU A N 1
ATOM 2898 C CA . LEU A 1 388 ? 37.147 -13.112 -16.661 1.00 28.89 388 LEU A CA 1
ATOM 2899 C C . LEU A 1 388 ? 38.170 -11.988 -16.815 1.00 28.89 388 LEU A C 1
ATOM 2901 O O . LEU A 1 388 ? 37.815 -10.874 -17.186 1.00 28.89 388 LEU A O 1
ATOM 2905 N N . GLY A 1 389 ? 39.438 -12.318 -16.571 1.00 29.95 389 GLY A N 1
ATOM 2906 C CA . GLY A 1 389 ? 40.587 -11.524 -17.003 1.00 29.95 389 GLY A CA 1
ATOM 2907 C C . GLY A 1 389 ? 41.481 -11.048 -15.865 1.00 29.95 389 GLY A C 1
ATOM 2908 O O . GLY A 1 389 ? 41.149 -10.108 -15.146 1.00 29.95 389 GLY A O 1
ATOM 2909 N N . ASP A 1 390 ? 42.654 -11.670 -15.750 1.00 33.53 390 ASP A N 1
ATOM 2910 C CA . ASP A 1 390 ? 43.819 -11.056 -15.122 1.00 33.53 390 ASP A CA 1
ATOM 2911 C C . ASP A 1 390 ? 44.120 -9.713 -15.795 1.00 33.53 390 ASP A C 1
ATOM 2913 O O . ASP A 1 390 ? 44.110 -9.605 -17.022 1.00 33.53 390 ASP A O 1
ATOM 2917 N N . VAL A 1 391 ? 44.403 -8.686 -14.993 1.00 33.84 391 VAL A N 1
ATOM 2918 C CA . VAL A 1 391 ? 44.797 -7.372 -15.502 1.00 33.84 391 VAL A CA 1
ATOM 2919 C C . VAL A 1 391 ? 46.330 -7.353 -15.677 1.00 33.84 391 VAL A C 1
ATOM 2921 O O . VAL A 1 391 ? 47.036 -7.433 -14.667 1.00 33.84 391 VAL A O 1
ATOM 2924 N N . PRO A 1 392 ? 46.879 -7.255 -16.908 1.00 36.91 392 PRO A N 1
ATOM 2925 C CA . PRO A 1 392 ? 48.298 -7.527 -17.202 1.00 36.91 392 PRO A CA 1
ATOM 2926 C C . PRO A 1 392 ? 49.338 -6.579 -16.582 1.00 36.91 392 PRO A C 1
ATOM 2928 O O . PRO A 1 392 ? 50.524 -6.882 -16.620 1.00 36.91 392 PRO A O 1
ATOM 2931 N N . TRP A 1 393 ? 48.941 -5.441 -16.013 1.00 41.88 393 TRP A N 1
ATOM 2932 C CA . TRP A 1 393 ? 49.864 -4.365 -15.609 1.00 41.88 393 TRP A CA 1
ATOM 2933 C C . TRP A 1 393 ? 50.132 -4.271 -14.097 1.00 41.88 393 TRP A C 1
ATOM 2935 O O . TRP A 1 393 ? 50.760 -3.319 -13.635 1.00 41.88 393 TRP A O 1
ATOM 2945 N N . ARG A 1 394 ? 49.701 -5.254 -13.288 1.00 36.03 394 ARG A N 1
ATOM 2946 C CA . ARG A 1 394 ? 49.908 -5.231 -11.820 1.00 36.03 394 ARG A CA 1
ATOM 2947 C C . ARG A 1 394 ? 51.388 -5.156 -11.407 1.00 36.03 394 ARG A C 1
ATOM 2949 O O . ARG A 1 394 ? 51.680 -4.639 -10.332 1.00 36.03 394 ARG A O 1
ATOM 2956 N N . PHE A 1 395 ? 52.311 -5.629 -12.241 1.00 41.75 395 PHE A N 1
ATOM 2957 C CA . PHE A 1 395 ? 53.746 -5.601 -11.940 1.00 41.75 395 PHE A CA 1
ATOM 2958 C C . PHE A 1 395 ? 54.457 -4.303 -12.361 1.00 41.75 395 PHE A C 1
ATOM 2960 O O . PHE A 1 395 ? 55.598 -4.093 -11.953 1.00 41.75 395 PHE A O 1
ATOM 2967 N N . ASP A 1 396 ? 53.783 -3.402 -13.085 1.00 44.19 396 ASP A N 1
ATOM 2968 C CA . ASP A 1 396 ? 54.416 -2.189 -13.626 1.00 44.19 396 ASP A CA 1
ATOM 2969 C C . ASP A 1 396 ? 54.204 -0.932 -12.766 1.00 44.19 396 ASP A C 1
ATOM 2971 O O . ASP A 1 396 ? 54.893 0.067 -12.966 1.00 44.19 396 ASP A O 1
ATOM 2975 N N . VAL A 1 397 ? 53.300 -0.965 -11.776 1.00 45.91 397 VAL A N 1
ATOM 2976 C CA . VAL A 1 397 ? 52.877 0.249 -11.040 1.00 45.91 397 VAL A CA 1
ATOM 2977 C C . VAL A 1 397 ? 53.262 0.247 -9.551 1.00 45.91 397 VAL A C 1
ATOM 2979 O O . VAL A 1 397 ? 53.247 1.295 -8.914 1.00 45.91 397 VAL A O 1
ATOM 2982 N N . VAL A 1 398 ? 53.693 -0.881 -8.973 1.00 37.47 398 VAL A N 1
ATOM 2983 C CA . VAL A 1 398 ? 54.103 -0.939 -7.555 1.00 37.47 398 VAL A CA 1
ATOM 2984 C C . VAL A 1 398 ? 55.491 -1.565 -7.433 1.00 37.47 398 VAL A C 1
ATOM 2986 O O . VAL A 1 398 ? 55.631 -2.782 -7.383 1.00 37.47 398 VAL A O 1
ATOM 2989 N N . LYS A 1 399 ? 56.536 -0.726 -7.382 1.00 42.75 399 LYS A N 1
ATOM 2990 C CA . LYS A 1 399 ? 57.930 -1.160 -7.145 1.00 42.75 399 LYS A CA 1
ATOM 2991 C C . LYS A 1 399 ? 58.387 -1.074 -5.686 1.00 42.75 399 LYS A C 1
ATOM 2993 O O . LYS A 1 399 ? 59.542 -1.376 -5.404 1.00 42.75 399 LYS A O 1
ATOM 2998 N N . THR A 1 400 ? 57.514 -0.729 -4.745 1.00 38.81 400 THR A N 1
ATOM 2999 C CA . THR A 1 400 ? 57.859 -0.714 -3.316 1.00 38.81 400 THR A CA 1
ATOM 3000 C C . THR A 1 400 ? 56.682 -1.124 -2.440 1.00 38.81 400 THR A C 1
ATOM 3002 O O . THR A 1 400 ? 55.540 -0.730 -2.666 1.00 38.81 400 THR A O 1
ATOM 3005 N N . ASN A 1 401 ? 56.984 -1.936 -1.423 1.00 37.56 401 ASN A N 1
ATOM 3006 C CA . ASN A 1 401 ? 56.027 -2.379 -0.415 1.00 37.56 401 ASN A CA 1
ATOM 3007 C C . ASN A 1 401 ? 55.564 -1.184 0.425 1.00 37.56 401 ASN A C 1
ATOM 3009 O O . ASN A 1 401 ? 56.371 -0.571 1.125 1.00 37.56 401 ASN A O 1
ATOM 3013 N N . VAL A 1 402 ? 54.267 -0.891 0.395 1.00 35.03 402 VAL A N 1
ATOM 3014 C CA . VAL A 1 402 ? 53.650 0.038 1.345 1.00 35.03 402 VAL A CA 1
ATOM 3015 C C . VAL A 1 402 ? 53.568 -0.678 2.694 1.00 35.03 402 VAL A C 1
ATOM 3017 O O . VAL A 1 402 ? 52.852 -1.668 2.835 1.00 35.03 402 VAL A O 1
ATOM 3020 N N . ARG A 1 403 ? 54.355 -0.215 3.672 1.00 36.97 403 ARG A N 1
ATOM 3021 C CA . ARG A 1 403 ? 54.177 -0.575 5.084 1.00 36.97 403 ARG A CA 1
ATOM 3022 C C . ARG A 1 403 ? 52.953 0.161 5.622 1.00 36.97 403 ARG A C 1
ATOM 3024 O O . ARG A 1 403 ? 52.788 1.346 5.353 1.00 36.97 403 ARG A O 1
ATOM 3031 N N . SER A 1 404 ? 52.128 -0.564 6.362 1.00 35.69 404 SER A N 1
ATOM 3032 C CA . SER A 1 404 ? 50.972 -0.055 7.092 1.00 35.69 404 SER A CA 1
ATOM 3033 C C . SER A 1 404 ? 51.397 0.595 8.409 1.00 35.69 404 SER A C 1
ATOM 3035 O O . SER A 1 404 ? 52.059 -0.069 9.210 1.00 35.69 404 SER A O 1
ATOM 3037 N N . GLU A 1 405 ? 50.944 1.823 8.643 1.00 31.70 405 GLU A N 1
ATOM 3038 C CA . GLU A 1 405 ? 50.512 2.300 9.964 1.00 31.70 405 GLU A CA 1
ATOM 3039 C C . GLU A 1 405 ? 49.053 2.739 9.866 1.00 31.70 405 GLU A C 1
ATOM 3041 O O . GLU A 1 405 ? 48.697 3.345 8.824 1.00 31.70 405 GLU A O 1
#

Solvent-accessible surface area (backbone atoms only — not comparable to full-atom values): 22730 Å² total; per-residue (Å²): 106,62,69,57,51,50,33,36,58,41,67,76,43,53,72,69,58,49,52,54,46,63,71,59,70,75,80,67,75,71,74,74,54,36,38,17,53,67,46,29,51,37,40,36,37,37,56,29,16,74,39,65,88,57,55,56,35,50,50,64,84,41,72,65,40,57,53,48,50,53,52,49,58,54,49,52,57,52,31,62,76,68,68,61,51,68,80,74,25,64,41,75,61,20,53,53,31,26,53,44,48,39,21,22,48,49,37,32,69,66,48,55,59,50,51,35,53,56,31,49,77,72,72,41,90,58,57,76,70,72,52,39,66,49,21,65,65,29,36,17,26,44,29,32,19,59,63,39,82,40,41,40,65,58,36,32,70,20,34,27,51,34,25,51,52,47,64,46,35,92,82,38,65,40,76,38,38,23,73,85,78,43,29,49,44,68,73,22,66,84,54,57,71,74,32,58,82,41,49,31,52,84,93,60,38,84,32,72,40,15,19,39,45,69,43,70,30,78,59,15,73,77,21,27,42,32,44,55,60,35,31,49,76,81,63,48,53,39,68,22,47,30,46,63,23,74,37,69,69,54,34,72,71,41,52,68,40,89,81,54,93,77,59,78,61,32,26,42,35,44,33,33,33,10,57,77,43,66,57,74,30,50,60,64,24,67,64,78,75,34,35,73,45,36,61,70,68,50,86,62,51,45,26,36,16,24,9,32,54,57,40,67,55,70,33,37,42,36,22,48,25,20,52,27,26,65,79,72,15,54,52,54,60,51,40,56,45,77,82,76,61,85,84,68,82,78,74,85,82,76,86,88,81,92,85,83,91,82,83,91,63,99,80,64,79,78,47,40,63,50,72,48,81,63,73,85,91,77,86,83,63,74,86,82,77,84,85,83,74,87,70,92,60,72,80,78,77,59,94,68,86,82,81,86,131

=== Feature glossary ===
The record interleaves many kinds of information about one protein. Here is each kind framed as the question it answers.

Q: What does the local fold look like, residue by residue?
A: The Foldseek 3Di string encodes local tertiary geometry as a 20-letter alphabet — one character per residue — derived from the relative positions of nearby Cα atoms. Unlike the amino-acid sequence, 3Di is a direct function of the 3D structure, so two proteins with the same fold have similar 3Di strings even at low sequence identity.

Q: Which residues are in helices, strands, or loops?
A: The SS8 string is DSSP's per-residue secondary-structure call. α-helix (H) means an i→i+4 H-bond ladder; β-strand (E) means the residue participates in a β-sheet; 3₁₀ (G) and π (I) are tighter and wider helices; T/S are turns/bends; '-' is loop.

Q: How big and how compact is the whole molecule?
A: Radius of gyration (Rg) is the root-mean-square distance of Cα atoms from their centroid — a single number for overall size and compactness. A globular domain of N residues has Rg ≈ 2.2·N^0.38 Å; an extended or disordered chain has a much larger Rg. The Cα contact count is the number of residue pairs whose Cα atoms are within 8 Å and are more than four positions apart in sequence — a standard proxy for tertiary packing density. The bounding box is the smallest axis-aligned box enclosing all Cα atoms.

Q: Where is each backbone atom in 3D?
A: Structure coordinates are given as an mmCIF _atom_site loop: one row per atom with element, residue name, chain id, sequence number, and x/y/z position in Å. Only the four main-chain atoms per residue are included here; side chains are omitted to keep the record compact.

Q: What is the amino-acid chain?
A: Primary structure: the covalent order of the twenty standard amino acids along the backbone. Two proteins with the same sequence will (almost always) fold to the same structure; two with 30% identity often share a fold but not the details.

Q: What if only a Cα trace is available?
A: Three-state secondary structure (P-SEA) collapses the eight DSSP classes into helix (a), strand (b), and coil (c). P-SEA assigns these from Cα geometry alone — distances and angles — without requiring backbone oxygens, so it works on any Cα trace.

Q: What family and function is it annotated with?
A: Database cross-references. InterPro integrates a dozen domain/family signature databases into unified entries with residue-range hits. GO terms attach function/process/location labels with evidence codes. CATH codes position the fold in a four-level structural taxonomy. Organism is the NCBI-taxonomy species name.

Q: How confident is the AlphaFold model at each residue?
A: pLDDT is the predicted lDDT-Cα score: AlphaFold's confidence that the local environment of each residue (all inter-atomic distances within 15 Å) is correctly placed. It is a per-residue number between 0 and 100, with higher meaning more reliable.

Q: How mobile is each atom in the crystal?
A: B-factor (Debye–Waller factor) reflects atomic displacement in the crystal lattice. It is an experimental observable (units Å²), not a prediction; low values mean the atom is pinned down, high values mean it moves or is heterogeneous across the crystal.

Q: Which residues are buried vs exposed?
A: SASA measures how much of the protein is reachable by solvent. It is computed by rolling a water-sized probe over the atomic surface and summing the exposed area (Å²). Per-residue SASA distinguishes core (buried, low SASA) from surface (exposed, high SASA) residues; total SASA is a whole-molecule size measure.

Q: What do the diagnostic plots show?
A: Plot images: a contact map (which residues are close in 3D, as an N×N binary image), a Ramachandran scatter (backbone torsion angles, revealing secondary-structure composition at a glance), and — for AlphaFold structures — a PAE heatmap (pairwise prediction confidence).

Q: What known structures does this most resemble?
A: The Foldseek neighbor list gives the closest experimentally determined structures in the PDB, ranked by structural alignment. TM-score near 1 means near-identical fold; near 0.3 means only rough topology match. This is how one finds what a novel AlphaFold prediction most resembles in the solved-structure universe.

Q: Are the domains correctly placed relative to each other?
A: Predicted aligned error is AlphaFold's pairwise confidence. Unlike pLDDT (per-residue), PAE is per-residue-pair and captures whether two parts of the structure are correctly placed relative to each other. Units are ångströms of expected positional error.

Q: What do the rendered images show?
A: Structure images are PyMOL renders from six orthogonal camera directions. Cartoon representation draws helices as coils and strands as arrows; sticks shows the backbone as bonds; surface shows the solvent-excluded envelope. Rainbow coloring maps sequence position to hue (blue→red, N→C); chain coloring assigns a distinct color per polypeptide.

Q: What are the backbone torsion angles?
A: φ (phi) and ψ (psi) are the two rotatable backbone dihedrals per residue: φ is the C(i-1)–N–Cα–C torsion, ψ is the N–Cα–C–N(i+1) torsion, both in degrees on (−180°, 180°]. α-helical residues cluster near (−60°, −45°); β-strand residues near (−120°, +130°). A Ramachandran plot is simply a scatter of (φ, ψ) for every residue.